Protein AF-0000000079483099 (afdb_homodimer)

Radius of gyration: 28.05 Å; Cα contacts (8 Å, |Δi|>4): 1081; chains: 2; bounding box: 70×87×85 Å

Nearest PDB structures (foldseek):
  4btm-assembly2_B  TM=9.727E-01  e=3.651E-39  Homo sapiens
  7q8y-assembly2_B  TM=9.747E-01  e=4.097E-39  Homo sapiens
  6u0k-assembly2_A  TM=9.704E-01  e=3.254E-39  Homo sapiens
  6u0k-assembly1_B  TM=9.720E-01  e=4.602E-38  Homo sapiens
  4btk-assembly1_A  TM=9.720E-01  e=2.308E-37  Homo sapiens

InterPro domains:
  IPR000719 Protein kinase domain [PF00069] (21-281)
  IPR000719 Protein kinase domain [PS50011] (20-351)
  IPR000719 Protein kinase domain [SM00220] (20-290)
  IPR011009 Protein kinase-like domain superfamily [SSF56112] (17-297)
  IPR017441 Protein kinase, ATP binding site [PS00107] (26-49)
  IPR047916 Tau-tubulin kinase homolog Asator-like, catalytic domain [cd14017] (19-274)
  IPR050235 Casein kinase 1/Serine/threonine-protein kinase-like [PTHR11909] (14-319)

Organism: Varroa destructor (NCBI:txid109461)

Sequence (702 aa):
MENSEASDLLREGECLKTRWTVIRKIGGGGFGQIFEAWDKDKRQRVAIKVERRQAPKPVLRMEVTLLKRLQGCPHACTFLGCGRTENINYIVMQIQGPNLSELRRAQGDQKFSASTALRLVYEALQCIEAVHSEGFLHRDVKPSNFAIGCTKETSRKVYILDFGLARQYLDGDDHLRP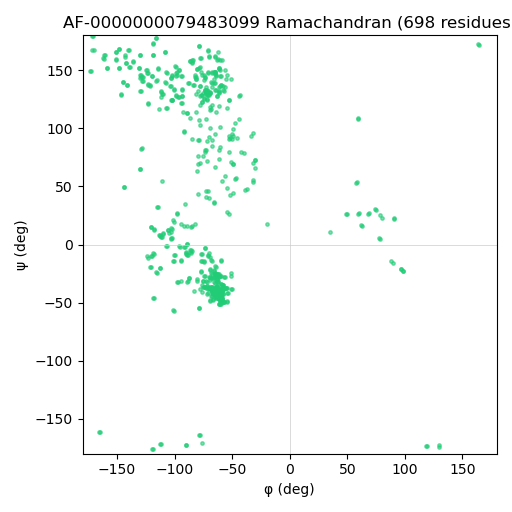ERSFVGFRGTTRYASLNAHRGKELGRHDDLVSLFYMTVEFLTGKLPWRKVKEKDRVAQMKKQFIPSRLLQDDYAELEKIFYYLNGLRYHQKPDYDFVRRMLCRCIVNKGVHFEDSFDWEDSTSKGISCSSEGRGESVRKIRGSKHKNRFDANAPYIGLHHEGDEISSEEWAPVMENSEASDLLREGECLKTRWTVIRKIGGGGFGQIFEAWDKDKRQRVAIKVERRQAPKPVLRMEVTLLKRLQGCPHACTFLGCGRTENINYIVMQIQGPNLSELRRAQGDQKFSASTALRLVYEALQCIEAVHSEGFLHRDVKPSNFAIGCTKETSRKVYILDFGLARQYLDGDDHLRPERSFVGFRGTTRYASLNAHRGKELGRHDDLVSLFYMTVEFLTGKLPWRKVKEKDRVAQMKKQFIPSRLLQDDYAELEKIFYYLNGLRYHQKPDYDFVRRMLCRCIVNKGVHFEDSFDWEDSTSKGISCSSEGRGESVRKIRGSKHKNRFDANAPYIGLHHEGDEISSEEWAPV

Structure (mmCIF, N/CA/C/O backbone):
data_AF-0000000079483099-model_v1
#
loop_
_entity.id
_entity.type
_entity.pdbx_description
1 polymer 'Protein kinase domain-containing protein'
#
loop_
_atom_site.group_PDB
_atom_site.id
_atom_site.type_symbol
_atom_site.label_atom_id
_atom_site.label_alt_id
_atom_site.label_comp_id
_atom_site.label_asym_id
_atom_site.label_entity_id
_atom_site.label_seq_id
_atom_site.pdbx_PDB_ins_code
_atom_site.Cartn_x
_atom_site.Cartn_y
_atom_site.Cartn_z
_atom_site.occupancy
_atom_site.B_iso_or_equiv
_atom_site.auth_seq_id
_atom_site.auth_comp_id
_atom_site.auth_asym_id
_atom_site.auth_atom_id
_atom_site.pdbx_PDB_model_num
ATOM 1 N N . MET A 1 1 ? -1.723 -46.531 -15.531 1 25.69 1 MET A N 1
ATOM 2 C CA . MET A 1 1 ? -1.026 -45.312 -15.953 1 25.69 1 MET A CA 1
ATOM 3 C C . MET A 1 1 ? 0.039 -44.906 -14.938 1 25.69 1 MET A C 1
ATOM 5 O O . MET A 1 1 ? -0.26 -44.719 -13.758 1 25.69 1 MET A O 1
ATOM 9 N N . GLU A 1 2 ? 1.221 -45.438 -14.984 1 29.67 2 GLU A N 1
ATOM 10 C CA . GLU A 1 2 ? 2.314 -45.438 -14.016 1 29.67 2 GLU A CA 1
ATOM 11 C C . GLU A 1 2 ? 2.602 -44 -13.516 1 29.67 2 GLU A C 1
ATOM 13 O O . GLU A 1 2 ? 2.674 -43.062 -14.312 1 29.67 2 GLU A O 1
ATOM 18 N N . ASN A 1 3 ? 2.004 -43.594 -12.398 1 34.06 3 ASN A N 1
ATOM 19 C CA . ASN A 1 3 ? 2.305 -42.375 -11.672 1 34.06 3 ASN A CA 1
ATOM 20 C C . ASN A 1 3 ? 3.779 -42 -11.797 1 34.06 3 ASN A C 1
ATOM 22 O O . ASN A 1 3 ? 4.641 -42.625 -11.18 1 34.06 3 ASN A O 1
ATOM 26 N N . SER A 1 4 ? 4.344 -41.875 -13 1 37.47 4 SER A N 1
ATOM 27 C CA . SER A 1 4 ? 5.73 -41.469 -13.203 1 37.47 4 SER A CA 1
ATOM 28 C C . SER A 1 4 ? 6.199 -40.531 -12.078 1 37.47 4 SER A C 1
ATOM 30 O O . SER A 1 4 ? 5.672 -39.438 -11.922 1 37.47 4 SER A O 1
ATOM 32 N N . GLU A 1 5 ? 6.414 -40.938 -10.969 1 42.72 5 GLU A N 1
ATOM 33 C CA . GLU A 1 5 ? 7.004 -40.312 -9.781 1 42.72 5 GLU A CA 1
ATOM 34 C C . GLU A 1 5 ? 8.055 -39.281 -10.164 1 42.72 5 GLU A C 1
ATOM 36 O O . GLU A 1 5 ? 9.117 -39.625 -10.688 1 42.72 5 GLU A O 1
ATOM 41 N N . ALA A 1 6 ? 7.73 -38.125 -10.742 1 53.66 6 ALA A N 1
ATOM 42 C CA . ALA A 1 6 ? 8.672 -37.094 -11.141 1 53.66 6 ALA A CA 1
ATOM 43 C C . ALA A 1 6 ? 9.867 -37.031 -10.188 1 53.66 6 ALA A C 1
ATOM 45 O O . ALA A 1 6 ? 9.695 -36.844 -8.984 1 53.66 6 ALA A O 1
ATOM 46 N N . SER A 1 7 ? 10.922 -37.688 -10.461 1 75.31 7 SER A N 1
ATOM 47 C CA . SER A 1 7 ? 12.18 -37.688 -9.727 1 75.31 7 SER A CA 1
ATOM 48 C C . SER A 1 7 ? 12.594 -36.281 -9.312 1 75.31 7 SER A C 1
ATOM 50 O O . SER A 1 7 ? 12.367 -35.312 -10.055 1 75.31 7 SER A O 1
ATOM 52 N N . ASP A 1 8 ? 12.898 -36.156 -8 1 85.25 8 ASP A N 1
ATOM 53 C CA . ASP A 1 8 ? 13.391 -34.875 -7.484 1 85.25 8 ASP A CA 1
ATOM 54 C C . ASP A 1 8 ? 14.594 -34.375 -8.289 1 85.25 8 ASP A C 1
ATOM 56 O O . ASP A 1 8 ? 15.523 -35.156 -8.539 1 85.25 8 ASP A O 1
ATOM 60 N N . LEU A 1 9 ? 14.484 -33.219 -8.789 1 90.25 9 LEU A N 1
ATOM 61 C CA . LEU A 1 9 ? 15.516 -32.625 -9.641 1 90.25 9 LEU A CA 1
ATOM 62 C C . LEU A 1 9 ? 16.766 -32.312 -8.828 1 90.25 9 LEU A C 1
ATOM 64 O O . LEU A 1 9 ? 17.844 -32.125 -9.391 1 90.25 9 LEU A O 1
ATOM 68 N N . LEU A 1 10 ? 16.547 -32.188 -7.48 1 92.25 10 LEU A N 1
ATOM 69 C CA . LEU A 1 10 ? 17.656 -31.969 -6.555 1 92.25 10 LEU A CA 1
ATOM 70 C C . LEU A 1 10 ? 17.578 -32.938 -5.383 1 92.25 10 LEU A C 1
ATOM 72 O O . LEU A 1 10 ? 16.484 -33.344 -4.984 1 92.25 10 LEU A O 1
ATOM 76 N N . ARG A 1 11 ? 18.766 -33.219 -4.844 1 91.81 11 ARG A N 1
ATOM 77 C CA . ARG A 1 11 ? 18.828 -34.125 -3.689 1 91.81 11 ARG A CA 1
ATOM 78 C C . ARG A 1 11 ? 19.156 -33.344 -2.418 1 91.81 11 ARG A C 1
ATOM 80 O O . ARG A 1 11 ? 19.906 -32.375 -2.457 1 91.81 11 ARG A O 1
ATOM 87 N N . GLU A 1 12 ? 18.594 -33.875 -1.325 1 94.19 12 GLU A N 1
ATOM 88 C CA . GLU A 1 12 ? 18.969 -33.281 -0.03 1 94.19 12 GLU A CA 1
ATOM 89 C C . GLU A 1 12 ? 20.484 -33.344 0.181 1 94.19 12 GLU A C 1
ATOM 91 O O . GLU A 1 12 ? 21.125 -34.344 -0.118 1 94.19 12 GLU A O 1
ATOM 96 N N . GLY A 1 13 ? 21.047 -32.219 0.671 1 94 13 GLY A N 1
ATOM 97 C CA . GLY A 1 13 ? 22.469 -32.156 0.899 1 94 13 GLY A CA 1
ATOM 98 C C . GLY A 1 13 ? 23.25 -31.672 -0.311 1 94 13 GLY A C 1
ATOM 99 O O . GLY A 1 13 ? 24.422 -31.297 -0.198 1 94 13 GLY A O 1
ATOM 100 N N . GLU A 1 14 ? 22.594 -31.703 -1.473 1 93.75 14 GLU A N 1
ATOM 101 C CA . GLU A 1 14 ? 23.25 -31.234 -2.693 1 93.75 14 GLU A CA 1
ATOM 102 C C . GLU A 1 14 ? 23.531 -29.734 -2.611 1 93.75 14 GLU A C 1
ATOM 104 O O . GLU A 1 14 ? 22.719 -28.953 -2.115 1 93.75 14 GLU A O 1
ATOM 109 N N . CYS A 1 15 ? 24.75 -29.359 -3.107 1 94.06 15 CYS A N 1
ATOM 110 C CA . CYS A 1 15 ? 25.156 -27.969 -3.043 1 94.06 15 CYS A CA 1
ATOM 111 C C . CYS A 1 15 ? 25.188 -27.344 -4.434 1 94.06 15 CYS A C 1
ATOM 113 O O . CYS A 1 15 ? 25.734 -27.922 -5.367 1 94.06 15 CYS A O 1
ATOM 115 N N . LEU A 1 16 ? 24.562 -26.219 -4.559 1 93.62 16 LEU A N 1
ATOM 116 C CA . LEU A 1 16 ? 24.625 -25.422 -5.785 1 93.62 16 LEU A CA 1
ATOM 117 C C . LEU A 1 16 ? 25.641 -24.297 -5.66 1 93.62 16 LEU A C 1
ATOM 119 O O . LEU A 1 16 ? 25.594 -23.516 -4.703 1 93.62 16 LEU A O 1
ATOM 123 N N . LYS A 1 17 ? 26.578 -24.109 -6.547 1 91.12 17 LYS A N 1
ATOM 124 C CA . LYS A 1 17 ? 27.641 -23.109 -6.598 1 91.12 17 LYS A CA 1
ATOM 125 C C . LYS A 1 17 ? 28.391 -23.031 -5.273 1 91.12 17 LYS A C 1
ATOM 127 O O . LYS A 1 17 ? 28.766 -21.953 -4.832 1 91.12 17 LYS A O 1
ATOM 132 N N . THR A 1 18 ? 28.422 -24.094 -4.496 1 87.81 18 THR A N 1
ATOM 133 C CA . THR A 1 18 ? 29.109 -24.188 -3.211 1 87.81 18 THR A CA 1
ATOM 134 C C . THR A 1 18 ? 28.516 -23.203 -2.207 1 87.81 18 THR A C 1
ATOM 136 O O . THR A 1 18 ? 29.172 -22.828 -1.239 1 87.81 18 THR A O 1
ATOM 139 N N . ARG A 1 19 ? 27.422 -22.734 -2.494 1 94.56 19 ARG A N 1
ATOM 140 C CA . ARG A 1 19 ? 26.828 -21.719 -1.638 1 94.56 19 ARG A CA 1
ATOM 141 C C . ARG A 1 19 ? 25.516 -22.188 -1.049 1 94.56 19 ARG A C 1
ATOM 143 O O . ARG A 1 19 ? 25.281 -22.078 0.157 1 94.56 19 ARG A O 1
ATOM 150 N N . TRP A 1 20 ? 24.672 -22.766 -1.862 1 97.06 20 TRP A N 1
ATOM 151 C CA . TRP A 1 20 ? 23.328 -23.125 -1.407 1 97.06 20 TRP A CA 1
ATOM 152 C C . TRP A 1 20 ? 23.188 -24.625 -1.218 1 97.06 20 TRP A C 1
ATOM 154 O O . TRP A 1 20 ? 23.25 -25.391 -2.186 1 97.06 20 TRP A O 1
ATOM 164 N N . THR A 1 21 ? 22.938 -25.062 -0.026 1 97.38 21 THR A N 1
ATOM 165 C CA . THR A 1 21 ? 22.781 -26.484 0.292 1 97.38 21 THR A CA 1
ATOM 166 C C . THR A 1 21 ? 21.297 -26.844 0.452 1 97.38 21 THR A C 1
ATOM 168 O O . THR A 1 21 ? 20.609 -26.297 1.314 1 97.38 21 THR A O 1
ATOM 171 N N . VAL A 1 22 ? 20.891 -27.781 -0.286 1 97.25 22 VAL A N 1
ATOM 172 C CA . VAL A 1 22 ? 19.484 -28.172 -0.307 1 97.25 22 VAL A CA 1
ATOM 173 C C . VAL A 1 22 ? 19.141 -28.891 0.994 1 97.25 22 VAL A C 1
ATOM 175 O O . VAL A 1 22 ? 19.844 -29.797 1.425 1 97.25 22 VAL A O 1
ATOM 178 N N . ILE A 1 23 ? 18.031 -28.484 1.582 1 96.81 23 ILE A N 1
ATOM 179 C CA . ILE A 1 23 ? 17.578 -29.094 2.82 1 96.81 23 ILE A CA 1
ATOM 180 C C . ILE A 1 23 ? 16.453 -30.094 2.514 1 96.81 23 ILE A C 1
ATOM 182 O O . ILE A 1 23 ? 16.547 -31.266 2.855 1 96.81 23 ILE A O 1
ATOM 186 N N . ARG A 1 24 ? 15.367 -29.594 1.843 1 95.94 24 ARG A N 1
ATOM 187 C CA . ARG A 1 24 ? 14.227 -30.438 1.527 1 95.94 24 ARG A CA 1
ATOM 188 C C . ARG A 1 24 ? 13.375 -29.828 0.427 1 95.94 24 ARG A C 1
ATOM 190 O O . ARG A 1 24 ? 13.445 -28.625 0.175 1 95.94 24 ARG A O 1
ATOM 197 N N . LYS A 1 25 ? 12.617 -30.719 -0.155 1 94.12 25 LYS A N 1
ATOM 198 C CA . LYS A 1 25 ? 11.609 -30.25 -1.105 1 94.12 25 LYS A CA 1
ATOM 199 C C . LYS A 1 25 ? 10.391 -29.688 -0.382 1 94.12 25 LYS A C 1
ATOM 201 O O . LYS A 1 25 ? 9.898 -30.281 0.576 1 94.12 25 LYS A O 1
ATOM 206 N N . ILE A 1 26 ? 9.852 -28.5 -0.857 1 92.25 26 ILE A N 1
ATOM 207 C CA . ILE A 1 26 ? 8.727 -27.906 -0.149 1 92.25 26 ILE A CA 1
ATOM 208 C C . ILE A 1 26 ? 7.555 -27.719 -1.11 1 92.25 26 ILE A C 1
ATOM 210 O O . ILE A 1 26 ? 6.461 -27.328 -0.696 1 92.25 26 ILE A O 1
ATOM 214 N N . GLY A 1 27 ? 7.789 -27.875 -2.371 1 86.5 27 GLY A N 1
ATOM 215 C CA . GLY A 1 27 ? 6.695 -27.734 -3.318 1 86.5 27 GLY A CA 1
ATOM 216 C C . GLY A 1 27 ? 7.066 -28.172 -4.727 1 86.5 27 GLY A C 1
ATOM 217 O O . GLY A 1 27 ? 8.227 -28.484 -4.996 1 86.5 27 GLY A O 1
ATOM 218 N N . GLY A 1 28 ? 5.898 -28.297 -5.562 1 82.5 28 GLY A N 1
ATOM 219 C CA . GLY A 1 28 ? 6.113 -28.641 -6.957 1 82.5 28 GLY A CA 1
ATOM 220 C C . GLY A 1 28 ? 4.848 -28.594 -7.793 1 82.5 28 GLY A C 1
ATOM 221 O O . GLY A 1 28 ? 3.742 -28.578 -7.25 1 82.5 28 GLY A O 1
ATOM 222 N N . GLY A 1 29 ? 5.008 -28.281 -9.047 1 73.56 29 GLY A N 1
ATOM 223 C CA . GLY A 1 29 ? 3.902 -28.281 -9.992 1 73.56 29 GLY A CA 1
ATOM 224 C C . GLY A 1 29 ? 4.352 -28.234 -11.438 1 73.56 29 GLY A C 1
ATOM 225 O O . GLY A 1 29 ? 5.461 -28.656 -11.766 1 73.56 29 GLY A O 1
ATOM 226 N N . GLY A 1 30 ? 3.451 -27.859 -12.297 1 71.25 30 GLY A N 1
ATOM 227 C CA . GLY A 1 30 ? 3.664 -27.812 -13.734 1 71.25 30 GLY A CA 1
ATOM 228 C C . GLY A 1 30 ? 4.797 -26.891 -14.141 1 71.25 30 GLY A C 1
ATOM 229 O O . GLY A 1 30 ? 5.34 -27.016 -15.242 1 71.25 30 GLY A O 1
ATOM 230 N N . PHE A 1 31 ? 5.211 -26.094 -13.219 1 75.56 31 PHE A N 1
ATOM 231 C CA . PHE A 1 31 ? 6.211 -25.094 -13.602 1 75.56 31 PHE A CA 1
ATOM 232 C C . PHE A 1 31 ? 7.539 -25.375 -12.906 1 75.56 31 PHE A C 1
ATOM 234 O O . PHE A 1 31 ? 8.422 -24.516 -12.891 1 75.56 31 PHE A O 1
ATOM 241 N N . GLY A 1 32 ? 7.641 -26.5 -12.242 1 85.56 32 GLY A N 1
ATOM 242 C CA . GLY A 1 32 ? 8.898 -26.859 -11.617 1 85.56 32 GLY A CA 1
ATOM 243 C C . GLY A 1 32 ? 8.742 -27.266 -10.164 1 85.56 32 GLY A C 1
ATOM 244 O O . GLY A 1 32 ? 7.641 -27.594 -9.719 1 85.56 32 GLY A O 1
ATOM 245 N N . GLN A 1 33 ? 9.977 -27.438 -9.586 1 93.06 33 GLN A N 1
ATOM 246 C CA . GLN A 1 33 ? 10.008 -27.859 -8.195 1 93.06 33 GLN A CA 1
ATOM 247 C C . GLN A 1 33 ? 10.617 -26.766 -7.309 1 93.06 33 GLN A C 1
ATOM 249 O O . GLN A 1 33 ? 11.438 -25.969 -7.77 1 93.06 33 GLN A O 1
ATOM 254 N N . ILE A 1 34 ? 10.188 -26.75 -6.047 1 95.31 34 ILE A N 1
ATOM 255 C CA . ILE A 1 34 ? 10.688 -25.766 -5.102 1 95.31 34 ILE A CA 1
ATOM 256 C C . ILE A 1 34 ? 11.344 -26.469 -3.914 1 95.31 34 ILE A C 1
ATOM 258 O O . ILE A 1 34 ? 10.773 -27.406 -3.352 1 95.31 34 ILE A O 1
ATOM 262 N N . PHE A 1 35 ? 12.492 -25.938 -3.488 1 96.56 35 PHE A N 1
ATOM 263 C CA . PHE A 1 35 ? 13.25 -26.531 -2.391 1 96.56 35 PHE A CA 1
ATOM 264 C C . PHE A 1 35 ? 13.609 -25.469 -1.358 1 96.56 35 PHE A C 1
ATOM 266 O O . PHE A 1 35 ? 13.828 -24.297 -1.706 1 96.56 35 PHE A O 1
ATOM 273 N N . GLU A 1 36 ? 13.625 -25.875 -0.145 1 97.38 36 GLU A N 1
ATOM 274 C CA . GLU A 1 36 ? 14.273 -25.094 0.911 1 97.38 36 GLU A CA 1
ATOM 275 C C . GLU A 1 36 ? 15.773 -25.375 0.955 1 97.38 36 GLU A C 1
ATOM 277 O O . GLU A 1 36 ? 16.203 -26.531 0.832 1 97.38 36 GLU A O 1
ATOM 282 N N . ALA A 1 37 ? 16.562 -24.328 1.115 1 97.94 37 ALA A N 1
ATOM 283 C CA . ALA A 1 37 ? 18.016 -24.469 1.146 1 97.94 37 ALA A CA 1
ATOM 284 C C . ALA A 1 37 ? 18.656 -23.516 2.152 1 97.94 37 ALA A C 1
ATOM 286 O O . ALA A 1 37 ? 18.016 -22.562 2.604 1 97.94 37 ALA A O 1
ATOM 287 N N . TRP A 1 38 ? 19.859 -23.844 2.492 1 97.5 38 TRP A N 1
ATOM 288 C CA . TRP A 1 38 ? 20.656 -23 3.383 1 97.5 38 TRP A CA 1
ATOM 289 C C . TRP A 1 38 ? 21.672 -22.188 2.598 1 97.5 38 TRP A C 1
ATOM 291 O O . TRP A 1 38 ? 22.469 -22.75 1.838 1 97.5 38 TRP A O 1
ATOM 301 N N . ASP A 1 39 ? 21.609 -20.859 2.785 1 96.94 39 ASP A N 1
ATOM 302 C CA . ASP A 1 39 ? 22.609 -19.953 2.188 1 96.94 39 ASP A CA 1
ATOM 303 C C . ASP A 1 39 ? 23.797 -19.766 3.117 1 96.94 39 ASP A C 1
ATOM 305 O O . ASP A 1 39 ? 23.703 -19.062 4.133 1 96.94 39 ASP A O 1
ATOM 309 N N . LYS A 1 40 ? 24.875 -20.219 2.748 1 95.12 40 LYS A N 1
ATOM 310 C CA . LYS A 1 40 ? 26.062 -20.188 3.596 1 95.12 40 LYS A CA 1
ATOM 311 C C . LYS A 1 40 ? 26.609 -18.781 3.734 1 95.12 40 LYS A C 1
ATOM 313 O O . LYS A 1 40 ? 27.141 -18.406 4.785 1 95.12 40 LYS A O 1
ATOM 318 N N . ASP A 1 41 ? 26.516 -18.047 2.713 1 93.31 41 ASP A N 1
ATOM 319 C CA . ASP A 1 41 ? 27.062 -16.688 2.709 1 93.31 41 ASP A CA 1
ATOM 320 C C . ASP A 1 41 ? 26.234 -15.758 3.588 1 93.31 41 ASP A C 1
ATOM 322 O O . ASP A 1 41 ? 26.781 -14.984 4.379 1 93.31 41 ASP A O 1
ATOM 326 N N . LYS A 1 42 ? 24.953 -15.883 3.51 1 91 42 LYS A N 1
ATOM 327 C CA . LYS A 1 42 ? 24.078 -14.961 4.227 1 91 42 LYS A CA 1
ATOM 328 C C . LYS A 1 42 ? 23.562 -15.586 5.516 1 91 42 LYS A C 1
ATOM 330 O O . LYS A 1 42 ? 22.875 -14.93 6.305 1 91 42 LYS A O 1
ATOM 335 N N . ARG A 1 43 ? 23.781 -16.828 5.719 1 93.5 43 ARG A N 1
ATOM 336 C CA . ARG A 1 43 ? 23.422 -17.562 6.926 1 93.5 43 ARG A CA 1
ATOM 337 C C . ARG A 1 43 ? 21.922 -17.469 7.184 1 93.5 43 ARG A C 1
ATOM 339 O O . ARG A 1 43 ? 21.5 -17.109 8.281 1 93.5 43 ARG A O 1
ATOM 346 N N . GLN A 1 44 ? 21.234 -17.828 6.176 1 94.06 44 GLN A N 1
ATOM 347 C CA . GLN A 1 44 ? 19.766 -17.828 6.27 1 94.06 44 GLN A CA 1
ATOM 348 C C . GLN A 1 44 ? 19.156 -18.891 5.355 1 94.06 44 GLN A C 1
ATOM 350 O O . GLN A 1 44 ? 19.828 -19.375 4.441 1 94.06 44 GLN A O 1
ATOM 355 N N . ARG A 1 45 ? 17.906 -19.25 5.672 1 95.81 45 ARG A N 1
ATOM 356 C CA . ARG A 1 45 ? 17.156 -20.141 4.801 1 95.81 45 ARG A CA 1
ATOM 357 C C . ARG A 1 45 ? 16.656 -19.406 3.566 1 95.81 45 ARG A C 1
ATOM 359 O O . ARG A 1 45 ? 16.281 -18.234 3.646 1 95.81 45 ARG A O 1
ATOM 366 N N . VAL A 1 46 ? 16.625 -20.156 2.428 1 97.69 46 VAL A N 1
ATOM 367 C CA . VAL A 1 46 ? 16.172 -19.578 1.169 1 97.69 46 VAL A CA 1
ATOM 368 C C . VAL A 1 46 ? 15.32 -20.578 0.401 1 97.69 46 VAL A C 1
ATOM 370 O O . VAL A 1 46 ? 15.25 -21.75 0.773 1 97.69 46 VAL A O 1
ATOM 373 N N . ALA A 1 47 ? 14.625 -20.125 -0.638 1 97.31 47 ALA A N 1
ATOM 374 C CA . ALA A 1 47 ? 13.859 -20.984 -1.549 1 97.31 47 ALA A CA 1
ATOM 375 C C . ALA A 1 47 ? 14.547 -21.078 -2.906 1 97.31 47 ALA A C 1
ATOM 377 O O . ALA A 1 47 ? 15.055 -20.094 -3.434 1 97.31 47 ALA A O 1
ATOM 378 N N . ILE A 1 48 ? 14.523 -22.344 -3.463 1 97 48 ILE A N 1
ATOM 379 C CA . ILE A 1 48 ? 15.078 -22.578 -4.793 1 97 48 ILE A CA 1
ATOM 380 C C . ILE A 1 48 ? 14 -23.188 -5.695 1 97 48 ILE A C 1
ATOM 382 O O . ILE A 1 48 ? 13.453 -24.25 -5.387 1 97 48 ILE A O 1
ATOM 386 N N . LYS A 1 49 ? 13.727 -22.516 -6.77 1 95.75 49 LYS A N 1
ATOM 387 C CA . LYS A 1 49 ? 12.859 -23.078 -7.809 1 95.75 49 LYS A CA 1
ATOM 388 C C . LYS A 1 49 ? 13.68 -23.625 -8.969 1 95.75 49 LYS A C 1
ATOM 390 O O . LYS A 1 49 ? 14.602 -22.969 -9.461 1 95.75 49 LYS A O 1
ATOM 395 N N . VAL A 1 50 ? 13.297 -24.875 -9.383 1 95.25 50 VAL A N 1
ATOM 396 C CA . VAL A 1 50 ? 14.109 -25.547 -10.391 1 95.25 50 VAL A CA 1
ATOM 397 C C . VAL A 1 50 ? 13.219 -26.047 -11.523 1 95.25 50 VAL A C 1
ATOM 399 O O . VAL A 1 50 ? 12.07 -26.438 -11.289 1 95.25 50 VAL A O 1
ATOM 402 N N . GLU A 1 51 ? 13.766 -25.969 -12.727 1 93.19 51 GLU A N 1
ATOM 403 C CA . GLU A 1 51 ? 13.156 -26.609 -13.891 1 93.19 51 GLU A CA 1
ATOM 404 C C . GLU A 1 51 ? 14.203 -27.328 -14.734 1 93.19 51 GLU A C 1
ATOM 406 O O . GLU A 1 51 ? 15.398 -27.031 -14.633 1 93.19 51 GLU A O 1
ATOM 411 N N . ARG A 1 52 ? 13.766 -28.266 -15.492 1 90.5 52 ARG A N 1
ATOM 412 C CA . ARG A 1 52 ? 14.688 -28.969 -16.375 1 90.5 52 ARG A CA 1
ATOM 413 C C . ARG A 1 52 ? 15.18 -28.047 -17.484 1 90.5 52 ARG A C 1
ATOM 415 O O . ARG A 1 52 ? 14.414 -27.25 -18.031 1 90.5 52 ARG A O 1
ATOM 422 N N . ARG A 1 53 ? 16.422 -28.172 -17.781 1 87.31 53 ARG A N 1
ATOM 423 C CA . ARG A 1 53 ? 17.031 -27.344 -18.812 1 87.31 53 ARG A CA 1
ATOM 424 C C . ARG A 1 53 ? 16.328 -27.531 -20.156 1 87.31 53 ARG A C 1
ATOM 426 O O . ARG A 1 53 ? 16.125 -26.578 -20.891 1 87.31 53 ARG A O 1
ATOM 433 N N . GLN A 1 54 ? 15.938 -28.75 -20.469 1 83.5 54 GLN A N 1
ATOM 434 C CA . GLN A 1 54 ? 15.305 -29.047 -21.75 1 83.5 54 GLN A CA 1
ATOM 435 C C . GLN A 1 54 ? 13.781 -29.078 -21.609 1 83.5 54 GLN A C 1
ATOM 437 O O . GLN A 1 54 ? 13.102 -29.766 -22.375 1 83.5 54 GLN A O 1
ATOM 442 N N . ALA A 1 55 ? 13.367 -28.375 -20.688 1 82.19 55 ALA A N 1
ATOM 443 C CA . ALA A 1 55 ? 11.914 -28.312 -20.562 1 82.19 55 ALA A CA 1
ATOM 444 C C . ALA A 1 55 ? 11.273 -27.719 -21.812 1 82.19 55 ALA A C 1
ATOM 446 O O . ALA A 1 55 ? 11.797 -26.781 -22.406 1 82.19 55 ALA A O 1
ATOM 447 N N . PRO A 1 56 ? 10.211 -28.297 -22.312 1 79.31 56 PRO A N 1
ATOM 448 C CA . PRO A 1 56 ? 9.555 -27.828 -23.531 1 79.31 56 PRO A CA 1
ATOM 449 C C . PRO A 1 56 ? 9.102 -26.359 -23.438 1 79.31 56 PRO A C 1
ATOM 451 O O . PRO A 1 56 ? 9.156 -25.625 -24.422 1 79.31 56 PRO A O 1
ATOM 454 N N . LYS A 1 57 ? 8.688 -25.969 -22.266 1 81.56 57 LYS A N 1
ATOM 455 C CA . LYS A 1 57 ? 8.234 -24.594 -22.047 1 81.56 57 LYS A CA 1
ATOM 456 C C . LYS A 1 57 ? 8.938 -23.969 -20.859 1 81.56 57 LYS A C 1
ATOM 458 O O . LYS A 1 57 ? 8.367 -23.891 -19.766 1 81.56 57 LYS A O 1
ATOM 463 N N . PRO A 1 58 ? 10.117 -23.469 -21.141 1 85.06 58 PRO A N 1
ATOM 464 C CA . PRO A 1 58 ? 10.852 -22.859 -20.031 1 85.06 58 PRO A CA 1
ATOM 465 C C . PRO A 1 58 ? 10.211 -21.562 -19.547 1 85.06 58 PRO A C 1
ATOM 467 O O . PRO A 1 58 ? 9.812 -20.719 -20.359 1 85.06 58 PRO A O 1
ATOM 470 N N . VAL A 1 59 ? 10.016 -21.469 -18.234 1 89.56 59 VAL A N 1
ATOM 471 C CA . VAL A 1 59 ? 9.336 -20.281 -17.719 1 89.56 59 VAL A CA 1
ATOM 472 C C . VAL A 1 59 ? 10.25 -19.531 -16.75 1 89.56 59 VAL A C 1
ATOM 474 O O . VAL A 1 59 ? 10 -18.375 -16.438 1 89.56 59 VAL A O 1
ATOM 477 N N . LEU A 1 60 ? 11.359 -20.016 -16.328 1 92.44 60 LEU A N 1
ATOM 478 C CA . LEU A 1 60 ? 12.148 -19.469 -15.234 1 92.44 60 LEU A CA 1
ATOM 479 C C . LEU A 1 60 ? 12.836 -18.172 -15.664 1 92.44 60 LEU A C 1
ATOM 481 O O . LEU A 1 60 ? 13.039 -17.266 -14.844 1 92.44 60 LEU A O 1
ATOM 485 N N . ARG A 1 61 ? 13.172 -18.078 -16.938 1 90.19 61 ARG A N 1
ATOM 486 C CA . ARG A 1 61 ? 13.812 -16.859 -17.422 1 90.19 61 ARG A CA 1
ATOM 487 C C . ARG A 1 61 ? 12.906 -15.641 -17.203 1 90.19 61 ARG A C 1
ATOM 489 O O . ARG A 1 61 ? 13.359 -14.602 -16.734 1 90.19 61 ARG A O 1
ATOM 496 N N . MET A 1 62 ? 11.672 -15.828 -17.547 1 90.12 62 MET A N 1
ATOM 497 C CA . MET A 1 62 ? 10.703 -14.75 -17.344 1 90.12 62 MET A CA 1
ATOM 498 C C . MET A 1 62 ? 10.508 -14.461 -15.859 1 90.12 62 MET A C 1
ATOM 500 O O . MET A 1 62 ? 10.375 -13.297 -15.461 1 90.12 62 MET A O 1
ATOM 504 N N . GLU A 1 63 ? 10.484 -15.414 -15.086 1 93.88 63 GLU A N 1
ATOM 505 C CA . GLU A 1 63 ? 10.344 -15.25 -13.641 1 93.88 63 GLU A CA 1
ATOM 506 C C . GLU A 1 63 ? 11.492 -14.43 -13.062 1 93.88 63 GLU A C 1
ATOM 508 O O . GLU A 1 63 ? 11.273 -13.555 -12.227 1 93.88 63 GLU A O 1
ATOM 513 N N . VAL A 1 64 ? 12.672 -14.711 -13.539 1 94.88 64 VAL A N 1
ATOM 514 C CA . VAL A 1 64 ? 13.844 -13.961 -13.086 1 94.88 64 VAL A CA 1
ATOM 515 C C . VAL A 1 64 ? 13.711 -12.5 -13.492 1 94.88 64 VAL A C 1
ATOM 517 O O . VAL A 1 64 ? 13.938 -11.602 -12.68 1 94.88 64 VAL A O 1
ATOM 520 N N . THR A 1 65 ? 13.297 -12.281 -14.695 1 94.81 65 THR A N 1
ATOM 521 C CA . THR A 1 65 ? 13.148 -10.93 -15.211 1 94.81 65 THR A CA 1
ATOM 522 C C . THR A 1 65 ? 12.164 -10.133 -14.367 1 94.81 65 THR A C 1
ATOM 524 O O . THR A 1 65 ? 12.461 -9.023 -13.922 1 94.81 65 THR A O 1
ATOM 527 N N . LEU A 1 66 ? 11.062 -10.672 -14.125 1 95.69 66 LEU A N 1
ATOM 528 C CA . LEU A 1 66 ? 10.023 -9.984 -13.383 1 95.69 66 LEU A CA 1
ATOM 529 C C . LEU A 1 66 ? 10.438 -9.789 -11.922 1 95.69 66 LEU A C 1
ATOM 531 O O . LEU A 1 66 ? 10.242 -8.711 -11.352 1 95.69 66 LEU A O 1
ATOM 535 N N . LEU A 1 67 ? 10.977 -10.797 -11.32 1 96.5 67 LEU A N 1
ATOM 536 C CA . LEU A 1 67 ? 11.398 -10.688 -9.93 1 96.5 67 LEU A CA 1
ATOM 537 C C . LEU A 1 67 ? 12.461 -9.602 -9.766 1 96.5 67 LEU A C 1
ATOM 539 O O . LEU A 1 67 ? 12.438 -8.852 -8.789 1 96.5 67 LEU A O 1
ATOM 543 N N . LYS A 1 68 ? 13.328 -9.5 -10.68 1 95.19 68 LYS A N 1
ATOM 544 C CA . LYS A 1 68 ? 14.352 -8.453 -10.633 1 95.19 68 LYS A CA 1
ATOM 545 C C . LYS A 1 68 ? 13.719 -7.066 -10.742 1 95.19 68 LYS A C 1
ATOM 547 O O . LYS A 1 68 ? 14.117 -6.141 -10.031 1 95.19 68 LYS A O 1
ATOM 552 N N . ARG A 1 69 ? 12.742 -7.027 -11.562 1 94 69 ARG A N 1
ATOM 553 C CA . ARG A 1 69 ? 12.07 -5.746 -11.75 1 94 69 ARG A CA 1
ATOM 554 C C . ARG A 1 69 ? 11.312 -5.336 -10.492 1 94 69 ARG A C 1
ATOM 556 O O . ARG A 1 69 ? 11.133 -4.145 -10.227 1 94 69 ARG A O 1
ATOM 563 N N . LEU A 1 70 ? 10.93 -6.242 -9.68 1 96.19 70 LEU A N 1
ATOM 564 C CA . LEU A 1 70 ? 10.109 -5.988 -8.5 1 96.19 70 LEU A CA 1
ATOM 565 C C . LEU A 1 70 ? 10.984 -5.742 -7.277 1 96.19 70 LEU A C 1
ATOM 567 O O . LEU A 1 70 ? 10.469 -5.492 -6.184 1 96.19 70 LEU A O 1
ATOM 571 N N . GLN A 1 71 ? 12.258 -5.824 -7.441 1 94.5 71 GLN A N 1
ATOM 572 C CA . GLN A 1 71 ? 13.117 -5.621 -6.281 1 94.5 71 GLN A CA 1
ATOM 573 C C . GLN A 1 71 ? 12.906 -4.23 -5.684 1 94.5 71 GLN A C 1
ATOM 575 O O . GLN A 1 71 ? 12.781 -3.248 -6.414 1 94.5 71 GLN A O 1
ATOM 580 N N . GLY A 1 72 ? 12.852 -4.215 -4.332 1 91.38 72 GLY A N 1
ATOM 581 C CA . GLY A 1 72 ? 12.547 -2.984 -3.621 1 91.38 72 GLY A CA 1
ATOM 582 C C . GLY A 1 72 ? 11.086 -2.859 -3.238 1 91.38 72 GLY A C 1
ATOM 583 O O . GLY A 1 72 ? 10.734 -2.062 -2.365 1 91.38 72 GLY A O 1
ATOM 584 N N . CYS A 1 73 ? 10.266 -3.584 -3.918 1 93.06 73 CYS A N 1
ATOM 585 C CA . CYS A 1 73 ? 8.852 -3.658 -3.562 1 93.06 73 CYS A CA 1
ATOM 586 C C . CYS A 1 73 ? 8.648 -4.492 -2.305 1 93.06 73 CYS A C 1
ATOM 588 O O . CYS A 1 73 ? 9.148 -5.613 -2.211 1 93.06 73 CYS A O 1
ATOM 590 N N . PRO A 1 74 ? 7.875 -3.98 -1.384 1 92.75 74 PRO A N 1
ATOM 591 C CA . PRO A 1 74 ? 7.699 -4.719 -0.13 1 92.75 74 PRO A CA 1
ATOM 592 C C . PRO A 1 74 ? 6.809 -5.945 -0.287 1 92.75 74 PRO A C 1
ATOM 594 O O . PRO A 1 74 ? 6.645 -6.723 0.66 1 92.75 74 PRO A O 1
ATOM 597 N N . HIS A 1 75 ? 6.27 -6.184 -1.447 1 94.44 75 HIS A N 1
ATOM 598 C CA . HIS A 1 75 ? 5.336 -7.277 -1.686 1 94.44 75 HIS A CA 1
ATOM 599 C C . HIS A 1 75 ? 5.969 -8.367 -2.549 1 94.44 75 HIS A C 1
ATOM 601 O O . HIS A 1 75 ? 5.285 -9.297 -2.982 1 94.44 75 HIS A O 1
ATOM 607 N N . ALA A 1 76 ? 7.297 -8.25 -2.783 1 95.69 76 ALA A N 1
ATOM 608 C CA . ALA A 1 76 ? 8.016 -9.227 -3.602 1 95.69 76 ALA A CA 1
ATOM 609 C C . ALA A 1 76 ? 9.172 -9.844 -2.826 1 95.69 76 ALA A C 1
ATOM 611 O O . ALA A 1 76 ? 9.82 -9.172 -2.023 1 95.69 76 ALA A O 1
ATOM 612 N N . CYS A 1 77 ? 9.422 -11.094 -3.141 1 95.44 77 CYS A N 1
ATOM 613 C CA . CYS A 1 77 ? 10.57 -11.766 -2.547 1 95.44 77 CYS A CA 1
ATOM 614 C C . CYS A 1 77 ? 11.875 -11.125 -3.002 1 95.44 77 CYS A C 1
ATOM 616 O O . CYS A 1 77 ? 11.992 -10.711 -4.156 1 95.44 77 CYS A O 1
ATOM 618 N N . THR A 1 78 ? 12.828 -11.172 -2.146 1 94.44 78 THR A N 1
ATOM 619 C CA . THR A 1 78 ? 14.164 -10.711 -2.529 1 94.44 78 THR A CA 1
ATOM 620 C C . THR A 1 78 ? 14.828 -11.703 -3.475 1 94.44 78 THR A C 1
ATOM 622 O O . THR A 1 78 ? 14.82 -12.914 -3.219 1 94.44 78 THR A O 1
ATOM 625 N N . PHE A 1 79 ? 15.352 -11.203 -4.578 1 95.94 79 PHE A N 1
ATOM 626 C CA . PHE A 1 79 ? 16.156 -12.008 -5.496 1 95.94 79 PHE A CA 1
ATOM 627 C C . PHE A 1 79 ? 17.562 -12.234 -4.945 1 95.94 79 PHE A C 1
ATOM 629 O O . PHE A 1 79 ? 18.266 -11.273 -4.629 1 95.94 79 PHE A O 1
ATOM 636 N N . LEU A 1 80 ? 18 -13.484 -4.902 1 95.81 80 LEU A N 1
ATOM 637 C CA . LEU A 1 80 ? 19.297 -13.773 -4.289 1 95.81 80 LEU A CA 1
ATOM 638 C C . LEU A 1 80 ? 20.281 -14.32 -5.32 1 95.81 80 LEU A C 1
ATOM 640 O O . LEU A 1 80 ? 21.484 -14.242 -5.133 1 95.81 80 LEU A O 1
ATOM 644 N N . GLY A 1 81 ? 19.719 -14.914 -6.387 1 95.56 81 GLY A N 1
ATOM 645 C CA . GLY A 1 81 ? 20.578 -15.422 -7.441 1 95.56 81 GLY A CA 1
ATOM 646 C C . GLY A 1 81 ? 19.875 -16.375 -8.375 1 95.56 81 GLY A C 1
ATOM 647 O O . GLY A 1 81 ? 18.688 -16.672 -8.195 1 95.56 81 GLY A O 1
ATOM 648 N N . CYS A 1 82 ? 20.578 -16.766 -9.5 1 95.75 82 CYS A N 1
ATOM 649 C CA . CYS A 1 82 ? 20.094 -17.781 -10.438 1 95.75 82 CYS A CA 1
ATOM 650 C C . CYS A 1 82 ? 21.266 -18.5 -11.109 1 95.75 82 CYS A C 1
ATOM 652 O O . CYS A 1 82 ? 22.422 -18.094 -10.961 1 95.75 82 CYS A O 1
ATOM 654 N N . GLY A 1 83 ? 20.938 -19.594 -11.719 1 94.19 83 GLY A N 1
ATOM 655 C CA . GLY A 1 83 ? 21.984 -20.344 -12.391 1 94.19 83 GLY A CA 1
ATOM 656 C C . GLY A 1 83 ? 21.469 -21.469 -13.25 1 94.19 83 GLY A C 1
ATOM 657 O O . GLY A 1 83 ? 20.25 -21.625 -13.422 1 94.19 83 GLY A O 1
ATOM 658 N N . ARG A 1 84 ? 22.469 -22.125 -13.859 1 93.06 84 ARG A N 1
ATOM 659 C CA . ARG A 1 84 ? 22.188 -23.281 -14.719 1 93.06 84 ARG A CA 1
ATOM 660 C C . ARG A 1 84 ? 23.25 -24.359 -14.539 1 93.06 84 ARG A C 1
ATOM 662 O O . ARG A 1 84 ? 24.438 -24.078 -14.375 1 93.06 84 ARG A O 1
ATOM 669 N N . THR A 1 85 ? 22.812 -25.578 -14.461 1 90.81 85 THR A N 1
ATOM 670 C CA . THR A 1 85 ? 23.688 -26.75 -14.547 1 90.81 85 THR A CA 1
ATOM 671 C C . THR A 1 85 ? 23.422 -27.516 -15.836 1 90.81 85 THR A C 1
ATOM 673 O O . THR A 1 85 ? 22.734 -27.031 -16.734 1 90.81 85 THR A O 1
ATOM 676 N N . GLU A 1 86 ? 24.016 -28.703 -15.969 1 90.56 86 GLU A N 1
ATOM 677 C CA . GLU A 1 86 ? 23.812 -29.531 -17.156 1 90.56 86 GLU A CA 1
ATOM 678 C C . GLU A 1 86 ? 22.359 -29.953 -17.297 1 90.56 86 GLU A C 1
ATOM 680 O O . GLU A 1 86 ? 21.844 -30.078 -18.422 1 90.56 86 GLU A O 1
ATOM 685 N N . ASN A 1 87 ? 21.719 -29.984 -16.203 1 90.88 87 ASN A N 1
ATOM 686 C CA . ASN A 1 87 ? 20.406 -30.625 -16.266 1 90.88 87 ASN A CA 1
ATOM 687 C C . ASN A 1 87 ? 19.297 -29.672 -15.852 1 90.88 87 ASN A C 1
ATOM 689 O O . ASN A 1 87 ? 18.125 -29.906 -16.141 1 90.88 87 ASN A O 1
ATOM 693 N N . ILE A 1 88 ? 19.719 -28.578 -15.109 1 93.44 88 ILE A N 1
ATOM 694 C CA . ILE A 1 88 ? 18.625 -27.812 -14.531 1 93.44 88 ILE A CA 1
ATOM 695 C C . ILE A 1 88 ? 18.938 -26.312 -14.656 1 93.44 88 ILE A C 1
ATOM 697 O O . ILE A 1 88 ? 20.094 -25.922 -14.773 1 93.44 88 ILE A O 1
ATOM 701 N N . ASN A 1 89 ? 17.859 -25.516 -14.711 1 94.75 89 ASN A N 1
ATOM 702 C CA . ASN A 1 89 ? 17.859 -24.094 -14.406 1 94.75 89 ASN A CA 1
ATOM 703 C C . ASN A 1 89 ? 17.281 -23.812 -13.023 1 94.75 89 ASN A C 1
ATOM 705 O O . ASN A 1 89 ? 16.375 -24.516 -12.562 1 94.75 89 ASN A O 1
ATOM 709 N N . TYR A 1 90 ? 17.828 -22.766 -12.328 1 96.12 90 TYR A N 1
ATOM 710 C CA . TYR A 1 90 ? 17.281 -22.5 -11.008 1 96.12 90 TYR A CA 1
ATOM 711 C C . TYR A 1 90 ? 17.344 -21.031 -10.664 1 96.12 90 TYR A C 1
ATOM 713 O O . TYR A 1 90 ? 18.172 -20.281 -11.203 1 96.12 90 TYR A O 1
ATOM 721 N N . ILE A 1 91 ? 16.422 -20.609 -9.836 1 96.69 91 ILE A N 1
ATOM 722 C CA . ILE A 1 91 ? 16.391 -19.281 -9.227 1 96.69 91 ILE A CA 1
ATOM 723 C C . ILE A 1 91 ? 16.359 -19.422 -7.703 1 96.69 91 ILE A C 1
ATOM 725 O O . ILE A 1 91 ? 15.719 -20.312 -7.16 1 96.69 91 ILE A O 1
ATOM 729 N N . VAL A 1 92 ? 17.156 -18.562 -7.008 1 97.31 92 VAL A N 1
ATOM 730 C CA . VAL A 1 92 ? 17.219 -18.531 -5.551 1 97.31 92 VAL A CA 1
ATOM 731 C C . VAL A 1 92 ? 16.609 -17.234 -5.035 1 97.31 92 VAL A C 1
ATOM 733 O O . VAL A 1 92 ? 16.938 -16.141 -5.512 1 97.31 92 VAL A O 1
ATOM 736 N N . MET A 1 93 ? 15.695 -17.328 -4.016 1 97.12 93 MET A N 1
ATOM 737 C CA . MET A 1 93 ? 14.992 -16.141 -3.52 1 97.12 93 MET A CA 1
ATOM 738 C C . MET A 1 93 ? 14.68 -16.281 -2.033 1 97.12 93 MET A C 1
ATOM 740 O O . MET A 1 93 ? 14.82 -17.359 -1.463 1 97.12 93 MET A O 1
ATOM 744 N N . GLN A 1 94 ? 14.273 -15.195 -1.46 1 95.56 94 GLN A N 1
ATOM 745 C CA . GLN A 1 94 ? 13.836 -15.156 -0.068 1 95.56 94 GLN A CA 1
ATOM 746 C C . GLN A 1 94 ? 12.688 -16.141 0.175 1 95.56 94 GLN A C 1
ATOM 748 O O . GLN A 1 94 ? 11.758 -16.219 -0.627 1 95.56 94 GLN A O 1
ATOM 753 N N . ILE A 1 95 ? 12.844 -16.906 1.246 1 95.81 95 ILE A N 1
ATOM 754 C CA . ILE A 1 95 ? 11.789 -17.844 1.611 1 95.81 95 ILE A CA 1
ATOM 755 C C . ILE A 1 95 ? 10.688 -17.109 2.369 1 95.81 95 ILE A C 1
ATOM 757 O O . ILE A 1 95 ? 10.961 -16.172 3.131 1 95.81 95 ILE A O 1
ATOM 761 N N . GLN A 1 96 ? 9.445 -17.516 2.154 1 95.62 96 GLN A N 1
ATOM 762 C CA . GLN A 1 96 ? 8.312 -16.922 2.85 1 95.62 96 GLN A CA 1
ATOM 763 C C . GLN A 1 96 ? 7.605 -17.938 3.742 1 95.62 96 GLN A C 1
ATOM 765 O O . GLN A 1 96 ? 8.055 -19.078 3.852 1 95.62 96 GLN A O 1
ATOM 770 N N . GLY A 1 97 ? 6.555 -17.391 4.465 1 96 97 GLY A N 1
ATOM 771 C CA . GLY A 1 97 ? 5.758 -18.266 5.316 1 96 97 GLY A CA 1
ATOM 772 C C . GLY A 1 97 ? 4.734 -19.078 4.547 1 96 97 GLY A C 1
ATOM 773 O O . GLY A 1 97 ? 4.895 -19.312 3.346 1 96 97 GLY A O 1
ATOM 774 N N . PRO A 1 98 ? 3.754 -19.641 5.27 1 96.56 98 PRO A N 1
ATOM 775 C CA . PRO A 1 98 ? 2.719 -20.422 4.59 1 96.56 98 PRO A CA 1
ATOM 776 C C . PRO A 1 98 ? 1.938 -19.609 3.566 1 96.56 98 PRO A C 1
ATOM 778 O O . PRO A 1 98 ? 1.729 -18.406 3.76 1 96.56 98 PRO A O 1
ATOM 781 N N . ASN A 1 99 ? 1.573 -20.281 2.508 1 97 99 ASN A N 1
ATOM 782 C CA . ASN A 1 99 ? 0.741 -19.578 1.536 1 97 99 ASN A CA 1
ATOM 783 C C . ASN A 1 99 ? -0.716 -19.516 1.988 1 97 99 ASN A C 1
ATOM 785 O O . ASN A 1 99 ? -1.099 -20.172 2.959 1 97 99 ASN A O 1
ATOM 789 N N . LEU A 1 100 ? -1.549 -18.734 1.282 1 98.38 100 LEU A N 1
ATOM 790 C CA . LEU A 1 100 ? -2.895 -18.422 1.754 1 98.38 100 LEU A CA 1
ATOM 791 C C . LEU A 1 100 ? -3.816 -19.625 1.6 1 98.38 100 LEU A C 1
ATOM 793 O O . LEU A 1 100 ? -4.809 -19.75 2.322 1 98.38 100 LEU A O 1
ATOM 797 N N . SER A 1 101 ? -3.533 -20.531 0.635 1 97.31 101 SER A N 1
ATOM 798 C CA . SER A 1 101 ? -4.305 -21.766 0.521 1 97.31 101 SER A CA 1
ATOM 799 C C . SER A 1 101 ? -4.113 -22.641 1.746 1 97.31 101 SER A C 1
ATOM 801 O O . SER A 1 101 ? -5.086 -23.172 2.297 1 97.31 101 SER A O 1
ATOM 803 N N . GLU A 1 102 ? -2.9 -22.797 2.168 1 96.62 102 GLU A N 1
ATOM 804 C CA . GLU A 1 102 ? -2.58 -23.594 3.352 1 96.62 102 GLU A CA 1
ATOM 805 C C . GLU A 1 102 ? -3.232 -23.016 4.602 1 96.62 102 GLU A C 1
ATOM 807 O O . GLU A 1 102 ? -3.803 -23.75 5.41 1 96.62 102 GLU A O 1
ATOM 812 N N . LEU A 1 103 ? -3.139 -21.75 4.746 1 97.62 103 LEU A N 1
ATOM 813 C CA . LEU A 1 103 ? -3.711 -21.078 5.91 1 97.62 103 LEU A CA 1
ATOM 814 C C . LEU A 1 103 ? -5.227 -21.25 5.941 1 97.62 103 LEU A C 1
ATOM 816 O O . LEU A 1 103 ? -5.809 -21.469 7.004 1 97.62 103 LEU A O 1
ATOM 820 N N . ARG A 1 104 ? -5.863 -21.109 4.82 1 97.69 104 ARG A N 1
ATOM 821 C CA . ARG A 1 104 ? -7.312 -21.281 4.738 1 97.69 104 ARG A CA 1
ATOM 822 C C . ARG A 1 104 ? -7.719 -22.703 5.105 1 97.69 104 ARG A C 1
ATOM 824 O O . ARG A 1 104 ? -8.656 -22.906 5.879 1 97.69 104 ARG A O 1
ATOM 831 N N . ARG A 1 105 ? -7.039 -23.688 4.594 1 95.88 105 ARG A N 1
ATOM 832 C CA . ARG A 1 105 ? -7.352 -25.094 4.824 1 95.88 105 ARG A CA 1
ATOM 833 C C . ARG A 1 105 ? -7.176 -25.469 6.293 1 95.88 105 ARG A C 1
ATOM 835 O O . ARG A 1 105 ? -7.824 -26.391 6.789 1 95.88 105 ARG A O 1
ATOM 842 N N . ALA A 1 106 ? -6.336 -24.75 6.93 1 95.88 106 ALA A N 1
ATOM 843 C CA . ALA A 1 106 ? -6.059 -25.016 8.344 1 95.88 106 ALA A CA 1
ATOM 844 C C . ALA A 1 106 ? -7.184 -24.5 9.227 1 95.88 106 ALA A C 1
ATOM 846 O O . ALA A 1 106 ? -7.262 -24.859 10.406 1 95.88 106 ALA A O 1
ATOM 847 N N . GLN A 1 107 ? -7.992 -23.703 8.656 1 95.19 107 GLN A N 1
ATOM 848 C CA . GLN A 1 107 ? -9.133 -23.219 9.422 1 95.19 107 GLN A CA 1
ATOM 849 C C . GLN A 1 107 ? -10.234 -24.281 9.492 1 95.19 107 GLN A C 1
ATOM 851 O O . GLN A 1 107 ? -10.375 -25.094 8.586 1 95.19 107 GLN A O 1
ATOM 856 N N . GLY A 1 108 ? -11.07 -24.312 10.516 1 89.38 108 GLY A N 1
ATOM 857 C CA . GLY A 1 108 ? -12.102 -25.312 10.727 1 89.38 108 GLY A CA 1
ATOM 858 C C . GLY A 1 108 ? -13.047 -25.469 9.547 1 89.38 108 GLY A C 1
ATOM 859 O O . GLY A 1 108 ? -13.297 -26.578 9.078 1 89.38 108 GLY A O 1
ATOM 860 N N . ASP A 1 109 ? -13.602 -24.484 8.984 1 91.94 109 ASP A N 1
ATOM 861 C CA . ASP A 1 109 ? -14.57 -24.531 7.891 1 91.94 109 ASP A CA 1
ATOM 862 C C . ASP A 1 109 ? -13.914 -24.156 6.562 1 91.94 109 ASP A C 1
ATOM 864 O O . ASP A 1 109 ? -14.602 -23.875 5.582 1 91.94 109 ASP A O 1
ATOM 868 N N . GLN A 1 110 ? -12.594 -24.078 6.566 1 95.06 110 GLN A N 1
ATOM 869 C CA . GLN A 1 110 ? -11.781 -23.75 5.391 1 95.06 110 GLN A CA 1
ATOM 870 C C . GLN A 1 110 ? -12.148 -22.375 4.832 1 95.06 110 GLN A C 1
ATOM 872 O O . GLN A 1 110 ? -12.188 -22.188 3.613 1 95.06 110 GLN A O 1
ATOM 877 N N . LYS A 1 111 ? -12.602 -21.641 5.68 1 96.19 111 LYS A N 1
ATOM 878 C CA . LYS A 1 111 ? -12.844 -20.25 5.301 1 96.19 111 LYS A CA 1
ATOM 879 C C . LYS A 1 111 ? -12.234 -19.281 6.32 1 96.19 111 LYS A C 1
ATOM 881 O O . LYS A 1 111 ? -11.859 -19.688 7.418 1 96.19 111 LYS A O 1
ATOM 886 N N . PHE A 1 112 ? -12.086 -18.047 5.926 1 97.69 112 PHE A N 1
ATOM 887 C CA . PHE A 1 112 ? -11.625 -16.984 6.824 1 97.69 112 PHE A CA 1
ATOM 888 C C . PHE A 1 112 ? -12.797 -16.172 7.352 1 97.69 112 PHE A C 1
ATOM 890 O O . PHE A 1 112 ? -13.852 -16.125 6.723 1 97.69 112 PHE A O 1
ATOM 897 N N . SER A 1 113 ? -12.562 -15.602 8.562 1 96.81 113 SER A N 1
ATOM 898 C CA . SER A 1 113 ? -13.461 -14.531 8.984 1 96.81 113 SER A CA 1
ATOM 899 C C . SER A 1 113 ? -13.445 -13.375 8 1 96.81 113 SER A C 1
ATOM 901 O O . SER A 1 113 ? -12.5 -13.219 7.23 1 96.81 113 SER A O 1
ATOM 903 N N . ALA A 1 114 ? -14.523 -12.57 8.031 1 96.31 114 ALA A N 1
ATOM 904 C CA . ALA A 1 114 ? -14.57 -11.383 7.191 1 96.31 114 ALA A CA 1
ATOM 905 C C . ALA A 1 114 ? -13.367 -10.477 7.453 1 96.31 114 ALA A C 1
ATOM 907 O O . ALA A 1 114 ? -12.797 -9.906 6.52 1 96.31 114 ALA A O 1
ATOM 908 N N . SER A 1 115 ? -12.961 -10.391 8.672 1 96.69 115 SER A N 1
ATOM 909 C CA . SER A 1 115 ? -11.82 -9.547 9.047 1 96.69 115 SER A CA 1
ATOM 910 C C . SER A 1 115 ? -10.547 -10.008 8.359 1 96.69 115 SER A C 1
ATOM 912 O O . SER A 1 115 ? -9.883 -9.219 7.672 1 96.69 115 SER A O 1
ATOM 914 N N . THR A 1 116 ? -10.273 -11.25 8.469 1 97.69 116 THR A N 1
ATOM 915 C CA . THR A 1 116 ? -9.062 -11.812 7.871 1 97.69 116 THR A CA 1
ATOM 916 C C . THR A 1 116 ? -9.133 -11.75 6.348 1 97.69 116 THR A C 1
ATOM 918 O O . THR A 1 116 ? -8.203 -11.266 5.699 1 97.69 116 THR A O 1
ATOM 921 N N . ALA A 1 117 ? -10.203 -12.141 5.785 1 98.12 117 ALA A N 1
ATOM 922 C CA . ALA A 1 117 ? -10.352 -12.227 4.336 1 98.12 117 ALA A CA 1
ATOM 923 C C . ALA A 1 117 ? -10.156 -10.867 3.682 1 98.12 117 ALA A C 1
ATOM 925 O O . ALA A 1 117 ? -9.375 -10.727 2.738 1 98.12 117 ALA A O 1
ATOM 926 N N . LEU A 1 118 ? -10.812 -9.883 4.199 1 97.75 118 LEU A N 1
ATOM 927 C CA . LEU A 1 118 ? -10.812 -8.562 3.57 1 97.75 118 LEU A CA 1
ATOM 928 C C . LEU A 1 118 ? -9.445 -7.906 3.688 1 97.75 118 LEU A C 1
ATOM 930 O O . LEU A 1 118 ? -8.984 -7.25 2.75 1 97.75 118 LEU A O 1
ATOM 934 N N . ARG A 1 119 ? -8.781 -8.086 4.742 1 97.19 119 ARG A N 1
ATOM 935 C CA . ARG A 1 119 ? -7.453 -7.504 4.914 1 97.19 119 ARG A CA 1
ATOM 936 C C . ARG A 1 119 ? -6.434 -8.203 4.023 1 97.19 119 ARG A C 1
ATOM 938 O O . ARG A 1 119 ? -5.551 -7.555 3.457 1 97.19 119 ARG A O 1
ATOM 945 N N . LEU A 1 120 ? -6.551 -9.492 3.879 1 98.31 120 LEU A N 1
ATOM 946 C CA . LEU A 1 120 ? -5.68 -10.227 2.975 1 98.31 120 LEU A CA 1
ATOM 947 C C . LEU A 1 120 ? -5.891 -9.781 1.53 1 98.31 120 LEU A C 1
ATOM 949 O O . LEU A 1 120 ? -4.926 -9.617 0.779 1 98.31 120 LEU A O 1
ATOM 953 N N . VAL A 1 121 ? -7.086 -9.602 1.173 1 98.5 121 VAL A N 1
ATOM 954 C CA . VAL A 1 121 ? -7.418 -9.219 -0.197 1 98.5 121 VAL A CA 1
ATOM 955 C C . VAL A 1 121 ? -6.926 -7.801 -0.475 1 98.5 121 VAL A C 1
ATOM 957 O O . VAL A 1 121 ? -6.461 -7.504 -1.579 1 98.5 121 VAL A O 1
ATOM 960 N N . TYR A 1 122 ? -7.027 -6.992 0.5 1 97.44 122 TYR A N 1
ATOM 961 C CA . TYR A 1 122 ? -6.473 -5.648 0.372 1 97.44 122 TYR A CA 1
ATOM 962 C C . TYR A 1 122 ? -4.984 -5.699 0.049 1 97.44 122 TYR A C 1
ATOM 964 O O . TYR A 1 122 ? -4.52 -5.031 -0.875 1 97.44 122 TYR A O 1
ATOM 972 N N . GLU A 1 123 ? -4.238 -6.453 0.765 1 97.38 123 GLU A N 1
ATOM 973 C CA . GLU A 1 123 ? -2.805 -6.609 0.537 1 97.38 123 GLU A CA 1
ATOM 974 C C . GLU A 1 123 ? -2.527 -7.25 -0.821 1 97.38 123 GLU A C 1
ATOM 976 O O . GLU A 1 123 ? -1.609 -6.836 -1.532 1 97.38 123 GLU A O 1
ATOM 981 N N . ALA A 1 124 ? -3.287 -8.18 -1.167 1 98.62 124 ALA A N 1
ATOM 982 C CA . ALA A 1 124 ? -3.113 -8.859 -2.447 1 98.62 124 ALA A CA 1
ATOM 983 C C . ALA A 1 124 ? -3.326 -7.891 -3.613 1 98.62 124 ALA A C 1
ATOM 985 O O . ALA A 1 124 ? -2.672 -8.008 -4.652 1 98.62 124 ALA A O 1
ATOM 986 N N . LEU A 1 125 ? -4.246 -6.996 -3.428 1 98.38 125 LEU A N 1
ATOM 987 C CA . LEU A 1 125 ? -4.457 -5.977 -4.449 1 98.38 125 LEU A CA 1
ATOM 988 C C . LEU A 1 125 ? -3.186 -5.164 -4.68 1 98.38 125 LEU A C 1
ATOM 990 O O . LEU A 1 125 ? -2.828 -4.871 -5.82 1 98.38 125 LEU A O 1
ATOM 994 N N . GLN A 1 126 ? -2.504 -4.855 -3.658 1 96.56 126 GLN A N 1
ATOM 995 C CA . GLN A 1 126 ? -1.252 -4.113 -3.771 1 96.56 126 GLN A CA 1
ATOM 996 C C . GLN A 1 126 ? -0.195 -4.93 -4.512 1 96.56 126 GLN A C 1
ATOM 998 O O . GLN A 1 126 ? 0.562 -4.383 -5.32 1 96.56 126 GLN A O 1
ATOM 1003 N N . CYS A 1 127 ? -0.192 -6.129 -4.266 1 98.19 127 CYS A N 1
ATOM 1004 C CA . CYS A 1 127 ? 0.718 -7.035 -4.957 1 98.19 127 CYS A CA 1
ATOM 1005 C C . CYS A 1 127 ? 0.474 -7.012 -6.461 1 98.19 127 CYS A C 1
ATOM 1007 O O . CYS A 1 127 ? 1.408 -6.82 -7.242 1 98.19 127 CYS A O 1
ATOM 1009 N N . ILE A 1 128 ? -0.73 -7.18 -6.809 1 98.62 128 ILE A N 1
ATOM 1010 C CA . ILE A 1 128 ? -1.108 -7.273 -8.211 1 98.62 128 ILE A CA 1
ATOM 1011 C C . ILE A 1 128 ? -0.838 -5.941 -8.906 1 98.62 128 ILE A C 1
ATOM 1013 O O . ILE A 1 128 ? -0.321 -5.91 -10.031 1 98.62 128 ILE A O 1
ATOM 1017 N N . GLU A 1 129 ? -1.188 -4.91 -8.211 1 97.75 129 GLU A N 1
ATOM 1018 C CA . GLU A 1 129 ? -0.945 -3.58 -8.766 1 97.75 129 GLU A CA 1
ATOM 1019 C C . GLU A 1 129 ? 0.541 -3.357 -9.031 1 97.75 129 GLU A C 1
ATOM 1021 O O . GLU A 1 129 ? 0.913 -2.762 -10.047 1 97.75 129 GLU A O 1
ATOM 1026 N N . ALA A 1 130 ? 1.374 -3.797 -8.188 1 96.94 130 ALA A N 1
ATOM 1027 C CA . ALA A 1 130 ? 2.816 -3.67 -8.375 1 96.94 130 ALA A CA 1
ATOM 1028 C C . ALA A 1 130 ? 3.273 -4.406 -9.625 1 96.94 130 ALA A C 1
ATOM 1030 O O . ALA A 1 130 ? 4.074 -3.885 -10.406 1 96.94 130 ALA A O 1
ATOM 1031 N N . VAL A 1 131 ? 2.807 -5.562 -9.836 1 97.88 131 VAL A N 1
ATOM 1032 C CA . VAL A 1 131 ? 3.139 -6.352 -11.023 1 97.88 131 VAL A CA 1
ATOM 1033 C C . VAL A 1 131 ? 2.689 -5.613 -12.281 1 97.88 131 VAL A C 1
ATOM 1035 O O . VAL A 1 131 ? 3.451 -5.488 -13.242 1 97.88 131 VAL A O 1
ATOM 1038 N N . HIS A 1 132 ? 1.479 -5.098 -12.25 1 97.88 132 HIS A N 1
ATOM 1039 C CA . HIS A 1 132 ? 0.93 -4.379 -13.391 1 97.88 132 HIS A CA 1
ATOM 1040 C C . HIS A 1 132 ? 1.74 -3.121 -13.688 1 97.88 132 HIS A C 1
ATOM 1042 O O . HIS A 1 132 ? 1.942 -2.77 -14.852 1 97.88 132 HIS A O 1
ATOM 1048 N N . SER A 1 133 ? 2.178 -2.514 -12.664 1 95.19 133 SER A N 1
ATOM 1049 C CA . SER A 1 133 ? 2.928 -1.271 -12.812 1 95.19 133 SER A CA 1
ATOM 1050 C C . SER A 1 133 ? 4.258 -1.512 -13.516 1 95.19 133 SER A C 1
ATOM 1052 O O . SER A 1 133 ? 4.824 -0.596 -14.117 1 95.19 133 SER A O 1
ATOM 1054 N N . GLU A 1 134 ? 4.727 -2.693 -13.469 1 94.94 134 GLU A N 1
ATOM 1055 C CA . GLU A 1 134 ? 5.973 -3.051 -14.141 1 94.94 134 GLU A CA 1
ATOM 1056 C C . GLU A 1 134 ? 5.719 -3.498 -15.578 1 94.94 134 GLU A C 1
ATOM 1058 O O . GLU A 1 134 ? 6.637 -3.938 -16.266 1 94.94 134 GLU A O 1
ATOM 1063 N N . GLY A 1 135 ? 4.469 -3.484 -15.984 1 95.88 135 GLY A N 1
ATOM 1064 C CA . GLY A 1 135 ? 4.121 -3.797 -17.359 1 95.88 135 GLY A CA 1
ATOM 1065 C C . GLY A 1 135 ? 3.846 -5.273 -17.594 1 95.88 135 GLY A C 1
ATOM 1066 O O . GLY A 1 135 ? 3.969 -5.766 -18.719 1 95.88 135 GLY A O 1
ATOM 1067 N N . PHE A 1 136 ? 3.498 -5.996 -16.5 1 97.19 136 PHE A N 1
ATOM 1068 C CA . PHE A 1 136 ? 3.258 -7.43 -16.609 1 97.19 136 PHE A CA 1
ATOM 1069 C C . PHE A 1 136 ? 1.872 -7.789 -16.094 1 97.19 136 PHE A C 1
ATOM 1071 O O . PHE A 1 136 ? 1.344 -7.117 -15.203 1 97.19 136 PHE A O 1
ATOM 1078 N N . LEU A 1 137 ? 1.345 -8.859 -16.688 1 98.06 137 LEU A N 1
ATOM 1079 C CA . LEU A 1 137 ? 0.217 -9.578 -16.109 1 98.06 137 LEU A CA 1
ATOM 1080 C C . LEU A 1 137 ? 0.694 -10.82 -15.359 1 98.06 137 LEU A C 1
ATOM 1082 O O . LEU A 1 137 ? 1.611 -11.508 -15.812 1 98.06 137 LEU A O 1
ATOM 1086 N N . HIS A 1 138 ? 0.02 -11.125 -14.289 1 98.12 138 HIS A N 1
ATOM 1087 C CA . HIS A 1 138 ? 0.365 -12.336 -13.562 1 98.12 138 HIS A CA 1
ATOM 1088 C C . HIS A 1 138 ? -0.217 -13.57 -14.242 1 98.12 138 HIS A C 1
ATOM 1090 O O . HIS A 1 138 ? 0.507 -14.531 -14.523 1 98.12 138 HIS A O 1
ATOM 1096 N N . ARG A 1 139 ? -1.568 -13.609 -14.492 1 97.94 139 ARG A N 1
ATOM 1097 C CA . ARG A 1 139 ? -2.361 -14.547 -15.273 1 97.94 139 ARG A CA 1
ATOM 1098 C C . ARG A 1 139 ? -2.605 -15.836 -14.492 1 97.94 139 ARG A C 1
ATOM 1100 O O . ARG A 1 139 ? -3.17 -16.797 -15.031 1 97.94 139 ARG A O 1
ATOM 1107 N N . ASP A 1 140 ? -2.191 -15.922 -13.25 1 97.25 140 ASP A N 1
ATOM 1108 C CA . ASP A 1 140 ? -2.49 -17.078 -12.406 1 97.25 140 ASP A CA 1
ATOM 1109 C C . ASP A 1 140 ? -2.734 -16.641 -10.961 1 97.25 140 ASP A C 1
ATOM 1111 O O . ASP A 1 140 ? -2.154 -17.219 -10.031 1 97.25 140 ASP A O 1
ATOM 1115 N N . VAL A 1 141 ? -3.533 -15.703 -10.734 1 98.56 141 VAL A N 1
ATOM 1116 C CA . VAL A 1 141 ? -3.928 -15.227 -9.414 1 98.56 141 VAL A CA 1
ATOM 1117 C C . VAL A 1 141 ? -4.785 -16.281 -8.719 1 98.56 141 VAL A C 1
ATOM 1119 O O . VAL A 1 141 ? -5.863 -16.625 -9.203 1 98.56 141 VAL A O 1
ATOM 1122 N N . LYS A 1 142 ? -4.262 -16.812 -7.602 1 98.25 142 LYS A N 1
ATOM 1123 C CA . LYS A 1 142 ? -4.902 -17.828 -6.766 1 98.25 142 LYS A CA 1
ATOM 1124 C C . LYS A 1 142 ? -4.289 -17.859 -5.371 1 98.25 142 LYS A C 1
ATOM 1126 O O . LYS A 1 142 ? -3.186 -17.344 -5.16 1 98.25 142 LYS A O 1
ATOM 1131 N N . PRO A 1 143 ? -4.945 -18.453 -4.391 1 98.25 143 PRO A N 1
ATOM 1132 C CA . PRO A 1 143 ? -4.496 -18.406 -2.996 1 98.25 143 PRO A CA 1
ATOM 1133 C C . PRO A 1 143 ? -3.09 -18.969 -2.811 1 98.25 143 PRO A C 1
ATOM 1135 O O . PRO A 1 143 ? -2.303 -18.438 -2.023 1 98.25 143 PRO A O 1
ATOM 1138 N N . SER A 1 144 ? -2.699 -19.969 -3.551 1 96.88 144 SER A N 1
ATOM 1139 C CA . SER A 1 144 ? -1.418 -20.641 -3.342 1 96.88 144 SER A CA 1
ATOM 1140 C C . SER A 1 144 ? -0.266 -19.812 -3.898 1 96.88 144 SER A C 1
ATOM 1142 O O . SER A 1 144 ? 0.902 -20.109 -3.645 1 96.88 144 SER A O 1
ATOM 1144 N N . ASN A 1 145 ? -0.573 -18.75 -4.602 1 97.06 145 ASN A N 1
ATOM 1145 C CA . ASN A 1 145 ? 0.47 -17.891 -5.168 1 97.06 145 ASN A CA 1
ATOM 1146 C C . ASN A 1 145 ? 0.659 -16.625 -4.352 1 97.06 145 ASN A C 1
ATOM 1148 O O . ASN A 1 145 ? 1.248 -15.648 -4.836 1 97.06 145 ASN A O 1
ATOM 1152 N N . PHE A 1 146 ? 0.115 -16.594 -3.18 1 98.44 146 PHE A N 1
ATOM 1153 C CA . PHE A 1 146 ? 0.352 -15.57 -2.172 1 98.44 146 PHE A CA 1
ATOM 1154 C C . PHE A 1 146 ? 0.746 -16.203 -0.841 1 98.44 146 PHE A C 1
ATOM 1156 O O . PHE A 1 146 ? 0.215 -17.25 -0.462 1 98.44 146 PHE A O 1
ATOM 1163 N N . ALA A 1 147 ? 1.648 -15.492 -0.151 1 98.06 147 ALA A N 1
ATOM 1164 C CA . ALA A 1 147 ? 2.098 -16.016 1.138 1 98.06 147 ALA A CA 1
ATOM 1165 C C . ALA A 1 147 ? 2.301 -14.883 2.145 1 98.06 147 ALA A C 1
ATOM 1167 O O . ALA A 1 147 ? 2.518 -13.727 1.76 1 98.06 147 ALA A O 1
ATOM 1168 N N . ILE A 1 148 ? 2.217 -15.273 3.434 1 97.31 148 ILE A N 1
ATOM 1169 C CA . ILE A 1 148 ? 2.584 -14.32 4.477 1 97.31 148 ILE A CA 1
ATOM 1170 C C . ILE A 1 148 ? 4.094 -14.359 4.703 1 97.31 148 ILE A C 1
ATOM 1172 O O . ILE A 1 148 ? 4.742 -15.375 4.43 1 97.31 148 ILE A O 1
ATOM 1176 N N . GLY A 1 149 ? 4.602 -13.266 5.246 1 95.06 149 GLY A N 1
ATOM 1177 C CA . GLY A 1 149 ? 6.02 -13.227 5.57 1 95.06 149 GLY A CA 1
ATOM 1178 C C . GLY A 1 149 ? 6.41 -14.211 6.656 1 95.06 149 GLY A C 1
ATOM 1179 O O . GLY A 1 149 ? 5.559 -14.68 7.414 1 95.06 149 GLY A O 1
ATOM 1180 N N . CYS A 1 150 ? 7.703 -14.477 6.734 1 93 150 CYS A N 1
ATOM 1181 C CA . CYS A 1 150 ? 8.133 -15.555 7.617 1 93 150 CYS A CA 1
ATOM 1182 C C . CYS A 1 150 ? 8.812 -15 8.859 1 93 150 CYS A C 1
ATOM 1184 O O . CYS A 1 150 ? 9.211 -15.766 9.75 1 93 150 CYS A O 1
ATOM 1186 N N . THR A 1 151 ? 8.938 -13.727 8.953 1 89.75 151 THR A N 1
ATOM 1187 C CA . THR A 1 151 ? 9.531 -13.117 10.141 1 89.75 151 THR A CA 1
ATOM 1188 C C . THR A 1 151 ? 8.477 -12.406 10.969 1 89.75 151 THR A C 1
ATOM 1190 O O . THR A 1 151 ? 7.359 -12.172 10.5 1 89.75 151 THR A O 1
ATOM 1193 N N . LYS A 1 152 ? 8.812 -12.07 12.172 1 86.81 152 LYS A N 1
ATOM 1194 C CA . LYS A 1 152 ? 7.898 -11.336 13.039 1 86.81 152 LYS A CA 1
ATOM 1195 C C . LYS A 1 152 ? 7.516 -9.992 12.43 1 86.81 152 LYS A C 1
ATOM 1197 O O . LYS A 1 152 ? 6.359 -9.57 12.508 1 86.81 152 LYS A O 1
ATOM 1202 N N . GLU A 1 153 ? 8.445 -9.414 11.727 1 86.38 153 GLU A N 1
ATOM 1203 C CA . GLU A 1 153 ? 8.266 -8.086 11.148 1 86.38 153 GLU A CA 1
ATOM 1204 C C . GLU A 1 153 ? 7.391 -8.133 9.898 1 86.38 153 GLU A C 1
ATOM 1206 O O . GLU A 1 153 ? 6.766 -7.137 9.531 1 86.38 153 GLU A O 1
ATOM 1211 N N . THR A 1 154 ? 7.367 -9.273 9.328 1 91.62 154 THR A N 1
ATOM 1212 C CA . THR A 1 154 ? 6.656 -9.359 8.062 1 91.62 154 THR A CA 1
ATOM 1213 C C . THR A 1 154 ? 5.477 -10.32 8.156 1 91.62 154 THR A C 1
ATOM 1215 O O . THR A 1 154 ? 4.863 -10.672 7.148 1 91.62 154 THR A O 1
ATOM 1218 N N . SER A 1 155 ? 5.098 -10.727 9.328 1 91.69 155 SER A N 1
ATOM 1219 C CA . SER A 1 155 ? 4.117 -11.781 9.547 1 91.69 155 SER A CA 1
ATOM 1220 C C . SER A 1 155 ? 2.717 -11.328 9.141 1 91.69 155 SER A C 1
ATOM 1222 O O . SER A 1 155 ? 1.806 -12.148 9.016 1 91.69 155 SER A O 1
ATOM 1224 N N . ARG A 1 156 ? 2.535 -10.039 8.867 1 91.38 156 ARG A N 1
ATOM 1225 C CA . ARG A 1 156 ? 1.225 -9.539 8.469 1 91.38 156 ARG A CA 1
ATOM 1226 C C . ARG A 1 156 ? 1.283 -8.898 7.086 1 91.38 156 ARG A C 1
ATOM 1228 O O . ARG A 1 156 ? 0.397 -8.125 6.715 1 91.38 156 ARG A O 1
ATOM 1235 N N . LYS A 1 157 ? 2.363 -9.203 6.43 1 93.5 157 LYS A N 1
ATOM 1236 C CA . LYS A 1 157 ? 2.541 -8.758 5.051 1 93.5 157 LYS A CA 1
ATOM 1237 C C . LYS A 1 157 ? 2.293 -9.898 4.066 1 93.5 157 LYS A C 1
ATOM 1239 O O . LYS A 1 157 ? 2.678 -11.039 4.324 1 93.5 157 LYS A O 1
ATOM 1244 N N . VAL A 1 158 ? 1.695 -9.555 2.92 1 97.62 158 VAL A N 1
ATOM 1245 C CA . VAL A 1 158 ? 1.433 -10.547 1.884 1 97.62 158 VAL A CA 1
ATOM 1246 C C . VAL A 1 158 ? 2.451 -10.398 0.755 1 97.62 158 VAL A C 1
ATOM 1248 O O . VAL A 1 158 ? 2.766 -9.281 0.337 1 97.62 158 VAL A O 1
ATOM 1251 N N . TYR A 1 159 ? 2.951 -11.492 0.285 1 97.88 159 TYR A N 1
ATOM 1252 C CA . TYR A 1 159 ? 3.896 -11.57 -0.823 1 97.88 159 TYR A CA 1
ATOM 1253 C C . TYR A 1 159 ? 3.289 -12.312 -2.008 1 97.88 159 TYR A C 1
ATOM 1255 O O . TYR A 1 159 ? 2.578 -13.305 -1.83 1 97.88 159 TYR A O 1
ATOM 1263 N N . ILE A 1 160 ? 3.568 -11.844 -3.164 1 98 160 ILE A N 1
ATOM 1264 C CA . ILE A 1 160 ? 3.143 -12.523 -4.383 1 98 160 ILE A CA 1
ATOM 1265 C C . ILE A 1 160 ? 4.25 -13.453 -4.867 1 98 160 ILE A C 1
ATOM 1267 O O . ILE A 1 160 ? 5.426 -13.086 -4.867 1 98 160 ILE A O 1
ATOM 1271 N N . LEU A 1 161 ? 3.797 -14.719 -5.211 1 94 161 LEU A N 1
ATOM 1272 C CA . LEU A 1 161 ? 4.73 -15.781 -5.57 1 94 161 LEU A CA 1
ATOM 1273 C C . LEU A 1 161 ? 4.492 -16.25 -7 1 94 161 LEU A C 1
ATOM 1275 O O . LEU A 1 161 ? 3.426 -16.016 -7.57 1 94 161 LEU A O 1
ATOM 1279 N N . ASP A 1 162 ? 5.406 -16.938 -7.605 1 92.19 162 ASP A N 1
ATOM 1280 C CA . ASP A 1 162 ? 5.309 -17.75 -8.812 1 92.19 162 ASP A CA 1
ATOM 1281 C C . ASP A 1 162 ? 4.852 -16.906 -10.008 1 92.19 162 ASP A C 1
ATOM 1283 O O . ASP A 1 162 ? 3.662 -16.609 -10.141 1 92.19 162 ASP A O 1
ATOM 1287 N N . PHE A 1 163 ? 5.676 -16.656 -10.898 1 95.44 163 PHE A N 1
ATOM 1288 C CA . PHE A 1 163 ? 5.391 -15.859 -12.086 1 95.44 163 PHE A CA 1
ATOM 1289 C C . PHE A 1 163 ? 5.496 -16.719 -13.344 1 95.44 163 PHE A C 1
ATOM 1291 O O . PHE A 1 163 ? 5.875 -16.219 -14.406 1 95.44 163 PHE A O 1
ATOM 1298 N N . GLY A 1 164 ? 5.18 -17.953 -13.266 1 92.56 164 GLY A N 1
ATOM 1299 C CA . GLY A 1 164 ? 5.348 -18.922 -14.344 1 92.56 164 GLY A CA 1
ATOM 1300 C C . GLY A 1 164 ? 4.484 -18.609 -15.555 1 92.56 164 GLY A C 1
ATOM 1301 O O . GLY A 1 164 ? 4.852 -18.938 -16.688 1 92.56 164 GLY A O 1
ATOM 1302 N N . LEU A 1 165 ? 3.4 -17.953 -15.414 1 94.75 165 LEU A N 1
ATOM 1303 C CA . LEU A 1 165 ? 2.49 -17.672 -16.516 1 94.75 165 LEU A CA 1
ATOM 1304 C C . LEU A 1 165 ? 2.473 -16.172 -16.844 1 94.75 165 LEU A C 1
ATOM 1306 O O . LEU A 1 165 ? 1.659 -15.719 -17.641 1 94.75 165 LEU A O 1
ATOM 1310 N N . ALA A 1 166 ? 3.355 -15.414 -16.188 1 96.5 166 ALA A N 1
ATOM 1311 C CA . ALA A 1 166 ? 3.369 -13.969 -16.375 1 96.5 166 ALA A CA 1
ATOM 1312 C C . ALA A 1 166 ? 3.674 -13.609 -17.828 1 96.5 166 ALA A C 1
ATOM 1314 O O . ALA A 1 166 ? 4.379 -14.344 -18.516 1 96.5 166 ALA A O 1
ATOM 1315 N N . ARG A 1 167 ? 3.172 -12.484 -18.219 1 95.56 167 ARG A N 1
ATOM 1316 C CA . ARG A 1 167 ? 3.373 -12 -19.578 1 95.56 167 ARG A CA 1
ATOM 1317 C C . ARG A 1 167 ? 3.506 -10.477 -19.609 1 95.56 167 ARG A C 1
ATOM 1319 O O . ARG A 1 167 ? 2.746 -9.773 -18.938 1 95.56 167 ARG A O 1
ATOM 1326 N N . GLN A 1 168 ? 4.41 -10.047 -20.422 1 95.5 168 GLN A N 1
ATOM 1327 C CA . GLN A 1 168 ? 4.543 -8.609 -20.641 1 95.5 168 GLN A CA 1
ATOM 1328 C C . GLN A 1 168 ? 3.439 -8.086 -21.562 1 95.5 168 GLN A C 1
ATOM 1330 O O . GLN A 1 168 ? 3.273 -8.57 -22.672 1 95.5 168 GLN A O 1
ATOM 1335 N N . TYR A 1 169 ? 2.672 -7.105 -21.078 1 96.31 169 TYR A N 1
ATOM 1336 C CA . TYR A 1 169 ? 1.601 -6.574 -21.906 1 96.31 169 TYR A CA 1
ATOM 1337 C C . TYR A 1 169 ? 2.012 -5.254 -22.547 1 96.31 169 TYR A C 1
ATOM 1339 O O . TYR A 1 169 ? 1.344 -4.762 -23.469 1 96.31 169 TYR A O 1
ATOM 1347 N N . LEU A 1 170 ? 3.119 -4.676 -22.016 1 93.88 170 LEU A N 1
ATOM 1348 C CA . LEU A 1 170 ? 3.725 -3.514 -22.656 1 93.88 170 LEU A CA 1
ATOM 1349 C C . LEU A 1 170 ? 4.91 -3.926 -23.531 1 93.88 170 LEU A C 1
ATOM 1351 O O . LEU A 1 170 ? 5.637 -4.863 -23.188 1 93.88 170 LEU A O 1
ATOM 1355 N N . ASP A 1 171 ? 5.148 -3.191 -24.625 1 90.44 171 ASP A N 1
ATOM 1356 C CA . ASP A 1 171 ? 6.309 -3.484 -25.453 1 90.44 171 ASP A CA 1
ATOM 1357 C C . ASP A 1 171 ? 7.535 -2.699 -25 1 90.44 171 ASP A C 1
ATOM 1359 O O . ASP A 1 171 ? 7.516 -2.092 -23.922 1 90.44 171 ASP A O 1
ATOM 1363 N N . GLY A 1 172 ? 8.633 -2.746 -25.766 1 84.25 172 GLY A N 1
ATOM 1364 C CA . GLY A 1 172 ? 9.898 -2.135 -25.391 1 84.25 172 GLY A CA 1
ATOM 1365 C C . GLY A 1 172 ? 9.82 -0.623 -25.281 1 84.25 172 GLY A C 1
ATOM 1366 O O . GLY A 1 172 ? 10.641 -0.002 -24.594 1 84.25 172 GLY A O 1
ATOM 1367 N N . ASP A 1 173 ? 8.781 -0.053 -25.906 1 85.31 173 ASP A N 1
ATOM 1368 C CA . ASP A 1 173 ? 8.602 1.396 -25.875 1 85.31 173 ASP A CA 1
ATOM 1369 C C . ASP A 1 173 ? 7.469 1.793 -24.938 1 85.31 173 ASP A C 1
ATOM 1371 O O . ASP A 1 173 ? 6.918 2.891 -25.047 1 85.31 173 ASP A O 1
ATOM 1375 N N . ASP A 1 174 ? 7.051 0.789 -24.141 1 85.5 174 ASP A N 1
ATOM 1376 C CA . ASP A 1 174 ? 6.027 0.985 -23.125 1 85.5 174 ASP A CA 1
ATOM 1377 C C . ASP A 1 174 ? 4.664 1.253 -23.75 1 85.5 174 ASP A C 1
ATOM 1379 O O . ASP A 1 174 ? 3.852 1.996 -23.203 1 85.5 174 ASP A O 1
ATOM 1383 N N . HIS A 1 175 ? 4.523 0.748 -24.922 1 90.25 175 HIS A N 1
ATOM 1384 C CA . HIS A 1 175 ? 3.205 0.78 -25.547 1 90.25 175 HIS A CA 1
ATOM 1385 C C . HIS A 1 175 ? 2.461 -0.535 -25.328 1 90.25 175 HIS A C 1
ATOM 1387 O O . HIS A 1 175 ? 3.078 -1.602 -25.281 1 90.25 175 HIS A O 1
ATOM 1393 N N . LEU A 1 176 ? 1.178 -0.37 -25.297 1 94.06 176 LEU A N 1
ATOM 1394 C CA . LEU A 1 176 ? 0.336 -1.552 -25.141 1 94.06 176 LEU A CA 1
ATOM 1395 C C . LEU A 1 176 ? 0.471 -2.469 -26.359 1 94.06 176 LEU A C 1
ATOM 1397 O O . LEU A 1 176 ? 0.366 -2.014 -27.5 1 94.06 176 LEU A O 1
ATOM 1401 N N . ARG A 1 177 ? 0.651 -3.758 -26.094 1 94.44 177 ARG A N 1
ATOM 1402 C CA . ARG A 1 177 ? 0.696 -4.738 -27.172 1 94.44 177 ARG A CA 1
ATOM 1403 C C . ARG A 1 177 ? -0.683 -4.93 -27.797 1 94.44 177 ARG A C 1
ATOM 1405 O O . ARG A 1 177 ? -1.697 -4.895 -27.094 1 94.44 177 ARG A O 1
ATOM 1412 N N . PRO A 1 178 ? -0.691 -5.23 -29.094 1 93.19 178 PRO A N 1
ATOM 1413 C CA . PRO A 1 178 ? -1.987 -5.457 -29.734 1 93.19 178 PRO A CA 1
ATOM 1414 C C . PRO A 1 178 ? -2.682 -6.723 -29.234 1 93.19 178 PRO A C 1
ATOM 1416 O O . PRO A 1 178 ? -2.018 -7.715 -28.922 1 93.19 178 PRO A O 1
ATOM 1419 N N . GLU A 1 179 ? -3.965 -6.617 -29.25 1 92.62 179 GLU A N 1
ATOM 1420 C CA . GLU A 1 179 ? -4.785 -7.754 -28.828 1 92.62 179 GLU A CA 1
ATOM 1421 C C . GLU A 1 179 ? -4.723 -8.883 -29.859 1 92.62 179 GLU A C 1
ATOM 1423 O O . GLU A 1 179 ? -4.949 -8.656 -31.047 1 92.62 179 GLU A O 1
ATOM 1428 N N . ARG A 1 180 ? -4.434 -10.102 -29.438 1 89.69 180 ARG A N 1
ATOM 1429 C CA . ARG A 1 180 ? -4.492 -11.266 -30.312 1 89.69 180 ARG A CA 1
ATOM 1430 C C . ARG A 1 180 ? -5.926 -11.766 -30.453 1 89.69 180 ARG A C 1
ATOM 1432 O O . ARG A 1 180 ? -6.707 -11.719 -29.5 1 89.69 180 ARG A O 1
ATOM 1439 N N . SER A 1 181 ? -6.203 -12.328 -31.516 1 88.06 181 SER A N 1
ATOM 1440 C CA . SER A 1 181 ? -7.562 -12.758 -31.828 1 88.06 181 SER A CA 1
ATOM 1441 C C . SER A 1 181 ? -7.949 -14.008 -31.047 1 88.06 181 SER A C 1
ATOM 1443 O O . SER A 1 181 ? -9.109 -14.172 -30.656 1 88.06 181 SER A O 1
ATOM 1445 N N . PHE A 1 182 ? -7.016 -14.898 -30.844 1 89.81 182 PHE A N 1
ATOM 1446 C CA . PHE A 1 182 ? -7.273 -16.109 -30.078 1 89.81 182 PHE A CA 1
ATOM 1447 C C . PHE A 1 182 ? -6.031 -16.531 -29.297 1 89.81 182 PHE A C 1
ATOM 1449 O O . PHE A 1 182 ? -4.926 -16.531 -29.844 1 89.81 182 PHE A O 1
ATOM 1456 N N . VAL A 1 183 ? -6.281 -16.75 -28.016 1 91.81 183 VAL A N 1
ATOM 1457 C CA . VAL A 1 183 ? -5.203 -17.203 -27.141 1 91.81 183 VAL A CA 1
ATOM 1458 C C . VAL A 1 183 ? -5.641 -18.453 -26.375 1 91.81 183 VAL A C 1
ATOM 1460 O O . VAL A 1 183 ? -6.805 -18.578 -25.984 1 91.81 183 VAL A O 1
ATOM 1463 N N . GLY A 1 184 ? -4.789 -19.406 -26.188 1 93 184 GLY A N 1
ATOM 1464 C CA . GLY A 1 184 ? -5.086 -20.578 -25.391 1 93 184 GLY A CA 1
ATOM 1465 C C . GLY A 1 184 ? -5.363 -20.266 -23.938 1 93 184 GLY A C 1
ATOM 1466 O O . GLY A 1 184 ? -4.934 -19.219 -23.438 1 93 184 GLY A O 1
ATOM 1467 N N . PHE A 1 185 ? -6.043 -21.203 -23.297 1 93.94 185 PHE A N 1
ATOM 1468 C CA . PHE A 1 185 ? -6.395 -21.016 -21.906 1 93.94 185 PHE A CA 1
ATOM 1469 C C . PHE A 1 185 ? -5.141 -20.891 -21.047 1 93.94 185 PHE A C 1
ATOM 1471 O O . PHE A 1 185 ? -4.211 -21.688 -21.172 1 93.94 185 PHE A O 1
ATOM 1478 N N . ARG A 1 186 ? -5.074 -19.891 -20.172 1 92.38 186 ARG A N 1
ATOM 1479 C CA . ARG A 1 186 ? -4.012 -19.656 -19.203 1 92.38 186 ARG A CA 1
ATOM 1480 C C . ARG A 1 186 ? -4.582 -19.422 -17.812 1 92.38 186 ARG A C 1
ATOM 1482 O O . ARG A 1 186 ? -5.562 -18.688 -17.656 1 92.38 186 ARG A O 1
ATOM 1489 N N . GLY A 1 187 ? -3.988 -20.141 -16.859 1 94 187 GLY A N 1
ATOM 1490 C CA . GLY A 1 187 ? -4.406 -19.938 -15.477 1 94 187 GLY A CA 1
ATOM 1491 C C . GLY A 1 187 ? -4.984 -21.172 -14.828 1 94 187 GLY A C 1
ATOM 1492 O O . GLY A 1 187 ? -4.863 -22.281 -15.367 1 94 187 GLY A O 1
ATOM 1493 N N . THR A 1 188 ? -5.484 -20.984 -13.648 1 95.44 188 THR A N 1
ATOM 1494 C CA . THR A 1 188 ? -6.215 -22.031 -12.93 1 95.44 188 THR A CA 1
ATOM 1495 C C . THR A 1 188 ? -7.715 -21.906 -13.164 1 95.44 188 THR A C 1
ATOM 1497 O O . THR A 1 188 ? -8.32 -20.891 -12.805 1 95.44 188 THR A O 1
ATOM 1500 N N . THR A 1 189 ? -8.289 -22.969 -13.688 1 96.94 189 THR A N 1
ATOM 1501 C CA . THR A 1 189 ? -9.68 -22.984 -14.133 1 96.94 189 THR A CA 1
ATOM 1502 C C . THR A 1 189 ? -10.602 -22.438 -13.055 1 96.94 189 THR A C 1
ATOM 1504 O O . THR A 1 189 ? -11.516 -21.656 -13.344 1 96.94 189 THR A O 1
ATOM 1507 N N . ARG A 1 190 ? -10.359 -22.719 -11.844 1 96.75 190 ARG A N 1
ATOM 1508 C CA . ARG A 1 190 ? -11.211 -22.375 -10.711 1 96.75 190 ARG A CA 1
ATOM 1509 C C . ARG A 1 190 ? -11.305 -20.859 -10.547 1 96.75 190 ARG A C 1
ATOM 1511 O O . ARG A 1 190 ? -12.367 -20.344 -10.18 1 96.75 190 ARG A O 1
ATOM 1518 N N . TYR A 1 191 ? -10.297 -20.125 -10.898 1 98 191 TYR A N 1
ATOM 1519 C CA . TYR A 1 191 ? -10.258 -18.703 -10.586 1 98 191 TYR A CA 1
ATOM 1520 C C . TYR A 1 191 ? -10.195 -17.859 -11.852 1 98 191 TYR A C 1
ATOM 1522 O O . TYR A 1 191 ? -10.32 -16.625 -11.797 1 98 191 TYR A O 1
ATOM 1530 N N . ALA A 1 192 ? -10.031 -18.484 -12.969 1 97.88 192 ALA A N 1
ATOM 1531 C CA . ALA A 1 192 ? -9.82 -17.766 -14.227 1 97.88 192 ALA A CA 1
ATOM 1532 C C . ALA A 1 192 ? -11.055 -16.953 -14.609 1 97.88 192 ALA A C 1
ATOM 1534 O O . ALA A 1 192 ? -12.188 -17.359 -14.344 1 97.88 192 ALA A O 1
ATOM 1535 N N . SER A 1 193 ? -10.812 -15.82 -15.281 1 97.62 193 SER A N 1
ATOM 1536 C CA . SER A 1 193 ? -11.906 -14.992 -15.789 1 97.62 193 SER A CA 1
ATOM 1537 C C . SER A 1 193 ? -12.609 -15.672 -16.969 1 97.62 193 SER A C 1
ATOM 1539 O O . SER A 1 193 ? -12.07 -16.609 -17.547 1 97.62 193 SER A O 1
ATOM 1541 N N . LEU A 1 194 ? -13.773 -15.156 -17.344 1 96.81 194 LEU A N 1
ATOM 1542 C CA . LEU A 1 194 ? -14.492 -15.688 -18.484 1 96.81 194 LEU A CA 1
ATOM 1543 C C . LEU A 1 194 ? -13.711 -15.445 -19.781 1 96.81 194 LEU A C 1
ATOM 1545 O O . LEU A 1 194 ? -13.758 -16.266 -20.703 1 96.81 194 LEU A O 1
ATOM 1549 N N . ASN A 1 195 ? -12.969 -14.336 -19.844 1 96.88 195 ASN A N 1
ATOM 1550 C CA . ASN A 1 195 ? -12.125 -14.07 -21.016 1 96.88 195 ASN A CA 1
ATOM 1551 C C . ASN A 1 195 ? -11.117 -15.188 -21.234 1 96.88 195 ASN A C 1
ATOM 1553 O O . ASN A 1 195 ? -10.867 -15.578 -22.375 1 96.88 195 ASN A O 1
ATOM 1557 N N . ALA A 1 196 ? -10.57 -15.711 -20.188 1 97.25 196 ALA A N 1
ATOM 1558 C CA . ALA A 1 196 ? -9.641 -16.828 -20.297 1 97.25 196 ALA A CA 1
ATOM 1559 C C . ALA A 1 196 ? -10.328 -18.062 -20.891 1 97.25 196 ALA A C 1
ATOM 1561 O O . ALA A 1 196 ? -9.773 -18.719 -21.766 1 97.25 196 ALA A O 1
ATOM 1562 N N . HIS A 1 197 ? -11.492 -18.312 -20.469 1 96.75 197 HIS A N 1
ATOM 1563 C CA . HIS A 1 197 ? -12.258 -19.469 -20.953 1 96.75 197 HIS A CA 1
ATOM 1564 C C . HIS A 1 197 ? -12.625 -19.297 -22.422 1 96.75 197 HIS A C 1
ATOM 1566 O O . HIS A 1 197 ? -12.695 -20.281 -23.156 1 96.75 197 HIS A O 1
ATOM 1572 N N . ARG A 1 198 ? -12.773 -18.125 -22.859 1 95 198 ARG A N 1
ATOM 1573 C CA . ARG A 1 198 ? -13.227 -17.828 -24.203 1 95 198 ARG A CA 1
ATOM 1574 C C . ARG A 1 198 ? -12.047 -17.703 -25.172 1 95 198 ARG A C 1
ATOM 1576 O O . ARG A 1 198 ? -12.227 -17.422 -26.359 1 95 198 ARG A O 1
ATOM 1583 N N . GLY A 1 199 ? -10.906 -17.719 -24.625 1 95.56 199 GLY A N 1
ATOM 1584 C CA . GLY A 1 199 ? -9.727 -17.625 -25.469 1 95.56 199 GLY A CA 1
ATOM 1585 C C . GLY A 1 199 ? -9.414 -16.203 -25.891 1 95.56 199 GLY A C 1
ATOM 1586 O O . GLY A 1 199 ? -8.82 -15.977 -26.953 1 95.56 199 GLY A O 1
ATOM 1587 N N . LYS A 1 200 ? -9.852 -15.273 -25.188 1 95.44 200 LYS A N 1
ATOM 1588 C CA . LYS A 1 200 ? -9.555 -13.875 -25.469 1 95.44 200 LYS A CA 1
ATOM 1589 C C . LYS A 1 200 ? -8.211 -13.461 -24.875 1 95.44 200 LYS A C 1
ATOM 1591 O O . LYS A 1 200 ? -7.719 -14.109 -23.938 1 95.44 200 LYS A O 1
ATOM 1596 N N . GLU A 1 201 ? -7.699 -12.383 -25.469 1 96.5 201 GLU A N 1
ATOM 1597 C CA . GLU A 1 201 ? -6.5 -11.797 -24.875 1 96.5 201 GLU A CA 1
ATOM 1598 C C . GLU A 1 201 ? -6.781 -11.281 -23.469 1 96.5 201 GLU A C 1
ATOM 1600 O O . GLU A 1 201 ? -7.75 -10.555 -23.25 1 96.5 201 GLU A O 1
ATOM 1605 N N . LEU A 1 202 ? -5.957 -11.719 -22.531 1 97.62 202 LEU A N 1
ATOM 1606 C CA . LEU A 1 202 ? -6.16 -11.312 -21.156 1 97.62 202 LEU A CA 1
ATOM 1607 C C . LEU A 1 202 ? -5.578 -9.93 -20.906 1 97.62 202 LEU A C 1
ATOM 1609 O O . LEU A 1 202 ? -4.512 -9.594 -21.422 1 97.62 202 LEU A O 1
ATOM 1613 N N . GLY A 1 203 ? -6.27 -9.133 -20.094 1 97.88 203 GLY A N 1
ATOM 1614 C CA . GLY A 1 203 ? -5.805 -7.832 -19.656 1 97.88 203 GLY A CA 1
ATOM 1615 C C . GLY A 1 203 ? -5.645 -7.734 -18.141 1 97.88 203 GLY A C 1
ATOM 1616 O O . GLY A 1 203 ? -5.805 -8.727 -17.438 1 97.88 203 GLY A O 1
ATOM 1617 N N . ARG A 1 204 ? -5.297 -6.555 -17.672 1 98.44 204 ARG A N 1
ATOM 1618 C CA . ARG A 1 204 ? -5.086 -6.309 -16.25 1 98.44 204 ARG A CA 1
ATOM 1619 C C . ARG A 1 204 ? -6.336 -6.641 -15.445 1 98.44 204 ARG A C 1
ATOM 1621 O O . ARG A 1 204 ? -6.246 -7.207 -14.352 1 98.44 204 ARG A O 1
ATOM 1628 N N . HIS A 1 205 ? -7.5 -6.312 -16.031 1 98.69 205 HIS A N 1
ATOM 1629 C CA . HIS A 1 205 ? -8.758 -6.543 -15.328 1 98.69 205 HIS A CA 1
ATOM 1630 C C . HIS A 1 205 ? -9 -8.031 -15.102 1 98.69 205 HIS A C 1
ATOM 1632 O O . HIS A 1 205 ? -9.68 -8.414 -14.148 1 98.69 205 HIS A O 1
ATOM 1638 N N . ASP A 1 206 ? -8.461 -8.906 -15.867 1 98.69 206 ASP A N 1
ATOM 1639 C CA . ASP A 1 206 ? -8.664 -10.344 -15.719 1 98.69 206 ASP A CA 1
ATOM 1640 C C . ASP A 1 206 ? -7.98 -10.867 -14.461 1 98.69 206 ASP A C 1
ATOM 1642 O O . ASP A 1 206 ? -8.5 -11.758 -13.789 1 98.69 206 ASP A O 1
ATOM 1646 N N . ASP A 1 207 ? -6.793 -10.328 -14.133 1 98.88 207 ASP A N 1
ATOM 1647 C CA . ASP A 1 207 ? -6.152 -10.656 -12.859 1 98.88 207 ASP A CA 1
ATOM 1648 C C . ASP A 1 207 ? -7.039 -10.258 -11.68 1 98.88 207 ASP A C 1
ATOM 1650 O O . ASP A 1 207 ? -7.145 -11 -10.703 1 98.88 207 ASP A O 1
ATOM 1654 N N . LEU A 1 208 ? -7.664 -9.172 -11.812 1 98.88 208 LEU A N 1
ATOM 1655 C CA . LEU A 1 208 ? -8.484 -8.648 -10.727 1 98.88 208 LEU A CA 1
ATOM 1656 C C . LEU A 1 208 ? -9.789 -9.43 -10.609 1 98.88 208 LEU A C 1
ATOM 1658 O O . LEU A 1 208 ? -10.32 -9.594 -9.508 1 98.88 208 LEU A O 1
ATOM 1662 N N . VAL A 1 209 ? -10.297 -9.93 -11.688 1 98.62 209 VAL A N 1
ATOM 1663 C CA . VAL A 1 209 ? -11.453 -10.82 -11.641 1 98.62 209 VAL A CA 1
ATOM 1664 C C . VAL A 1 209 ? -11.094 -12.102 -10.891 1 98.62 209 VAL A C 1
ATOM 1666 O O . VAL A 1 209 ? -11.875 -12.602 -10.086 1 98.62 209 VAL A O 1
ATOM 1669 N N . SER A 1 210 ? -9.922 -12.641 -11.172 1 98.75 210 SER A N 1
ATOM 1670 C CA . SER A 1 210 ? -9.453 -13.797 -10.414 1 98.75 210 SER A CA 1
ATOM 1671 C C . SER A 1 210 ? -9.359 -13.484 -8.922 1 98.75 210 SER A C 1
ATOM 1673 O O . SER A 1 210 ? -9.68 -14.336 -8.086 1 98.75 210 SER A O 1
ATOM 1675 N N . LEU A 1 211 ? -8.93 -12.289 -8.617 1 98.81 211 LEU A N 1
ATOM 1676 C CA . LEU A 1 211 ? -8.891 -11.852 -7.223 1 98.81 211 LEU A CA 1
ATOM 1677 C C . LEU A 1 211 ? -10.281 -11.891 -6.605 1 98.81 211 LEU A C 1
ATOM 1679 O O . LEU A 1 211 ? -10.445 -12.273 -5.441 1 98.81 211 LEU A O 1
ATOM 1683 N N . PHE A 1 212 ? -11.289 -11.531 -7.34 1 98.62 212 PHE A N 1
ATOM 1684 C CA . PHE A 1 212 ? -12.664 -11.578 -6.867 1 98.62 212 PHE A CA 1
ATOM 1685 C C . PHE A 1 212 ? -13.062 -13.008 -6.512 1 98.62 212 PHE A C 1
ATOM 1687 O O . PHE A 1 212 ? -13.617 -13.258 -5.434 1 98.62 212 PHE A O 1
ATOM 1694 N N . TYR A 1 213 ? -12.773 -13.914 -7.355 1 98.38 213 TYR A N 1
ATOM 1695 C CA . TYR A 1 213 ? -13.133 -15.297 -7.078 1 98.38 213 TYR A CA 1
ATOM 1696 C C . TYR A 1 213 ? -12.375 -15.828 -5.867 1 98.38 213 TYR A C 1
ATOM 1698 O O . TYR A 1 213 ? -12.922 -16.594 -5.066 1 98.38 213 TYR A O 1
ATOM 1706 N N . MET A 1 214 ? -11.141 -15.438 -5.715 1 98.38 214 MET A N 1
ATOM 1707 C CA . MET A 1 214 ? -10.375 -15.758 -4.516 1 98.38 214 MET A CA 1
ATOM 1708 C C . MET A 1 214 ? -11.07 -15.227 -3.268 1 98.38 214 MET A C 1
ATOM 1710 O O . MET A 1 214 ? -11.156 -15.914 -2.252 1 98.38 214 MET A O 1
ATOM 1714 N N . THR A 1 215 ? -11.57 -14.023 -3.365 1 98.19 215 THR A N 1
ATOM 1715 C CA . THR A 1 215 ? -12.273 -13.383 -2.258 1 98.19 215 THR A CA 1
ATOM 1716 C C . THR A 1 215 ? -13.516 -14.18 -1.872 1 98.19 215 THR A C 1
ATOM 1718 O O . THR A 1 215 ? -13.758 -14.422 -0.689 1 98.19 215 THR A O 1
ATOM 1721 N N . VAL A 1 216 ? -14.258 -14.609 -2.832 1 97.75 216 VAL A N 1
ATOM 1722 C CA . VAL A 1 216 ? -15.461 -15.406 -2.598 1 97.75 216 VAL A CA 1
ATOM 1723 C C . VAL A 1 216 ? -15.102 -16.688 -1.866 1 97.75 216 VAL A C 1
ATOM 1725 O O . VAL A 1 216 ? -15.742 -17.062 -0.881 1 97.75 216 VAL A O 1
ATOM 1728 N N . GLU A 1 217 ? -14.102 -17.297 -2.299 1 97.69 217 GLU A N 1
ATOM 1729 C CA . GLU A 1 217 ? -13.695 -18.547 -1.666 1 97.69 217 GLU A CA 1
ATOM 1730 C C . GLU A 1 217 ? -13.234 -18.312 -0.228 1 97.69 217 GLU A C 1
ATOM 1732 O O . GLU A 1 217 ? -13.523 -19.125 0.659 1 97.69 217 GLU A O 1
ATOM 1737 N N . PHE A 1 218 ? -12.508 -17.25 0.025 1 98.19 218 PHE A N 1
ATOM 1738 C CA . PHE A 1 218 ? -12.07 -16.922 1.377 1 98.19 218 PHE A CA 1
ATOM 1739 C C . PHE A 1 218 ? -13.266 -16.75 2.305 1 98.19 218 PHE A C 1
ATOM 1741 O O . PHE A 1 218 ? -13.234 -17.188 3.459 1 98.19 218 PHE A O 1
ATOM 1748 N N . LEU A 1 219 ? -14.312 -16.156 1.798 1 96.94 219 LEU A N 1
ATOM 1749 C CA . LEU A 1 219 ? -15.438 -15.75 2.631 1 96.94 219 LEU A CA 1
ATOM 1750 C C . LEU A 1 219 ? -16.438 -16.891 2.779 1 96.94 219 LEU A C 1
ATOM 1752 O O . LEU A 1 219 ? -17.109 -17 3.811 1 96.94 219 LEU A O 1
ATOM 1756 N N . THR A 1 220 ? -16.531 -17.781 1.774 1 95.56 220 THR A N 1
ATOM 1757 C CA . THR A 1 220 ? -17.609 -18.766 1.773 1 95.56 220 THR A CA 1
ATOM 1758 C C . THR A 1 220 ? -17.047 -20.172 1.977 1 95.56 220 THR A C 1
ATOM 1760 O O . THR A 1 220 ? -17.797 -21.109 2.271 1 95.56 220 THR A O 1
ATOM 1763 N N . GLY A 1 221 ? -15.758 -20.328 1.695 1 94.81 221 GLY A N 1
ATOM 1764 C CA . GLY A 1 221 ? -15.125 -21.625 1.888 1 94.81 221 GLY A CA 1
ATOM 1765 C C . GLY A 1 221 ? -15.016 -22.438 0.608 1 94.81 221 GLY A C 1
ATOM 1766 O O . GLY A 1 221 ? -14.195 -23.359 0.514 1 94.81 221 GLY A O 1
ATOM 1767 N N . LYS A 1 222 ? -15.898 -22.078 -0.306 1 93.75 222 LYS A N 1
ATOM 1768 C CA . LYS A 1 222 ? -15.875 -22.828 -1.557 1 93.75 222 LYS A CA 1
ATOM 1769 C C . LYS A 1 222 ? -16.531 -22.047 -2.688 1 93.75 222 LYS A C 1
ATOM 1771 O O . LYS A 1 222 ? -17.422 -21.234 -2.449 1 93.75 222 LYS A O 1
ATOM 1776 N N . LEU A 1 223 ? -16.047 -22.359 -3.904 1 96.44 223 LEU A N 1
ATOM 1777 C CA . LEU A 1 223 ? -16.734 -21.922 -5.117 1 96.44 223 LEU A CA 1
ATOM 1778 C C . LEU A 1 223 ? -17.672 -23.016 -5.617 1 96.44 223 LEU A C 1
ATOM 1780 O O . LEU A 1 223 ? -17.375 -24.203 -5.512 1 96.44 223 LEU A O 1
ATOM 1784 N N . PRO A 1 224 ? -18.797 -22.625 -6.176 1 95.81 224 PRO A N 1
ATOM 1785 C CA . PRO A 1 224 ? -19.781 -23.625 -6.602 1 95.81 224 PRO A CA 1
ATOM 1786 C C . PRO A 1 224 ? -19.219 -24.641 -7.586 1 95.81 224 PRO A C 1
ATOM 1788 O O . PRO A 1 224 ? -19.688 -25.781 -7.648 1 95.81 224 PRO A O 1
ATOM 1791 N N . TRP A 1 225 ? -18.25 -24.281 -8.352 1 97 225 TRP A N 1
ATOM 1792 C CA . TRP A 1 225 ? -17.719 -25.141 -9.391 1 97 225 TRP A CA 1
ATOM 1793 C C . TRP A 1 225 ? -16.422 -25.812 -8.945 1 97 225 TRP A C 1
ATOM 1795 O O . TRP A 1 225 ? -15.641 -26.297 -9.766 1 97 225 TRP A O 1
ATOM 1805 N N . ARG A 1 226 ? -16.125 -25.891 -7.66 1 93.88 226 ARG A N 1
ATOM 1806 C CA . ARG A 1 226 ? -14.867 -26.406 -7.129 1 93.88 226 ARG A CA 1
ATOM 1807 C C . ARG A 1 226 ? -14.641 -27.844 -7.551 1 93.88 226 ARG A C 1
ATOM 1809 O O . ARG A 1 226 ? -13.5 -28.266 -7.758 1 93.88 226 ARG A O 1
ATOM 1816 N N . LYS A 1 227 ? -15.672 -28.641 -7.816 1 93.62 227 LYS A N 1
ATOM 1817 C CA . LYS A 1 227 ? -15.547 -30.062 -8.117 1 93.62 227 LYS A CA 1
ATOM 1818 C C . LYS A 1 227 ? -15.703 -30.328 -9.609 1 93.62 227 LYS A C 1
ATOM 1820 O O . LYS A 1 227 ? -15.727 -31.484 -10.047 1 93.62 227 LYS A O 1
ATOM 1825 N N . VAL A 1 228 ? -15.812 -29.297 -10.328 1 94.69 228 VAL A N 1
ATOM 1826 C CA . VAL A 1 228 ? -16 -29.438 -11.766 1 94.69 228 VAL A CA 1
ATOM 1827 C C . VAL A 1 228 ? -14.648 -29.312 -12.477 1 94.69 228 VAL A C 1
ATOM 1829 O O . VAL A 1 228 ? -13.961 -28.297 -12.336 1 94.69 228 VAL A O 1
ATOM 1832 N N . LYS A 1 229 ? -14.312 -30.266 -13.281 1 89.94 229 LYS A N 1
ATOM 1833 C CA . LYS A 1 229 ? -13.008 -30.312 -13.922 1 89.94 229 LYS A CA 1
ATOM 1834 C C . LYS A 1 229 ? -13.07 -29.75 -15.344 1 89.94 229 LYS A C 1
ATOM 1836 O O . LYS A 1 229 ? -12.094 -29.172 -15.828 1 89.94 229 LYS A O 1
ATOM 1841 N N . GLU A 1 230 ? -14.148 -29.906 -15.992 1 93.75 230 GLU A N 1
ATOM 1842 C CA . GLU A 1 230 ? -14.297 -29.469 -17.375 1 93.75 230 GLU A CA 1
ATOM 1843 C C . GLU A 1 230 ? -14.367 -27.953 -17.469 1 93.75 230 GLU A C 1
ATOM 1845 O O . GLU A 1 230 ? -15.281 -27.328 -16.938 1 93.75 230 GLU A O 1
ATOM 1850 N N . LYS A 1 231 ? -13.477 -27.391 -18.281 1 95.38 231 LYS A N 1
ATOM 1851 C CA . LYS A 1 231 ? -13.352 -25.953 -18.406 1 95.38 231 LYS A CA 1
ATOM 1852 C C . LYS A 1 231 ? -14.633 -25.328 -18.969 1 95.38 231 LYS A C 1
ATOM 1854 O O . LYS A 1 231 ? -15.07 -24.281 -18.5 1 95.38 231 LYS A O 1
ATOM 1859 N N . ASP A 1 232 ? -15.188 -26.016 -19.922 1 94.94 232 ASP A N 1
ATOM 1860 C CA . ASP A 1 232 ? -16.375 -25.484 -20.562 1 94.94 232 ASP A CA 1
ATOM 1861 C C . ASP A 1 232 ? -17.562 -25.438 -19.578 1 94.94 232 ASP A C 1
ATOM 1863 O O . ASP A 1 232 ? -18.344 -24.484 -19.594 1 94.94 232 ASP A O 1
ATOM 1867 N N . ARG A 1 233 ? -17.656 -26.422 -18.828 1 96.5 233 ARG A N 1
ATOM 1868 C CA . ARG A 1 233 ? -18.719 -26.469 -17.828 1 96.5 233 ARG A CA 1
ATOM 1869 C C . ARG A 1 233 ? -18.516 -25.391 -16.766 1 96.5 233 ARG A C 1
ATOM 1871 O O . ARG A 1 233 ? -19.469 -24.734 -16.344 1 96.5 233 ARG A O 1
ATOM 1878 N N . VAL A 1 234 ? -17.297 -25.172 -16.359 1 97.56 234 VAL A N 1
ATOM 1879 C CA . VAL A 1 234 ? -16.984 -24.125 -15.383 1 97.56 234 VAL A CA 1
ATOM 1880 C C . VAL A 1 234 ? -17.359 -22.766 -15.945 1 97.56 234 VAL A C 1
ATOM 1882 O O . VAL A 1 234 ? -17.953 -21.938 -15.25 1 97.56 234 VAL A O 1
ATOM 1885 N N . ALA A 1 235 ? -17.062 -22.578 -17.219 1 97 235 ALA A N 1
ATOM 1886 C CA . ALA A 1 235 ? -17.422 -21.328 -17.875 1 97 235 ALA A CA 1
ATOM 1887 C C . ALA A 1 235 ? -18.922 -21.094 -17.859 1 97 235 ALA A C 1
ATOM 1889 O O . ALA A 1 235 ? -19.391 -19.984 -17.578 1 97 235 ALA A O 1
ATOM 1890 N N . GLN A 1 236 ? -19.672 -22.109 -18.094 1 96.69 236 GLN A N 1
ATOM 1891 C CA . GLN A 1 236 ? -21.125 -22 -18.078 1 96.69 236 GLN A CA 1
ATOM 1892 C C . GLN A 1 236 ? -21.656 -21.672 -16.688 1 96.69 236 GLN A C 1
ATOM 1894 O O . GLN A 1 236 ? -22.562 -20.844 -16.547 1 96.69 236 GLN A O 1
ATOM 1899 N N . MET A 1 237 ? -21.094 -22.25 -15.758 1 96.31 237 MET A N 1
ATOM 1900 C CA . MET A 1 237 ? -21.516 -22 -14.383 1 96.31 237 MET A CA 1
ATOM 1901 C C . MET A 1 237 ? -21.172 -20.562 -13.969 1 96.31 237 MET A C 1
ATOM 1903 O O . MET A 1 237 ? -21.969 -19.906 -13.312 1 96.31 237 MET A O 1
ATOM 1907 N N . LYS A 1 238 ? -20.016 -20.078 -14.375 1 96.19 238 LYS A N 1
ATOM 1908 C CA . LYS A 1 238 ? -19.625 -18.719 -14.039 1 96.19 238 LYS A CA 1
ATOM 1909 C C . LYS A 1 238 ? -20.594 -17.703 -14.641 1 96.19 238 LYS A C 1
ATOM 1911 O O . LYS A 1 238 ? -20.828 -16.641 -14.047 1 96.19 238 LYS A O 1
ATOM 1916 N N . LYS A 1 239 ? -21.141 -18 -15.742 1 93.94 239 LYS A N 1
ATOM 1917 C CA . LYS A 1 239 ? -22.125 -17.125 -16.375 1 93.94 239 LYS A CA 1
ATOM 1918 C C . LYS A 1 239 ? -23.438 -17.094 -15.578 1 93.94 239 LYS A C 1
ATOM 1920 O O . LYS A 1 239 ? -24.125 -16.078 -15.547 1 93.94 239 LYS A O 1
ATOM 1925 N N . GLN A 1 240 ? -23.672 -18.172 -14.906 1 91.94 240 GLN A N 1
ATOM 1926 C CA . GLN A 1 240 ? -24.938 -18.328 -14.203 1 91.94 240 GLN A CA 1
ATOM 1927 C C . GLN A 1 240 ? -24.844 -17.766 -12.781 1 91.94 240 GLN A C 1
ATOM 1929 O O . GLN A 1 240 ? -25.828 -17.281 -12.234 1 91.94 240 GLN A O 1
ATOM 1934 N N . PHE A 1 241 ? -23.672 -17.875 -12.234 1 89.19 241 PHE A N 1
ATOM 1935 C CA . PHE A 1 241 ? -23.516 -17.469 -10.844 1 89.19 241 PHE A CA 1
ATOM 1936 C C . PHE A 1 241 ? -23.094 -16.016 -10.75 1 89.19 241 PHE A C 1
ATOM 1938 O O . PHE A 1 241 ? -21.906 -15.695 -10.758 1 89.19 241 PHE A O 1
ATOM 1945 N N . ILE A 1 242 ? -24.141 -15.227 -10.531 1 86.12 242 ILE A N 1
ATOM 1946 C CA . ILE A 1 242 ? -23.922 -13.797 -10.328 1 86.12 242 ILE A CA 1
ATOM 1947 C C . ILE A 1 242 ? -23.422 -13.547 -8.906 1 86.12 242 ILE A C 1
ATOM 1949 O O . ILE A 1 242 ? -23.578 -14.398 -8.023 1 86.12 242 ILE A O 1
ATOM 1953 N N . PRO A 1 243 ? -22.797 -12.383 -8.688 1 91.06 243 PRO A N 1
ATOM 1954 C CA . PRO A 1 243 ? -22.172 -12.117 -7.387 1 91.06 243 PRO A CA 1
ATOM 1955 C C . PRO A 1 243 ? -23.156 -12.281 -6.227 1 91.06 243 PRO A C 1
ATOM 1957 O O . PRO A 1 243 ? -22.797 -12.812 -5.176 1 91.06 243 PRO A O 1
ATOM 1960 N N . SER A 1 244 ? -24.359 -11.898 -6.406 1 89.25 244 SER A N 1
ATOM 1961 C CA . SER A 1 244 ? -25.328 -11.984 -5.32 1 89.25 244 SER A CA 1
ATOM 1962 C C . SER A 1 244 ? -25.594 -13.438 -4.93 1 89.25 244 SER A C 1
ATOM 1964 O O . SER A 1 244 ? -25.906 -13.727 -3.777 1 89.25 244 SER A O 1
ATOM 1966 N N . ARG A 1 245 ? -25.438 -14.32 -5.855 1 90.12 245 ARG A N 1
ATOM 1967 C CA . ARG A 1 245 ? -25.609 -15.75 -5.59 1 90.12 245 ARG A CA 1
ATOM 1968 C C . ARG A 1 245 ? -24.344 -16.328 -4.945 1 90.12 245 ARG A C 1
ATOM 1970 O O . ARG A 1 245 ? -24.438 -17.266 -4.156 1 90.12 245 ARG A O 1
ATOM 1977 N N . LEU A 1 246 ? -23.234 -15.758 -5.297 1 94.25 246 LEU A N 1
ATOM 1978 C CA . LEU A 1 246 ? -21.969 -16.234 -4.773 1 94.25 246 LEU A CA 1
ATOM 1979 C C . LEU A 1 246 ? -21.766 -15.781 -3.332 1 94.25 246 LEU A C 1
ATOM 1981 O O . LEU A 1 246 ? -21.219 -16.516 -2.512 1 94.25 246 LEU A O 1
ATOM 1985 N N . LEU A 1 247 ? -22.203 -14.477 -3.195 1 91.94 247 LEU A N 1
ATOM 1986 C CA . LEU A 1 247 ? -21.984 -13.844 -1.9 1 91.94 247 LEU A CA 1
ATOM 1987 C C . LEU A 1 247 ? -23.312 -13.602 -1.187 1 91.94 247 LEU A C 1
ATOM 1989 O O . LEU A 1 247 ? -24.344 -13.453 -1.833 1 91.94 247 LEU A O 1
ATOM 1993 N N . GLN A 1 248 ? -23.5 -14.023 0 1 76.06 248 GLN A N 1
ATOM 1994 C CA . GLN A 1 248 ? -24.734 -13.719 0.735 1 76.06 248 GLN A CA 1
ATOM 1995 C C . GLN A 1 248 ? -24.984 -12.219 0.77 1 76.06 248 GLN A C 1
ATOM 1997 O O . GLN A 1 248 ? -24.062 -11.422 0.58 1 76.06 248 GLN A O 1
ATOM 2002 N N . ASP A 1 249 ? -26.078 -11.531 0.216 1 68.25 249 ASP A N 1
ATOM 2003 C CA . ASP A 1 249 ? -26.562 -10.164 0.02 1 68.25 249 ASP A CA 1
ATOM 2004 C C . ASP A 1 249 ? -25.875 -9.195 0.98 1 68.25 249 ASP A C 1
ATOM 2006 O O . ASP A 1 249 ? -26.109 -7.988 0.932 1 68.25 249 ASP A O 1
ATOM 2010 N N . ASP A 1 250 ? -24.734 -9.555 1.586 1 85 250 ASP A N 1
ATOM 2011 C CA . ASP A 1 250 ? -24.156 -8.703 2.627 1 85 250 ASP A CA 1
ATOM 2012 C C . ASP A 1 250 ? -22.859 -8.055 2.15 1 85 250 ASP A C 1
ATOM 2014 O O . ASP A 1 250 ? -22.234 -7.301 2.898 1 85 250 ASP A O 1
ATOM 2018 N N . TYR A 1 251 ? -22.516 -8.234 0.872 1 94.44 251 TYR A N 1
ATOM 2019 C CA . TYR A 1 251 ? -21.266 -7.656 0.38 1 94.44 251 TYR A CA 1
ATOM 2020 C C . TYR A 1 251 ? -21.5 -6.863 -0.9 1 94.44 251 TYR A C 1
ATOM 2022 O O . TYR A 1 251 ? -20.906 -7.164 -1.939 1 94.44 251 TYR A O 1
ATOM 2030 N N . ALA A 1 252 ? -22.234 -5.805 -0.836 1 94.62 252 ALA A N 1
ATOM 2031 C CA . ALA A 1 252 ? -22.625 -5 -1.988 1 94.62 252 ALA A CA 1
ATOM 2032 C C . ALA A 1 252 ? -21.406 -4.383 -2.674 1 94.62 252 ALA A C 1
ATOM 2034 O O . ALA A 1 252 ? -21.391 -4.254 -3.9 1 94.62 252 ALA A O 1
ATOM 2035 N N . GLU A 1 253 ? -20.422 -3.961 -1.902 1 96.5 253 GLU A N 1
ATOM 2036 C CA . GLU A 1 253 ? -19.219 -3.352 -2.457 1 96.5 253 GLU A CA 1
ATOM 2037 C C . GLU A 1 253 ? -18.469 -4.332 -3.352 1 96.5 253 GLU A C 1
ATOM 2039 O O . GLU A 1 253 ? -17.953 -3.951 -4.406 1 96.5 253 GLU A O 1
ATOM 2044 N N . LEU A 1 254 ? -18.422 -5.57 -2.961 1 97.62 254 LEU A N 1
ATOM 2045 C CA . LEU A 1 254 ? -17.75 -6.594 -3.756 1 97.62 254 LEU A CA 1
ATOM 2046 C C . LEU A 1 254 ? -18.484 -6.848 -5.059 1 97.62 254 LEU A C 1
ATOM 2048 O O . LEU A 1 254 ? -17.875 -7.086 -6.098 1 97.62 254 LEU A O 1
ATOM 2052 N N . GLU A 1 255 ? -19.781 -6.781 -4.973 1 96.44 255 GLU A N 1
ATOM 2053 C CA . GLU A 1 255 ? -20.578 -6.918 -6.18 1 96.44 255 GLU A CA 1
ATOM 2054 C C . GLU A 1 255 ? -20.297 -5.785 -7.164 1 96.44 255 GLU A C 1
ATOM 2056 O O . GLU A 1 255 ? -20.156 -6.02 -8.367 1 96.44 255 GLU A O 1
ATOM 2061 N N . LYS A 1 256 ? -20.219 -4.59 -6.66 1 96.56 256 LYS A N 1
ATOM 2062 C CA . LYS A 1 256 ? -19.906 -3.432 -7.492 1 96.56 256 LYS A CA 1
ATOM 2063 C C . LYS A 1 256 ? -18.547 -3.588 -8.172 1 96.56 256 LYS A C 1
ATOM 2065 O O . LYS A 1 256 ? -18.391 -3.252 -9.344 1 96.56 256 LYS A O 1
ATOM 2070 N N . ILE A 1 257 ? -17.578 -4.078 -7.426 1 98.19 257 ILE A N 1
ATOM 2071 C CA . ILE A 1 257 ? -16.25 -4.328 -7.988 1 98.19 257 ILE A CA 1
ATOM 2072 C C . ILE A 1 257 ? -16.359 -5.305 -9.156 1 98.19 257 ILE A C 1
ATOM 2074 O O . ILE A 1 257 ? -15.812 -5.066 -10.227 1 98.19 257 ILE A O 1
ATOM 2078 N N . PHE A 1 258 ? -17.094 -6.379 -8.992 1 97.81 258 PHE A N 1
ATOM 2079 C CA . PHE A 1 258 ? -17.219 -7.418 -10 1 97.81 258 PHE A CA 1
ATOM 2080 C C . PHE A 1 258 ? -17.812 -6.855 -11.289 1 97.81 258 PHE A C 1
ATOM 2082 O O . PHE A 1 258 ? -17.266 -7.07 -12.375 1 97.81 258 PHE A O 1
ATOM 2089 N N . TYR A 1 259 ? -18.859 -6.129 -11.188 1 97.12 259 TYR A N 1
ATOM 2090 C CA . TYR A 1 259 ? -19.531 -5.598 -12.367 1 97.12 259 TYR A CA 1
ATOM 2091 C C . TYR A 1 259 ? -18.656 -4.555 -13.062 1 97.12 259 TYR A C 1
ATOM 2093 O O . TYR A 1 259 ? -18.609 -4.492 -14.297 1 97.12 259 TYR A O 1
ATOM 2101 N N . TYR A 1 260 ? -18 -3.754 -12.297 1 98.19 260 TYR A N 1
ATOM 2102 C CA . TYR A 1 260 ? -17.047 -2.787 -12.852 1 98.19 260 TYR A CA 1
ATOM 2103 C C . TYR A 1 260 ? -15.977 -3.486 -13.68 1 98.19 260 TYR A C 1
ATOM 2105 O O . TYR A 1 260 ? -15.742 -3.123 -14.836 1 98.19 260 TYR A O 1
ATOM 2113 N N . LEU A 1 261 ? -15.383 -4.496 -13.141 1 98.31 261 LEU A N 1
ATOM 2114 C CA . LEU A 1 261 ? -14.281 -5.199 -13.781 1 98.31 261 LEU A CA 1
ATOM 2115 C C . LEU A 1 261 ? -14.75 -5.918 -15.047 1 98.31 261 LEU A C 1
ATOM 2117 O O . LEU A 1 261 ? -14.039 -5.938 -16.047 1 98.31 261 LEU A O 1
ATOM 2121 N N . ASN A 1 262 ? -15.906 -6.523 -14.961 1 96.31 262 ASN A N 1
ATOM 2122 C CA . ASN A 1 262 ? -16.438 -7.273 -16.094 1 96.31 262 ASN A CA 1
ATOM 2123 C C . ASN A 1 262 ? -16.828 -6.352 -17.25 1 96.31 262 ASN A C 1
ATOM 2125 O O . ASN A 1 262 ? -17.047 -6.809 -18.359 1 96.31 262 ASN A O 1
ATOM 2129 N N . GLY A 1 263 ? -16.891 -5.09 -16.984 1 96.62 263 GLY A N 1
ATOM 2130 C CA . GLY A 1 263 ? -17.203 -4.117 -18.031 1 96.62 263 GLY A CA 1
ATOM 2131 C C . GLY A 1 263 ? -15.961 -3.607 -18.75 1 96.62 263 GLY A C 1
ATOM 2132 O O . GLY A 1 263 ? -16.062 -2.971 -19.797 1 96.62 263 GLY A O 1
ATOM 2133 N N . LEU A 1 264 ? -14.828 -3.936 -18.266 1 97.88 264 LEU A N 1
ATOM 2134 C CA . LEU A 1 264 ? -13.586 -3.436 -18.844 1 97.88 264 LEU A CA 1
ATOM 2135 C C . LEU A 1 264 ? -13.117 -4.32 -19.984 1 97.88 264 LEU A C 1
ATOM 2137 O O . LEU A 1 264 ? -13.5 -5.488 -20.078 1 97.88 264 LEU A O 1
ATOM 2141 N N . ARG A 1 265 ? -12.281 -3.688 -20.844 1 96 265 ARG A N 1
ATOM 2142 C CA . ARG A 1 265 ? -11.672 -4.375 -21.984 1 96 265 ARG A CA 1
ATOM 2143 C C . ARG A 1 265 ? -10.156 -4.375 -21.875 1 96 265 ARG A C 1
ATOM 2145 O O . ARG A 1 265 ? -9.586 -3.709 -21 1 96 265 ARG A O 1
ATOM 2152 N N . TYR A 1 266 ? -9.539 -5.09 -22.797 1 96.25 266 TYR A N 1
ATOM 2153 C CA . TYR A 1 266 ? -8.094 -5.324 -22.781 1 96.25 266 TYR A CA 1
ATOM 2154 C C . TYR A 1 266 ? -7.328 -4.008 -22.719 1 96.25 266 TYR A C 1
ATOM 2156 O O . TYR A 1 266 ? -6.398 -3.863 -21.938 1 96.25 266 TYR A O 1
ATOM 2164 N N . HIS A 1 267 ? -7.719 -3.018 -23.422 1 95.06 267 HIS A N 1
ATOM 2165 C CA . HIS A 1 267 ? -6.934 -1.802 -23.625 1 95.06 267 HIS A CA 1
ATOM 2166 C C . HIS A 1 267 ? -7.168 -0.808 -22.484 1 95.06 267 HIS A C 1
ATOM 2168 O O . HIS A 1 267 ? -6.465 0.197 -22.375 1 95.06 267 HIS A O 1
ATOM 2174 N N . GLN A 1 268 ? -8.102 -1.122 -21.641 1 96.44 268 GLN A N 1
ATOM 2175 C CA . GLN A 1 268 ? -8.461 -0.176 -20.578 1 96.44 268 GLN A CA 1
ATOM 2176 C C . GLN A 1 268 ? -7.699 -0.468 -19.297 1 96.44 268 GLN A C 1
ATOM 2178 O O . GLN A 1 268 ? -7.668 -1.609 -18.828 1 96.44 268 GLN A O 1
ATOM 2183 N N . LYS A 1 269 ? -7.051 0.576 -18.75 1 96 269 LYS A N 1
ATOM 2184 C CA . LYS A 1 269 ? -6.418 0.465 -17.438 1 96 269 LYS A CA 1
ATOM 2185 C C . LYS A 1 269 ? -7.457 0.476 -16.328 1 96 269 LYS A C 1
ATOM 2187 O O . LYS A 1 269 ? -8.266 1.401 -16.234 1 96 269 LYS A O 1
ATOM 2192 N N . PRO A 1 270 ? -7.441 -0.552 -15.438 1 97.69 270 PRO A N 1
ATOM 2193 C CA . PRO A 1 270 ? -8.383 -0.524 -14.32 1 97.69 270 PRO A CA 1
ATOM 2194 C C . PRO A 1 270 ? -8.133 0.646 -13.367 1 97.69 270 PRO A C 1
ATOM 2196 O O . PRO A 1 270 ? -6.984 1.048 -13.164 1 97.69 270 PRO A O 1
ATOM 2199 N N . ASP A 1 271 ? -9.25 1.162 -12.82 1 96.31 271 ASP A N 1
ATOM 2200 C CA . ASP A 1 271 ? -9.164 2.135 -11.734 1 96.31 271 ASP A CA 1
ATOM 2201 C C . ASP A 1 271 ? -8.891 1.444 -10.398 1 96.31 271 ASP A C 1
ATOM 2203 O O . ASP A 1 271 ? -9.828 1.153 -9.648 1 96.31 271 ASP A O 1
ATOM 2207 N N . TYR A 1 272 ? -7.609 1.304 -10.102 1 97.25 272 TYR A N 1
ATOM 2208 C CA . TYR A 1 272 ? -7.211 0.614 -8.875 1 97.25 272 TYR A CA 1
ATOM 2209 C C . TYR A 1 272 ? -7.703 1.359 -7.641 1 97.25 272 TYR A C 1
ATOM 2211 O O . TYR A 1 272 ? -8.039 0.741 -6.629 1 97.25 272 TYR A O 1
ATOM 2219 N N . ASP A 1 273 ? -7.816 2.637 -7.75 1 93.25 273 ASP A N 1
ATOM 2220 C CA . ASP A 1 273 ? -8.297 3.453 -6.641 1 93.25 273 ASP A CA 1
ATOM 2221 C C . ASP A 1 273 ? -9.766 3.158 -6.34 1 93.25 273 ASP A C 1
ATOM 2223 O O . ASP A 1 273 ? -10.164 3.109 -5.176 1 93.25 273 ASP A O 1
ATOM 2227 N N . PHE A 1 274 ? -10.508 3.02 -7.348 1 95.75 274 PHE A N 1
ATOM 2228 C CA . PHE A 1 274 ? -11.914 2.66 -7.168 1 95.75 274 PHE A CA 1
ATOM 2229 C C . PHE A 1 274 ? -12.039 1.33 -6.438 1 95.75 274 PHE A C 1
ATOM 2231 O O . PHE A 1 274 ? -12.797 1.218 -5.473 1 95.75 274 PHE A O 1
ATOM 2238 N N . VAL A 1 275 ? -11.281 0.363 -6.887 1 98.06 275 VAL A N 1
ATOM 2239 C CA . VAL A 1 275 ? -11.328 -0.962 -6.273 1 98.06 275 VAL A CA 1
ATOM 2240 C C . VAL A 1 275 ? -10.914 -0.872 -4.809 1 98.06 275 VAL A C 1
ATOM 2242 O O . VAL A 1 275 ? -11.578 -1.438 -3.934 1 98.06 275 VAL A O 1
ATOM 2245 N N . ARG A 1 276 ? -9.898 -0.173 -4.547 1 96.88 276 ARG A N 1
ATOM 2246 C CA . ARG A 1 276 ? -9.391 0.011 -3.189 1 96.88 276 ARG A CA 1
ATOM 2247 C C . ARG A 1 276 ? -10.43 0.69 -2.307 1 96.88 276 ARG A C 1
ATOM 2249 O O . ARG A 1 276 ? -10.648 0.278 -1.165 1 96.88 276 ARG A O 1
ATOM 2256 N N . ARG A 1 277 ? -11.086 1.707 -2.779 1 95.19 277 ARG A N 1
ATOM 2257 C CA . ARG A 1 277 ? -12.109 2.428 -2.031 1 95.19 277 ARG A CA 1
ATOM 2258 C C . ARG A 1 277 ? -13.281 1.512 -1.687 1 95.19 277 ARG A C 1
ATOM 2260 O O . ARG A 1 277 ? -13.797 1.553 -0.569 1 95.19 277 ARG A O 1
ATOM 2267 N N . MET A 1 278 ? -13.641 0.748 -2.646 1 96.81 278 MET A N 1
ATOM 2268 C CA . MET A 1 278 ? -14.742 -0.183 -2.41 1 96.81 278 MET A CA 1
ATOM 2269 C C . MET A 1 278 ? -14.367 -1.207 -1.344 1 96.81 278 MET A C 1
ATOM 2271 O O . MET A 1 278 ? -15.18 -1.546 -0.487 1 96.81 278 MET A O 1
ATOM 2275 N N . LEU A 1 279 ? -13.172 -1.674 -1.354 1 97.19 279 LEU A N 1
ATOM 2276 C CA . LEU A 1 279 ? -12.711 -2.617 -0.34 1 97.19 279 LEU A CA 1
ATOM 2277 C C . LEU A 1 279 ? -12.695 -1.965 1.039 1 97.19 279 LEU A C 1
ATOM 2279 O O . LEU A 1 279 ? -13.125 -2.574 2.023 1 97.19 279 LEU A O 1
ATOM 2283 N N . CYS A 1 280 ? -12.273 -0.809 1.084 1 95.25 280 CYS A N 1
ATOM 2284 C CA . CYS A 1 280 ? -12.242 -0.081 2.348 1 95.25 280 CYS A CA 1
ATOM 2285 C C . CYS A 1 280 ? -13.648 0.122 2.898 1 95.25 280 CYS A C 1
ATOM 2287 O O . CYS A 1 280 ? -13.875 -0.024 4.102 1 95.25 280 CYS A O 1
ATOM 2289 N N . ARG A 1 281 ? -14.555 0.451 2.057 1 95 281 ARG A N 1
ATOM 2290 C CA . ARG A 1 281 ? -15.938 0.605 2.482 1 95 281 ARG A CA 1
ATOM 2291 C C . ARG A 1 281 ? -16.484 -0.706 3.033 1 95 281 ARG A C 1
ATOM 2293 O O . ARG A 1 281 ? -17.219 -0.71 4.031 1 95 281 ARG A O 1
ATOM 2300 N N . CYS A 1 282 ? -16.156 -1.752 2.373 1 96.06 282 CYS A N 1
ATOM 2301 C CA . CYS A 1 282 ? -16.562 -3.066 2.855 1 96.06 282 CYS A CA 1
ATOM 2302 C C . CYS A 1 282 ? -15.992 -3.34 4.242 1 96.06 282 CYS A C 1
ATOM 2304 O O . CYS A 1 282 ? -16.703 -3.844 5.121 1 96.06 282 CYS A O 1
ATOM 2306 N N . ILE A 1 283 ? -14.805 -3.002 4.477 1 95.19 283 ILE A N 1
ATOM 2307 C CA . ILE A 1 283 ? -14.102 -3.184 5.746 1 95.19 283 ILE A CA 1
ATOM 2308 C C . ILE A 1 283 ? -14.828 -2.418 6.848 1 95.19 283 ILE A C 1
ATOM 2310 O O . ILE A 1 283 ? -15.094 -2.965 7.922 1 95.19 283 ILE A O 1
ATOM 2314 N N . VAL A 1 284 ? -15.25 -1.29 6.578 1 94.12 284 VAL A N 1
ATOM 2315 C CA . VAL A 1 284 ? -15.945 -0.446 7.543 1 94.12 284 VAL A CA 1
ATOM 2316 C C . VAL A 1 284 ? -17.312 -1.035 7.852 1 94.12 284 VAL A C 1
ATOM 2318 O O . VAL A 1 284 ? -17.703 -1.172 9.016 1 94.12 284 VAL A O 1
ATOM 2321 N N . ASN A 1 285 ? -17.984 -1.364 6.805 1 94.38 285 ASN A N 1
ATOM 2322 C CA . ASN A 1 285 ? -19.344 -1.868 6.945 1 94.38 285 ASN A CA 1
ATOM 2323 C C . ASN A 1 285 ? -19.375 -3.168 7.742 1 94.38 285 ASN A C 1
ATOM 2325 O O . ASN A 1 285 ? -20.344 -3.434 8.461 1 94.38 285 ASN A O 1
ATOM 2329 N N . LYS A 1 286 ? -18.281 -3.871 7.711 1 95.38 286 LYS A N 1
ATOM 2330 C CA . LYS A 1 286 ? -18.234 -5.148 8.422 1 95.38 286 LYS A CA 1
ATOM 2331 C C . LYS A 1 286 ? -17.625 -4.984 9.805 1 95.38 286 LYS A C 1
ATOM 2333 O O . LYS A 1 286 ? -17.422 -5.965 10.523 1 95.38 286 LYS A O 1
ATOM 2338 N N . GLY A 1 287 ? -17.188 -3.801 10.195 1 92.75 287 GLY A N 1
ATOM 2339 C CA . GLY A 1 287 ? -16.641 -3.529 11.508 1 92.75 287 GLY A CA 1
ATOM 2340 C C . GLY A 1 287 ? -15.227 -4.074 11.68 1 92.75 287 GLY A C 1
ATOM 2341 O O . GLY A 1 287 ? -14.844 -4.461 12.789 1 92.75 287 GLY A O 1
ATOM 2342 N N . VAL A 1 288 ? -14.477 -4.145 10.625 1 92.62 288 VAL A N 1
ATOM 2343 C CA . VAL A 1 288 ? -13.133 -4.711 10.625 1 92.62 288 VAL A CA 1
ATOM 2344 C C . VAL A 1 288 ? -12.117 -3.631 10.977 1 92.62 288 VAL A C 1
ATOM 2346 O O . VAL A 1 288 ? -12.211 -2.5 10.492 1 92.62 288 VAL A O 1
ATOM 2349 N N . HIS A 1 289 ? -11.094 -4.059 11.836 1 86.94 289 HIS A N 1
ATOM 2350 C CA . HIS A 1 289 ? -9.969 -3.191 12.172 1 86.94 289 HIS A CA 1
ATOM 2351 C C . HIS A 1 289 ? -8.641 -3.82 11.742 1 86.94 289 HIS A C 1
ATOM 2353 O O . HIS A 1 289 ? -8.453 -5.031 11.883 1 86.94 289 HIS A O 1
ATOM 2359 N N . PHE A 1 290 ? -7.754 -3.02 11.328 1 83.06 290 PHE A N 1
ATOM 2360 C CA . PHE A 1 290 ? -6.508 -3.539 10.781 1 83.06 290 PHE A CA 1
ATOM 2361 C C . PHE A 1 290 ? -5.605 -4.066 11.891 1 83.06 290 PHE A C 1
ATOM 2363 O O . PHE A 1 290 ? -4.664 -4.816 11.625 1 83.06 290 PHE A O 1
ATOM 2370 N N . GLU A 1 291 ? -5.918 -3.715 13.062 1 84.19 291 GLU A N 1
ATOM 2371 C CA . GLU A 1 291 ? -5.145 -4.215 14.203 1 84.19 291 GLU A CA 1
ATOM 2372 C C . GLU A 1 291 ? -5.66 -5.574 14.664 1 84.19 291 GLU A C 1
ATOM 2374 O O . GLU A 1 291 ? -5.059 -6.211 15.531 1 84.19 291 GLU A O 1
ATOM 2379 N N . ASP A 1 292 ? -6.727 -5.977 14.031 1 90.62 292 ASP A N 1
ATOM 2380 C CA . ASP A 1 292 ? -7.289 -7.27 14.414 1 90.62 292 ASP A CA 1
ATOM 2381 C C . ASP A 1 292 ? -6.289 -8.398 14.172 1 90.62 292 ASP A C 1
ATOM 2383 O O . ASP A 1 292 ? -5.43 -8.297 13.297 1 90.62 292 ASP A O 1
ATOM 2387 N N . SER A 1 293 ? -6.426 -9.422 14.992 1 93.56 293 SER A N 1
ATOM 2388 C CA . SER A 1 293 ? -5.629 -10.625 14.75 1 93.56 293 SER A CA 1
ATOM 2389 C C . SER A 1 293 ? -6.152 -11.398 13.547 1 93.56 293 SER A C 1
ATOM 2391 O O . SER A 1 293 ? -7.367 -11.5 13.352 1 93.56 293 SER A O 1
ATOM 2393 N N . PHE A 1 294 ? -5.195 -11.938 12.859 1 96.31 294 PHE A N 1
ATOM 2394 C CA . PHE A 1 294 ? -5.621 -12.914 11.867 1 96.31 294 PHE A CA 1
ATOM 2395 C C . PHE A 1 294 ? -6.137 -14.18 12.539 1 96.31 294 PHE A C 1
ATOM 2397 O O . PHE A 1 294 ? -5.809 -14.453 13.695 1 96.31 294 PHE A O 1
ATOM 2404 N N . ASP A 1 295 ? -6.859 -14.945 11.781 1 97 295 ASP A N 1
ATOM 2405 C CA . ASP A 1 295 ? -7.523 -16.125 12.32 1 97 295 ASP A CA 1
ATOM 2406 C C . ASP A 1 295 ? -6.508 -17.125 12.875 1 97 295 ASP A C 1
ATOM 2408 O O . ASP A 1 295 ? -6.801 -17.859 13.812 1 97 295 ASP A O 1
ATOM 2412 N N . TRP A 1 296 ? -5.289 -17.141 12.383 1 95.62 296 TRP A N 1
ATOM 2413 C CA . TRP A 1 296 ? -4.301 -18.141 12.789 1 95.62 296 TRP A CA 1
ATOM 2414 C C . TRP A 1 296 ? -3.428 -17.609 13.922 1 95.62 296 TRP A C 1
ATOM 2416 O O . TRP A 1 296 ? -2.631 -18.359 14.492 1 95.62 296 TRP A O 1
ATOM 2426 N N . GLU A 1 297 ? -3.445 -16.297 14.203 1 91 297 GLU A N 1
ATOM 2427 C CA . GLU A 1 297 ? -2.66 -15.719 15.289 1 91 297 GLU A CA 1
ATOM 2428 C C . GLU A 1 297 ? -3.266 -16.062 16.641 1 91 297 GLU A C 1
ATOM 2430 O O . GLU A 1 297 ? -2.562 -16.078 17.656 1 91 297 GLU A O 1
ATOM 2435 N N . ASP A 1 298 ? -4.508 -16.125 16.859 1 73.44 298 ASP A N 1
ATOM 2436 C CA . ASP A 1 298 ? -5.207 -16.422 18.109 1 73.44 298 ASP A CA 1
ATOM 2437 C C . ASP A 1 298 ? -5.008 -17.875 18.516 1 73.44 298 ASP A C 1
ATOM 2439 O O . ASP A 1 298 ? -4.996 -18.188 19.703 1 73.44 298 ASP A O 1
ATOM 2443 N N . SER A 1 299 ? -4.809 -18.781 17.625 1 58.28 299 SER A N 1
ATOM 2444 C CA . SER A 1 299 ? -4.664 -20.188 17.969 1 58.28 299 SER A CA 1
ATOM 2445 C C . SER A 1 299 ? -3.299 -20.469 18.578 1 58.28 299 SER A C 1
ATOM 2447 O O . SER A 1 299 ? -3.119 -21.484 19.266 1 58.28 299 SER A O 1
ATOM 2449 N N . THR A 1 300 ? -2.191 -19.875 18.188 1 47.12 300 THR A N 1
ATOM 2450 C CA . THR A 1 300 ? -0.864 -20.203 18.688 1 47.12 300 THR A CA 1
ATOM 2451 C C . THR A 1 300 ? -0.695 -19.75 20.125 1 47.12 300 THR A C 1
ATOM 2453 O O . THR A 1 300 ? 0.379 -19.906 20.703 1 47.12 300 THR A O 1
ATOM 2456 N N . SER A 1 301 ? -1.454 -19.031 20.812 1 39.53 301 SER A N 1
ATOM 2457 C CA . SER A 1 301 ? -1.248 -19.078 22.266 1 39.53 301 SER A CA 1
ATOM 2458 C C . SER A 1 301 ? -1.222 -20.516 22.766 1 39.53 301 SER A C 1
ATOM 2460 O O . SER A 1 301 ? -0.955 -20.766 23.938 1 39.53 301 SER A O 1
ATOM 2462 N N . LYS A 1 302 ? -1.801 -21.625 22.172 1 32.5 302 LYS A N 1
ATOM 2463 C CA . LYS A 1 302 ? -1.44 -23 22.469 1 32.5 302 LYS A CA 1
ATOM 2464 C C . LYS A 1 302 ? -0.158 -23.406 21.734 1 32.5 302 LYS A C 1
ATOM 2466 O O . LYS A 1 302 ? 0.106 -22.938 20.625 1 32.5 302 LYS A O 1
ATOM 2471 N N . GLY A 1 303 ? 0.993 -24.078 22.266 1 31.22 303 GLY A N 1
ATOM 2472 C CA . GLY A 1 303 ? 2.396 -24.406 22.078 1 31.22 303 GLY A CA 1
ATOM 2473 C C . GLY A 1 303 ? 2.693 -25.016 20.719 1 31.22 303 GLY A C 1
ATOM 2474 O O . GLY A 1 303 ? 2.406 -26.188 20.484 1 31.22 303 GLY A O 1
ATOM 2475 N N . ILE A 1 304 ? 2.324 -24.75 19.625 1 31.44 304 ILE A N 1
ATOM 2476 C CA . ILE A 1 304 ? 2.982 -25.5 18.562 1 31.44 304 ILE A CA 1
ATOM 2477 C C . ILE A 1 304 ? 4.496 -25.375 18.703 1 31.44 304 ILE A C 1
ATOM 2479 O O . ILE A 1 304 ? 5.039 -24.266 18.625 1 31.44 304 ILE A O 1
ATOM 2483 N N . SER A 1 305 ? 5.082 -26.297 19.438 1 26.73 305 SER A N 1
ATOM 2484 C CA . SER A 1 305 ? 6.488 -26.641 19.625 1 26.73 305 SER A CA 1
ATOM 2485 C C . SER A 1 305 ? 7.195 -26.797 18.281 1 26.73 305 SER A C 1
ATOM 2487 O O . SER A 1 305 ? 6.824 -27.656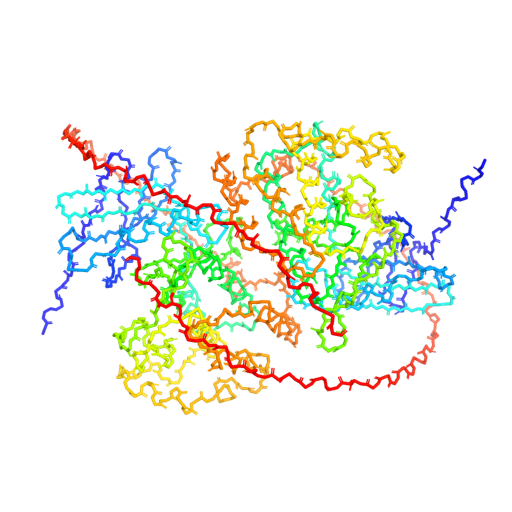 17.469 1 26.73 305 SER A O 1
ATOM 2489 N N . CYS A 1 306 ? 7.422 -25.844 17.531 1 27.98 306 CYS A N 1
ATOM 2490 C CA . CYS A 1 306 ? 8.414 -26.109 16.5 1 27.98 306 CYS A CA 1
ATOM 2491 C C . CYS A 1 306 ? 9.594 -26.891 17.047 1 27.98 306 CYS A C 1
ATOM 2493 O O . CYS A 1 306 ? 10.305 -26.406 17.938 1 27.98 306 CYS A O 1
ATOM 2495 N N . SER A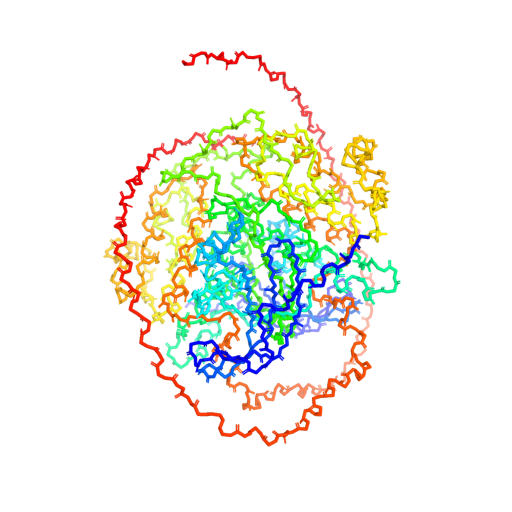 1 307 ? 9.438 -28.203 17.188 1 25.97 307 SER A N 1
ATOM 2496 C CA . SER A 1 307 ? 10.453 -29.203 17.531 1 25.97 307 SER A CA 1
ATOM 2497 C C . SER A 1 307 ? 11.719 -29.016 16.703 1 25.97 307 SER A C 1
ATOM 2499 O O . SER A 1 307 ? 11.75 -29.359 15.531 1 25.97 307 SER A O 1
ATOM 2501 N N . SER A 1 308 ? 12.305 -27.953 16.734 1 25.58 308 SER A N 1
ATOM 2502 C CA . SER A 1 308 ? 13.656 -27.828 16.188 1 25.58 308 SER A CA 1
ATOM 2503 C C . SER A 1 308 ? 14.594 -28.859 16.812 1 25.58 308 SER A C 1
ATOM 2505 O O . SER A 1 308 ? 15.797 -28.609 16.953 1 25.58 308 SER A O 1
ATOM 2507 N N . GLU A 1 309 ? 14.062 -30.016 17.25 1 25.67 309 GLU A N 1
ATOM 2508 C CA . GLU A 1 309 ? 15.125 -30.859 17.797 1 25.67 309 GLU A CA 1
ATOM 2509 C C . GLU A 1 309 ? 16.094 -31.297 16.703 1 25.67 309 GLU A C 1
ATOM 2511 O O . GLU A 1 309 ? 15.859 -32.281 16.016 1 25.67 309 GLU A O 1
ATOM 2516 N N . GLY A 1 310 ? 16.438 -30.516 15.695 1 21.05 310 GLY A N 1
ATOM 2517 C CA . GLY A 1 310 ? 17.406 -31.109 14.781 1 21.05 310 GLY A CA 1
ATOM 2518 C C . GLY A 1 310 ? 18.641 -31.625 15.484 1 21.05 310 GLY A C 1
ATOM 2519 O O . GLY A 1 310 ? 19.281 -30.891 16.25 1 21.05 310 GLY A O 1
ATOM 2520 N N . ARG A 1 311 ? 18.609 -32.906 15.828 1 22.81 311 ARG A N 1
ATOM 2521 C CA . ARG A 1 311 ? 19.812 -33.625 16.219 1 22.81 311 ARG A CA 1
ATOM 2522 C C . ARG A 1 311 ? 20.953 -33.375 15.25 1 22.81 311 ARG A C 1
ATOM 2524 O O . ARG A 1 311 ? 20.766 -33.406 14.031 1 22.81 311 ARG A O 1
ATOM 2531 N N . GLY A 1 312 ? 22.016 -32.531 15.57 1 22.03 312 GLY A N 1
ATOM 2532 C CA . GLY A 1 312 ? 23.328 -32.219 15.031 1 22.03 312 GLY A CA 1
ATOM 2533 C C . GLY A 1 312 ? 24.062 -33.406 14.453 1 22.03 312 GLY A C 1
ATOM 2534 O O . GLY A 1 312 ? 24.734 -34.156 15.172 1 22.03 312 GLY A O 1
ATOM 2535 N N . GLU A 1 313 ? 23.359 -34.219 13.586 1 21.33 313 GLU A N 1
ATOM 2536 C CA . GLU A 1 313 ? 24.203 -35.312 13.102 1 21.33 313 GLU A CA 1
ATOM 2537 C C . GLU A 1 313 ? 25.469 -34.812 12.43 1 21.33 313 GLU A C 1
ATOM 2539 O O . GLU A 1 313 ? 25.484 -33.656 11.953 1 21.33 313 GLU A O 1
ATOM 2544 N N . SER A 1 314 ? 26.578 -35.594 12.492 1 22.39 314 SER A N 1
ATOM 2545 C CA . SER A 1 314 ? 28.016 -35.531 12.203 1 22.39 314 SER A CA 1
ATOM 2546 C C . SER A 1 314 ? 28.266 -35.344 10.711 1 22.39 314 SER A C 1
ATOM 2548 O O . SER A 1 314 ? 27.922 -36.219 9.906 1 22.39 314 SER A O 1
ATOM 2550 N N . VAL A 1 315 ? 27.906 -34.219 10.102 1 21.2 315 VAL A N 1
ATOM 2551 C CA . VAL A 1 315 ? 28.172 -33.969 8.68 1 21.2 315 VAL A CA 1
ATOM 2552 C C . VAL A 1 315 ? 29.625 -34.281 8.375 1 21.2 315 VAL A C 1
ATOM 2554 O O . VAL A 1 315 ? 30.531 -33.656 8.953 1 21.2 315 VAL A O 1
ATOM 2557 N N . ARG A 1 316 ? 29.891 -35.438 7.836 1 20.11 316 ARG A N 1
ATOM 2558 C CA . ARG A 1 316 ? 31.172 -35.844 7.281 1 20.11 316 ARG A CA 1
ATOM 2559 C C . ARG A 1 316 ? 31.641 -34.875 6.215 1 20.11 316 ARG A C 1
ATOM 2561 O O . ARG A 1 316 ? 30.828 -34.25 5.539 1 20.11 316 ARG A O 1
ATOM 2568 N N . LYS A 1 317 ? 32.938 -34.562 6.113 1 22.11 317 LYS A N 1
ATOM 2569 C CA . LYS A 1 317 ? 33.906 -33.75 5.418 1 22.11 317 LYS A CA 1
ATOM 2570 C C . LYS A 1 317 ? 33.844 -33.969 3.91 1 22.11 317 LYS A C 1
ATOM 2572 O O . LYS A 1 317 ? 34.312 -34.969 3.408 1 22.11 317 LYS A O 1
ATOM 2577 N N . ILE A 1 318 ? 32.531 -33.688 3.205 1 18.58 318 ILE A N 1
ATOM 2578 C CA . ILE A 1 318 ? 32.625 -34.031 1.791 1 18.58 318 ILE A CA 1
ATOM 2579 C C . ILE A 1 318 ? 33.594 -33.062 1.092 1 18.58 318 ILE A C 1
ATOM 2581 O O . ILE A 1 318 ? 33.594 -31.875 1.368 1 18.58 318 ILE A O 1
ATOM 2585 N N . ARG A 1 319 ? 34.562 -33.562 0.19 1 20.39 319 ARG A N 1
ATOM 2586 C CA . ARG A 1 319 ? 35.688 -33.156 -0.633 1 20.39 319 ARG A CA 1
ATOM 2587 C C . ARG A 1 319 ? 35.25 -32.312 -1.815 1 20.39 319 ARG A C 1
ATOM 2589 O O . ARG A 1 319 ? 34.375 -32.75 -2.602 1 20.39 319 ARG A O 1
ATOM 2596 N N . GLY A 1 320 ? 35.219 -30.938 -1.747 1 19.78 320 GLY A N 1
ATOM 2597 C CA . GLY A 1 320 ? 34.844 -29.766 -2.539 1 19.78 320 GLY A CA 1
ATOM 2598 C C . GLY A 1 320 ? 35.5 -29.766 -3.916 1 19.78 320 GLY A C 1
ATOM 2599 O O . GLY A 1 320 ? 36.688 -29.609 -4.043 1 19.78 320 GLY A O 1
ATOM 2600 N N . SER A 1 321 ? 34.969 -30.547 -4.949 1 19.33 321 SER A N 1
ATOM 2601 C CA . SER A 1 321 ? 35.625 -30.484 -6.258 1 19.33 321 SER A CA 1
ATOM 2602 C C . SER A 1 321 ? 35.312 -29.172 -6.961 1 19.33 321 SER A C 1
ATOM 2604 O O . SER A 1 321 ? 34.188 -28.641 -6.848 1 19.33 321 SER A O 1
ATOM 2606 N N . LYS A 1 322 ? 36.219 -28.297 -7.594 1 19.78 322 LYS A N 1
ATOM 2607 C CA . LYS A 1 322 ? 36.562 -26.984 -8.125 1 19.78 322 LYS A CA 1
ATOM 2608 C C . LYS A 1 322 ? 35.938 -26.766 -9.508 1 19.78 322 LYS A C 1
ATOM 2610 O O . LYS A 1 322 ? 36.25 -25.781 -10.18 1 19.78 322 LYS A O 1
ATOM 2615 N N . HIS A 1 323 ? 34.656 -27.062 -9.938 1 17.88 323 HIS A N 1
ATOM 2616 C CA . HIS A 1 323 ? 34.562 -26.875 -11.375 1 17.88 323 HIS A CA 1
ATOM 2617 C C . HIS A 1 323 ? 34.344 -25.406 -11.734 1 17.88 323 HIS A C 1
ATOM 2619 O O . HIS A 1 323 ? 33.625 -24.688 -11.039 1 17.88 323 HIS A O 1
ATOM 2625 N N . LYS A 1 324 ? 35.125 -24.656 -12.703 1 20.08 324 LYS A N 1
ATOM 2626 C CA . LYS A 1 324 ? 35.406 -23.344 -13.273 1 20.08 324 LYS A CA 1
ATOM 2627 C C . LYS A 1 324 ? 34.344 -22.922 -14.258 1 20.08 324 LYS A C 1
ATOM 2629 O O . LYS A 1 324 ? 34.25 -23.453 -15.367 1 20.08 324 LYS A O 1
ATOM 2634 N N . ASN A 1 325 ? 32.938 -22.547 -13.875 1 16.97 325 ASN A N 1
ATOM 2635 C CA . ASN A 1 325 ? 31.922 -22.234 -14.875 1 16.97 325 ASN A CA 1
ATOM 2636 C C . ASN A 1 325 ? 32.156 -20.875 -15.523 1 16.97 325 ASN A C 1
ATOM 2638 O O . ASN A 1 325 ? 32.344 -19.875 -14.836 1 16.97 325 ASN A O 1
ATOM 2642 N N . ARG A 1 326 ? 32.594 -20.578 -16.828 1 18.78 326 ARG A N 1
ATOM 2643 C CA . ARG A 1 326 ? 33 -19.484 -17.719 1 18.78 326 ARG A CA 1
ATOM 2644 C C . ARG A 1 326 ? 31.781 -18.766 -18.297 1 18.78 326 ARG A C 1
ATOM 2646 O O . ARG A 1 326 ? 31.125 -19.266 -19.203 1 18.78 326 ARG A O 1
ATOM 2653 N N . PHE A 1 327 ? 30.797 -18.047 -17.547 1 17.61 327 PHE A N 1
ATOM 2654 C CA . PHE A 1 327 ? 29.609 -17.469 -18.188 1 17.61 327 PHE A CA 1
ATOM 2655 C C . PHE A 1 327 ? 29.953 -16.172 -18.891 1 17.61 327 PHE A C 1
ATOM 2657 O O . PHE A 1 327 ? 30.469 -15.227 -18.281 1 17.61 327 PHE A O 1
ATOM 2664 N N . ASP A 1 328 ? 30.047 -15.938 -20.266 1 18 328 ASP A N 1
ATOM 2665 C CA . ASP A 1 328 ? 30.453 -14.875 -21.172 1 18 328 ASP A CA 1
ATOM 2666 C C . ASP A 1 328 ? 29.266 -13.961 -21.5 1 18 328 ASP A C 1
ATOM 2668 O O . ASP A 1 328 ? 29.375 -13.078 -22.344 1 18 328 ASP A O 1
ATOM 2672 N N . ALA A 1 329 ? 28.031 -13.766 -20.938 1 17.55 329 ALA A N 1
ATOM 2673 C CA . ALA A 1 329 ? 26.906 -13.273 -21.734 1 17.55 329 ALA A CA 1
ATOM 2674 C C . ALA A 1 329 ? 26.969 -11.758 -21.891 1 17.55 32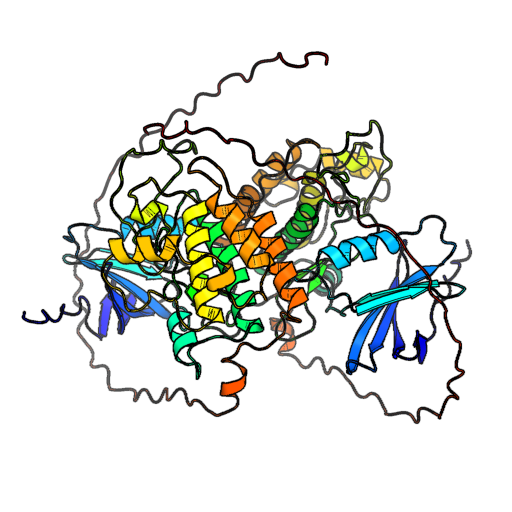9 ALA A C 1
ATOM 2676 O O . ALA A 1 329 ? 26.953 -11.031 -20.891 1 17.55 329 ALA A O 1
ATOM 2677 N N . ASN A 1 330 ? 27.172 -10.969 -23.047 1 17.84 330 ASN A N 1
ATOM 2678 C CA . ASN A 1 330 ? 27.469 -9.633 -23.562 1 17.84 330 ASN A CA 1
ATOM 2679 C C . ASN A 1 330 ? 26.188 -8.852 -23.844 1 17.84 330 ASN A C 1
ATOM 2681 O O . ASN A 1 330 ? 26.219 -7.84 -24.547 1 17.84 330 ASN A O 1
ATOM 2685 N N . ALA A 1 331 ? 24.844 -9.008 -23.469 1 18.48 331 ALA A N 1
ATOM 2686 C CA . ALA A 1 331 ? 23.844 -8.438 -24.375 1 18.48 331 ALA A CA 1
ATOM 2687 C C . ALA A 1 331 ? 23.672 -6.938 -24.125 1 18.48 331 ALA A C 1
ATOM 2689 O O . ALA A 1 331 ? 23.703 -6.484 -22.969 1 18.48 331 ALA A O 1
ATOM 2690 N N . PRO A 1 332 ? 23.375 -5.918 -25.172 1 17.69 332 PRO A N 1
ATOM 2691 C CA . PRO A 1 332 ? 23.484 -4.465 -25.344 1 17.69 332 PRO A CA 1
ATOM 2692 C C . PRO A 1 332 ? 22.203 -3.73 -24.953 1 17.69 332 PRO A C 1
ATOM 2694 O O . PRO A 1 332 ? 21.094 -4.25 -25.156 1 17.69 332 PRO A O 1
ATOM 2697 N N . TYR A 1 333 ? 22.078 -2.879 -23.906 1 16.89 333 TYR A N 1
ATOM 2698 C CA . TYR A 1 333 ? 21.031 -2.111 -23.234 1 16.89 333 TYR A CA 1
ATOM 2699 C C . TYR A 1 333 ? 20.531 -0.979 -24.125 1 16.89 333 TYR A C 1
ATOM 2701 O O . TYR A 1 333 ? 21.297 -0.106 -24.531 1 16.89 333 TYR A O 1
ATOM 2709 N N . ILE A 1 334 ? 19.328 -1.091 -24.859 1 17.66 334 ILE A N 1
ATOM 2710 C CA . ILE A 1 334 ? 18.719 -0.176 -25.812 1 17.66 334 ILE A CA 1
ATOM 2711 C C . ILE A 1 334 ? 18.031 0.967 -25.078 1 17.66 334 ILE A C 1
ATOM 2713 O O . ILE A 1 334 ? 17.297 0.736 -24.109 1 17.66 334 ILE A O 1
ATOM 2717 N N . GLY A 1 335 ? 18.297 2.297 -25.188 1 17.33 335 GLY A N 1
ATOM 2718 C CA . GLY A 1 335 ? 18.109 3.633 -24.641 1 17.33 335 GLY A CA 1
ATOM 2719 C C . GLY A 1 335 ? 16.781 4.246 -25.016 1 17.33 335 GLY A C 1
ATOM 2720 O O . GLY A 1 335 ? 16.547 4.602 -26.172 1 17.33 335 GLY A O 1
ATOM 2721 N N . LEU A 1 336 ? 15.555 3.752 -24.5 1 17.16 336 LEU A N 1
ATOM 2722 C CA . LEU A 1 336 ? 14.266 4.25 -24.969 1 17.16 336 LEU A CA 1
ATOM 2723 C C . LEU A 1 336 ? 14.031 5.684 -24.516 1 17.16 336 LEU A C 1
ATOM 2725 O O . LEU A 1 336 ? 14.391 6.043 -23.391 1 17.16 336 LEU A O 1
ATOM 2729 N N . HIS A 1 337 ? 13.609 6.738 -25.406 1 17.08 337 HIS A N 1
ATOM 2730 C CA . HIS A 1 337 ? 13.422 8.18 -25.516 1 17.08 337 HIS A CA 1
ATOM 2731 C C . HIS A 1 337 ? 12.062 8.602 -24.969 1 17.08 337 HIS A C 1
ATOM 2733 O O . HIS A 1 337 ? 11.031 8.062 -25.375 1 17.08 337 HIS A O 1
ATOM 2739 N N . HIS A 1 338 ? 11.805 8.969 -23.703 1 17.17 338 HIS A N 1
ATOM 2740 C CA . HIS A 1 338 ? 10.609 9.359 -22.969 1 17.17 338 HIS A CA 1
ATOM 2741 C C . HIS A 1 338 ? 10.133 10.75 -23.391 1 17.17 338 HIS A C 1
ATOM 2743 O O . HIS A 1 338 ? 10.836 11.742 -23.203 1 17.17 338 HIS A O 1
ATOM 2749 N N . GLU A 1 339 ? 9.266 10.93 -24.422 1 17.02 339 GLU A N 1
ATOM 2750 C CA . GLU A 1 339 ? 8.758 12.227 -24.859 1 17.02 339 GLU A CA 1
ATOM 2751 C C . GLU A 1 339 ? 7.699 12.758 -23.891 1 17.02 339 GLU A C 1
ATOM 2753 O O . GLU A 1 339 ? 6.934 11.984 -23.312 1 17.02 339 GLU A O 1
ATOM 2758 N N . GLY A 1 340 ? 7.688 14.055 -23.344 1 17.67 340 GLY A N 1
ATOM 2759 C CA . GLY A 1 340 ? 7.262 14.984 -22.312 1 17.67 340 GLY A CA 1
ATOM 2760 C C . GLY A 1 340 ? 5.883 15.57 -22.578 1 17.67 340 GLY A C 1
ATOM 2761 O O . GLY A 1 340 ? 5.418 16.422 -21.828 1 17.67 340 GLY A O 1
ATOM 2762 N N . ASP A 1 341 ? 4.895 15.148 -23.453 1 17.05 341 ASP A N 1
ATOM 2763 C CA . ASP A 1 341 ? 4.102 16.297 -23.891 1 17.05 341 ASP A CA 1
ATOM 2764 C C . ASP A 1 341 ? 3.139 16.734 -22.781 1 17.05 341 ASP A C 1
ATOM 2766 O O . ASP A 1 341 ? 2.857 15.977 -21.859 1 17.05 341 ASP A O 1
ATOM 2770 N N . GLU A 1 342 ? 2.145 17.703 -23.078 1 17.52 342 GLU A N 1
ATOM 2771 C CA . GLU A 1 342 ? 1.52 19 -22.844 1 17.52 342 GLU A CA 1
ATOM 2772 C C . GLU A 1 342 ? 0.132 18.844 -22.219 1 17.52 342 GLU A C 1
ATOM 2774 O O . GLU A 1 342 ? -0.833 19.453 -22.688 1 17.52 342 GLU A O 1
ATOM 2779 N N . ILE A 1 343 ? -0.073 18.125 -21.047 1 17.59 343 ILE A N 1
ATOM 2780 C CA . ILE A 1 343 ? -1.482 17.906 -20.75 1 17.59 343 ILE A CA 1
ATOM 2781 C C . ILE A 1 343 ? -2.129 19.219 -20.312 1 17.59 343 ILE A C 1
ATOM 2783 O O . ILE A 1 343 ? -1.551 19.969 -19.516 1 17.59 343 ILE A O 1
ATOM 2787 N N . SER A 1 344 ? -3.283 19.609 -20.938 1 17.58 344 SER A N 1
ATOM 2788 C CA . SER A 1 344 ? -4.152 20.766 -21.094 1 17.58 344 SER A CA 1
ATOM 2789 C C . SER A 1 344 ? -5.027 20.984 -19.859 1 17.58 344 SER A C 1
ATOM 2791 O O . SER A 1 344 ? -5.305 20.031 -19.125 1 17.58 344 SER A O 1
ATOM 2793 N N . SER A 1 345 ? -5.453 22.312 -19.438 1 18.89 345 SER A N 1
ATOM 2794 C CA . SER A 1 345 ? -5.816 23.266 -18.391 1 18.89 345 SER A CA 1
ATOM 2795 C C . SER A 1 345 ? -7.289 23.125 -18.016 1 18.89 345 SER A C 1
ATOM 2797 O O . SER A 1 345 ? -7.762 23.797 -17.094 1 18.89 345 SER A O 1
ATOM 2799 N N . GLU A 1 346 ? -8.266 22.375 -18.531 1 18.77 346 GLU A N 1
ATOM 2800 C CA . GLU A 1 346 ? -9.562 23.047 -18.656 1 18.77 346 GLU A CA 1
ATOM 2801 C C . GLU A 1 346 ? -10.406 22.859 -17.391 1 18.77 346 GLU A C 1
ATOM 2803 O O . GLU A 1 346 ? -11.492 23.422 -17.281 1 18.77 346 GLU A O 1
ATOM 2808 N N . GLU A 1 347 ? -10.164 22.078 -16.266 1 17.47 347 GLU A N 1
ATOM 2809 C CA . GLU A 1 347 ? -11.344 21.438 -15.703 1 17.47 347 GLU A CA 1
ATOM 2810 C C . GLU A 1 347 ? -11.953 22.281 -14.586 1 17.47 347 GLU A C 1
ATOM 2812 O O . GLU A 1 347 ? -12.812 21.797 -13.836 1 17.47 347 GLU A O 1
ATOM 2817 N N . TRP A 1 348 ? -11.789 23.547 -14.289 1 18.94 348 TRP A N 1
ATOM 2818 C CA . TRP A 1 348 ? -12.234 24.156 -13.031 1 18.94 348 TRP A CA 1
ATOM 2819 C C . TRP A 1 348 ? -13.75 24.297 -13.008 1 18.94 348 TRP A C 1
ATOM 2821 O O . TRP A 1 348 ? -14.289 25.328 -13.453 1 18.94 348 TRP A O 1
ATOM 2831 N N . ALA A 1 349 ? -14.648 23.422 -13.328 1 17.66 349 ALA A N 1
ATOM 2832 C CA . ALA A 1 349 ? -16.078 23.734 -13.461 1 17.66 349 ALA A CA 1
ATOM 2833 C C . ALA A 1 349 ? -16.703 24 -12.102 1 17.66 349 ALA A C 1
ATOM 2835 O O . ALA A 1 349 ? -16.359 23.328 -11.117 1 17.66 349 ALA A O 1
ATOM 2836 N N . PRO A 1 350 ? -17.406 25.016 -11.984 1 19.38 350 PRO A N 1
ATOM 2837 C CA . PRO A 1 350 ? -18.156 25.672 -10.914 1 19.38 350 PRO A CA 1
ATOM 2838 C C . PRO A 1 350 ? -19.266 24.797 -10.336 1 19.38 350 PRO A C 1
ATOM 2840 O O . PRO A 1 350 ? -19.984 24.125 -11.078 1 19.38 350 PRO A O 1
ATOM 2843 N N . VAL A 1 351 ? -19.047 23.812 -9.305 1 20.98 351 VAL A N 1
ATOM 2844 C CA . VAL A 1 351 ? -20.328 23.281 -8.859 1 20.98 351 VAL A CA 1
ATOM 2845 C C . VAL A 1 351 ? -21.125 24.391 -8.18 1 20.98 351 VAL A C 1
ATOM 2847 O O . VAL A 1 351 ? -20.578 25.219 -7.461 1 20.98 351 VAL A O 1
ATOM 2850 N N . MET B 1 1 ? 5.129 42.125 23.531 1 25.33 1 MET B N 1
ATOM 2851 C CA . MET B 1 1 ? 3.982 41.5 22.875 1 25.33 1 MET B CA 1
ATOM 2852 C C . MET B 1 1 ? 3.48 40.312 23.656 1 25.33 1 MET B C 1
ATOM 2854 O O . MET B 1 1 ? 4.254 39.406 23.969 1 25.33 1 MET B O 1
ATOM 2858 N N . GLU B 1 2 ? 2.598 40.438 24.594 1 30.16 2 GLU B N 1
ATOM 2859 C CA . GLU B 1 2 ? 2.166 39.5 25.641 1 30.16 2 GLU B CA 1
ATOM 2860 C C . GLU B 1 2 ? 1.838 38.156 25.047 1 30.16 2 GLU B C 1
ATOM 2862 O O . GLU B 1 2 ? 1.165 38.062 24.016 1 30.16 2 GLU B O 1
ATOM 2867 N N . ASN B 1 3 ? 2.787 37.188 25.031 1 34.06 3 ASN B N 1
ATOM 2868 C CA . ASN B 1 3 ? 2.598 35.781 24.703 1 34.06 3 ASN B CA 1
ATOM 2869 C C . ASN B 1 3 ? 1.208 35.312 25.109 1 34.06 3 ASN B C 1
ATOM 2871 O O . ASN B 1 3 ? 0.933 35.094 26.297 1 34.06 3 ASN B O 1
ATOM 2875 N N . SER B 1 4 ? 0.124 35.938 24.672 1 37.62 4 SER B N 1
ATOM 2876 C CA . SER B 1 4 ? -1.234 35.5 24.984 1 37.62 4 SER B CA 1
ATOM 2877 C C . SER B 1 4 ? -1.304 34 25.172 1 37.62 4 SER B C 1
ATOM 2879 O O . SER B 1 4 ? -1.029 33.25 24.234 1 37.62 4 SER B O 1
ATOM 2881 N N . GLU B 1 5 ? -0.867 33.406 26.125 1 42.78 5 GLU B N 1
ATOM 2882 C CA . GLU B 1 5 ? -0.957 32.031 26.609 1 42.78 5 GLU B CA 1
ATOM 2883 C C . GLU B 1 5 ? -2.277 31.406 26.188 1 42.78 5 GLU B C 1
ATOM 2885 O O . GLU B 1 5 ? -3.34 31.781 26.688 1 42.78 5 GLU B O 1
ATOM 2890 N N . ALA B 1 6 ? -2.57 31.172 24.953 1 53.75 6 ALA B N 1
ATOM 2891 C CA . ALA B 1 6 ? -3.812 30.562 24.484 1 53.75 6 ALA B CA 1
ATOM 2892 C C . ALA B 1 6 ? -4.355 29.562 25.5 1 53.75 6 ALA B C 1
ATOM 2894 O O . ALA B 1 6 ? -3.652 28.625 25.891 1 53.75 6 ALA B O 1
ATOM 2895 N N . SER B 1 7 ? -5.227 29.922 26.328 1 74.94 7 SER B N 1
ATOM 2896 C CA . SER B 1 7 ? -5.922 29.125 27.328 1 74.94 7 SER B CA 1
ATOM 2897 C C . SER B 1 7 ? -6.383 27.781 26.75 1 74.94 7 SER B C 1
ATOM 2899 O O . SER B 1 7 ? -6.773 27.719 25.578 1 74.94 7 SER B O 1
ATOM 2901 N N . ASP B 1 8 ? -6.012 26.688 27.469 1 85.19 8 ASP B N 1
ATOM 2902 C CA . ASP B 1 8 ? -6.465 25.359 27.062 1 85.19 8 ASP B CA 1
ATOM 2903 C C . ASP B 1 8 ? -7.98 25.328 26.906 1 85.19 8 ASP B C 1
ATOM 2905 O O . ASP B 1 8 ? -8.719 25.812 27.766 1 85.19 8 ASP B O 1
ATOM 2909 N N . LEU B 1 9 ? -8.398 24.938 25.781 1 90.19 9 LEU B N 1
ATOM 2910 C CA . LEU B 1 9 ? -9.82 24.906 25.438 1 90.19 9 LEU B CA 1
ATOM 2911 C C . LEU B 1 9 ? -10.547 23.828 26.234 1 90.19 9 LEU B C 1
ATOM 2913 O O . LEU B 1 9 ? -11.773 23.859 26.344 1 90.19 9 LEU B O 1
ATOM 2917 N N . LEU B 1 10 ? -9.742 22.844 26.734 1 92.12 10 LEU B N 1
ATOM 2918 C CA . LEU B 1 10 ? -10.266 21.797 27.609 1 92.12 10 LEU B CA 1
ATOM 2919 C C . LEU B 1 10 ? -9.398 21.641 28.844 1 92.12 10 LEU B C 1
ATOM 2921 O O . LEU B 1 10 ? -8.188 21.891 28.797 1 92.12 10 LEU B O 1
ATOM 2925 N N . ARG B 1 11 ? -10.078 21.188 29.906 1 91.5 11 ARG B N 1
ATOM 2926 C CA . ARG B 1 11 ? -9.359 20.953 31.156 1 91.5 11 ARG B CA 1
ATOM 2927 C C . ARG B 1 11 ? -9.188 19.469 31.422 1 91.5 11 ARG B C 1
ATOM 2929 O O . ARG B 1 11 ? -10.062 18.656 31.078 1 91.5 11 ARG B O 1
ATOM 2936 N N . GLU B 1 12 ? -8.07 19.172 32.062 1 94 12 GLU B N 1
ATOM 2937 C CA . GLU B 1 12 ? -7.871 17.797 32.5 1 94 12 GLU B CA 1
ATOM 2938 C C . GLU B 1 12 ? -9.023 17.328 33.406 1 94 12 GLU B C 1
ATOM 2940 O O . GLU B 1 12 ? -9.484 18.078 34.281 1 94 12 GLU B O 1
ATOM 2945 N N . GLY B 1 13 ? -9.516 16.109 33.156 1 93.75 13 GLY B N 1
ATOM 2946 C CA . GLY B 1 13 ? -10.625 15.57 33.906 1 93.75 13 GLY B CA 1
ATOM 2947 C C . GLY B 1 13 ? -11.984 15.922 33.344 1 93.75 13 GLY B C 1
ATOM 2948 O O . GLY B 1 13 ? -12.992 15.32 33.688 1 93.75 13 GLY B O 1
ATOM 2949 N N . GLU B 1 14 ? -12 16.906 32.438 1 93.56 14 GLU B N 1
ATOM 2950 C CA . GLU B 1 14 ? -13.25 17.297 31.797 1 93.56 14 GLU B CA 1
ATOM 2951 C C . GLU B 1 14 ? -13.797 16.172 30.938 1 93.56 14 GLU B C 1
ATOM 2953 O O . GLU B 1 14 ? -13.039 15.484 30.234 1 93.56 14 GLU B O 1
ATOM 2958 N N . CYS B 1 15 ? -15.148 15.992 31 1 93.88 15 CYS B N 1
ATOM 2959 C CA . CYS B 1 15 ? -15.773 14.914 30.25 1 93.88 15 CYS B CA 1
ATOM 2960 C C . CYS B 1 15 ? -16.625 15.469 29.109 1 93.88 15 CYS B C 1
ATOM 2962 O O . CYS B 1 15 ? -17.422 16.375 29.312 1 93.88 15 CYS B O 1
ATOM 2964 N N . LEU B 1 16 ? -16.406 14.945 27.953 1 93.38 16 LEU B N 1
ATOM 2965 C CA . LEU B 1 16 ? -17.25 15.266 26.797 1 93.38 16 LEU B CA 1
ATOM 2966 C C . LEU B 1 16 ? -18.297 14.188 26.562 1 93.38 16 LEU B C 1
ATOM 2968 O O . LEU B 1 16 ? -17.969 13 26.484 1 93.38 16 LEU B O 1
ATOM 2972 N N . LYS B 1 17 ? -19.562 14.492 26.438 1 90.88 17 LYS B N 1
ATOM 2973 C CA . LYS B 1 17 ? -20.703 13.609 26.234 1 90.88 17 LYS B CA 1
ATOM 2974 C C . LYS B 1 17 ? -20.703 12.461 27.219 1 90.88 17 LYS B C 1
ATOM 2976 O O . LYS B 1 17 ? -21.062 11.328 26.875 1 90.88 17 LYS B O 1
ATOM 2981 N N . THR B 1 18 ? -20.109 12.617 28.391 1 87.56 18 THR B N 1
ATOM 2982 C CA . THR B 1 18 ? -20.031 11.625 29.453 1 87.56 18 THR B CA 1
ATOM 2983 C C . THR B 1 18 ? -19.281 10.383 28.984 1 87.56 18 THR B C 1
ATOM 2985 O O . THR B 1 18 ? -19.453 9.297 29.531 1 87.56 18 THR B O 1
ATOM 2988 N N . ARG B 1 19 ? -18.609 10.523 27.969 1 94.31 19 ARG B N 1
ATOM 2989 C CA . ARG B 1 19 ? -17.922 9.359 27.391 1 94.31 19 ARG B CA 1
ATOM 2990 C C . ARG B 1 19 ? -16.406 9.562 27.375 1 94.31 19 ARG B C 1
ATOM 2992 O O . ARG B 1 19 ? -15.656 8.688 27.797 1 94.31 19 ARG B O 1
ATOM 2999 N N . TRP B 1 20 ? -15.969 10.719 26.953 1 96.94 20 TRP B N 1
ATOM 3000 C CA . TRP B 1 20 ? -14.539 10.93 26.781 1 96.94 20 TRP B CA 1
ATOM 3001 C C . TRP B 1 20 ? -13.984 11.844 27.859 1 96.94 20 TRP B C 1
ATOM 3003 O O . TRP B 1 20 ? -14.328 13.023 27.938 1 96.94 20 TRP B O 1
ATOM 3013 N N . THR B 1 21 ? -13.086 11.352 28.656 1 97.25 21 THR B N 1
ATOM 3014 C CA . THR B 1 21 ? -12.477 12.109 29.75 1 97.25 21 THR B CA 1
ATOM 3015 C C . THR B 1 21 ? -11.078 12.578 29.359 1 97.25 21 THR B C 1
ATOM 3017 O O . THR B 1 21 ? -10.195 11.766 29.078 1 97.25 21 THR B O 1
ATOM 3020 N N . VAL B 1 22 ? -10.875 13.82 29.438 1 97.12 22 VAL B N 1
ATOM 3021 C CA . VAL B 1 22 ? -9.617 14.422 29.016 1 97.12 22 VAL B CA 1
ATOM 3022 C C . VAL B 1 22 ? -8.516 14.062 30.016 1 97.12 22 VAL B C 1
ATOM 3024 O O . VAL B 1 22 ? -8.703 14.211 31.234 1 97.12 22 VAL B O 1
ATOM 3027 N N . ILE B 1 23 ? -7.406 13.633 29.5 1 96.75 23 ILE B N 1
ATOM 3028 C CA . ILE B 1 23 ? -6.266 13.273 30.328 1 96.75 23 ILE B CA 1
ATOM 3029 C C . ILE B 1 23 ? -5.246 14.414 30.328 1 96.75 23 ILE B C 1
ATOM 3031 O O . ILE B 1 23 ? -4.898 14.945 31.391 1 96.75 23 ILE B O 1
ATOM 3035 N N . ARG B 1 24 ? -4.777 14.797 29.094 1 95.88 24 ARG B N 1
ATOM 3036 C CA . ARG B 1 24 ? -3.773 15.852 28.984 1 95.88 24 ARG B CA 1
ATOM 3037 C C . ARG B 1 24 ? -3.732 16.406 27.562 1 95.88 24 ARG B C 1
ATOM 3039 O O . ARG B 1 24 ? -4.195 15.758 26.625 1 95.88 24 ARG B O 1
ATOM 3046 N N . LYS B 1 25 ? -3.176 17.578 27.516 1 94.06 25 LYS B N 1
ATOM 3047 C CA . LYS B 1 25 ? -2.902 18.156 26.203 1 94.06 25 LYS B CA 1
ATOM 3048 C C . LYS B 1 25 ? -1.652 17.547 25.578 1 94.06 25 LYS B C 1
ATOM 3050 O O . LYS B 1 25 ? -0.631 17.391 26.25 1 94.06 25 LYS B O 1
ATOM 3055 N N . ILE B 1 26 ? -1.714 17.219 24.234 1 92.12 26 ILE B N 1
ATOM 3056 C CA . ILE B 1 26 ? -0.556 16.578 23.625 1 92.12 26 ILE B CA 1
ATOM 3057 C C . ILE B 1 26 ? -0.085 17.391 22.422 1 92.12 26 ILE B C 1
ATOM 3059 O O . ILE B 1 26 ? 0.948 17.094 21.828 1 92.12 26 ILE B O 1
ATOM 3063 N N . GLY B 1 27 ? -0.857 18.344 22.016 1 86.44 27 GLY B N 1
ATOM 3064 C CA . GLY B 1 27 ? -0.433 19.172 20.891 1 86.44 27 GLY B CA 1
ATOM 3065 C C . GLY B 1 27 ? -1.338 20.359 20.656 1 86.44 27 GLY B C 1
ATOM 3066 O O . GLY B 1 27 ? -2.373 20.5 21.312 1 86.44 27 GLY B O 1
ATOM 3067 N N . GLY B 1 28 ? -0.732 21.297 19.75 1 82.56 28 GLY B N 1
ATOM 3068 C CA . GLY B 1 28 ? -1.517 22.469 19.375 1 82.56 28 GLY B CA 1
ATOM 3069 C C . GLY B 1 28 ? -0.867 23.297 18.297 1 82.56 28 GLY B C 1
ATOM 3070 O O . GLY B 1 28 ? 0.328 23.156 18.016 1 82.56 28 GLY B O 1
ATOM 3071 N N . GLY B 1 29 ? -1.685 23.938 17.5 1 73.56 29 GLY B N 1
ATOM 3072 C CA . GLY B 1 29 ? -1.215 24.859 16.484 1 73.56 29 GLY B CA 1
ATOM 3073 C C . GLY B 1 29 ? -2.314 25.75 15.93 1 73.56 29 GLY B C 1
ATOM 3074 O O . GLY B 1 29 ? -3.305 26.016 16.609 1 73.56 29 GLY B O 1
ATOM 3075 N N . GLY B 1 30 ? -2.066 26.312 14.797 1 71.06 30 GLY B N 1
ATOM 3076 C CA . GLY B 1 30 ? -2.961 27.25 14.133 1 71.06 30 GLY B CA 1
ATOM 3077 C C . GLY B 1 30 ? -4.324 26.656 13.828 1 71.06 30 GLY B C 1
ATOM 3078 O O . GLY B 1 30 ? -5.293 27.391 13.625 1 71.06 30 GLY B O 1
ATOM 3079 N N . PHE B 1 31 ? -4.402 25.375 13.93 1 75.31 31 PHE B N 1
ATOM 3080 C CA . PHE B 1 31 ? -5.652 24.734 13.523 1 75.31 31 PHE B CA 1
ATOM 3081 C C . PHE B 1 31 ? -6.367 24.125 14.727 1 75.31 31 PHE B C 1
ATOM 3083 O O . PHE B 1 31 ? -7.293 23.328 14.562 1 75.31 31 PHE B O 1
ATOM 3090 N N . GLY B 1 32 ? -5.875 24.406 15.906 1 85.56 32 GLY B N 1
ATOM 3091 C CA . GLY B 1 32 ? -6.543 23.906 17.094 1 85.56 32 GLY B CA 1
ATOM 3092 C C . GLY B 1 32 ? -5.605 23.203 18.047 1 85.56 32 GLY B C 1
ATOM 3093 O O . GLY B 1 32 ? -4.387 23.344 17.953 1 85.56 32 GLY B O 1
ATOM 3094 N N . GLN B 1 33 ? -6.324 22.641 19.078 1 92.88 33 GLN B N 1
ATOM 3095 C CA . GLN B 1 33 ? -5.574 21.938 20.109 1 92.88 33 GLN B CA 1
ATOM 3096 C C . GLN B 1 33 ? -5.902 20.438 20.094 1 92.88 33 GLN B C 1
ATOM 3098 O O . GLN B 1 33 ? -7 20.047 19.703 1 92.88 33 GLN B O 1
ATOM 3103 N N . ILE B 1 34 ? -4.926 19.641 20.516 1 95.25 34 ILE B N 1
ATOM 3104 C CA . ILE B 1 34 ? -5.109 18.188 20.547 1 95.25 34 ILE B CA 1
ATOM 3105 C C . ILE B 1 34 ? -4.918 17.672 21.969 1 95.25 34 ILE B C 1
ATOM 3107 O O . ILE B 1 34 ? -3.951 18.031 22.641 1 95.25 34 ILE B O 1
ATOM 3111 N N . PHE B 1 35 ? -5.797 16.766 22.391 1 96.44 35 PHE B N 1
ATOM 3112 C CA . PHE B 1 35 ? -5.766 16.203 23.734 1 96.44 35 PHE B CA 1
ATOM 3113 C C . PHE B 1 35 ? -5.809 14.68 23.688 1 96.44 35 PHE B C 1
ATOM 3115 O O . PHE B 1 35 ? -6.422 14.094 22.797 1 96.44 35 PHE B O 1
ATOM 3122 N N . GLU B 1 36 ? -5.133 14.094 24.609 1 97.31 36 GLU B N 1
ATOM 3123 C CA . GLU B 1 36 ? -5.34 12.68 24.922 1 97.31 36 GLU B CA 1
ATOM 3124 C C . GLU B 1 36 ? -6.516 12.5 25.875 1 97.31 36 GLU B C 1
ATOM 3126 O O . GLU B 1 36 ? -6.672 13.258 26.828 1 97.31 36 GLU B O 1
ATOM 3131 N N . ALA B 1 37 ? -7.34 11.492 25.594 1 97.88 37 ALA B N 1
ATOM 3132 C CA . ALA B 1 37 ? -8.516 11.242 26.438 1 97.88 37 ALA B CA 1
ATOM 3133 C C . ALA B 1 37 ? -8.773 9.75 26.594 1 97.88 37 ALA B C 1
ATOM 3135 O O . ALA B 1 37 ? -8.227 8.938 25.828 1 97.88 37 ALA B O 1
ATOM 3136 N N . TRP B 1 38 ? -9.547 9.445 27.578 1 97.44 38 TRP B N 1
ATOM 3137 C CA . TRP B 1 38 ? -9.969 8.07 27.828 1 97.44 38 TRP B CA 1
ATOM 3138 C C . TRP B 1 38 ? -11.406 7.844 27.359 1 97.44 38 TRP B C 1
ATOM 3140 O O . TRP B 1 38 ? -12.312 8.578 27.766 1 97.44 38 TRP B O 1
ATOM 3150 N N . ASP B 1 39 ? -11.57 6.836 26.484 1 96.81 39 ASP B N 1
ATOM 3151 C CA . ASP B 1 39 ? -12.898 6.43 26.031 1 96.81 39 ASP B CA 1
ATOM 3152 C C . ASP B 1 39 ? -13.492 5.375 26.953 1 96.81 39 ASP B C 1
ATOM 3154 O O . ASP B 1 39 ? -13.07 4.215 26.938 1 96.81 39 ASP B O 1
ATOM 3158 N N . LYS B 1 40 ? -14.477 5.699 27.609 1 94.88 40 LYS B N 1
ATOM 3159 C CA . LYS B 1 40 ? -15.07 4.816 28.609 1 94.88 40 LYS B CA 1
ATOM 3160 C C . LYS B 1 40 ? -15.789 3.643 27.953 1 94.88 40 LYS B C 1
ATOM 3162 O O . LYS B 1 40 ? -15.797 2.535 28.5 1 94.88 40 LYS B O 1
ATOM 3167 N N . ASP B 1 41 ? -16.375 3.877 26.875 1 93.19 41 ASP B N 1
ATOM 3168 C CA . ASP B 1 41 ? -17.156 2.848 26.188 1 93.19 41 ASP B CA 1
ATOM 3169 C C . ASP B 1 41 ? -16.234 1.788 25.578 1 93.19 41 ASP B C 1
ATOM 3171 O O . ASP B 1 41 ? -16.484 0.589 25.719 1 93.19 41 ASP B O 1
ATOM 3175 N N . LYS B 1 42 ? -15.172 2.23 24.984 1 90.94 42 LYS B N 1
ATOM 3176 C CA . LYS B 1 42 ? -14.297 1.307 24.266 1 90.94 42 LYS B CA 1
ATOM 3177 C C . LYS B 1 42 ? -13.086 0.937 25.109 1 90.94 42 LYS B C 1
ATOM 3179 O O . LYS B 1 42 ? -12.273 0.094 24.719 1 90.94 42 LYS B O 1
ATOM 3184 N N . ARG B 1 43 ? -12.898 1.575 26.203 1 93.31 43 ARG B N 1
ATOM 3185 C CA . ARG B 1 43 ? -11.828 1.3 27.156 1 93.31 43 ARG B CA 1
ATOM 3186 C C . ARG B 1 43 ? -10.461 1.397 26.5 1 93.31 43 ARG B C 1
ATOM 3188 O O . ARG B 1 43 ? -9.656 0.473 26.594 1 93.31 43 ARG B O 1
ATOM 3195 N N . GLN B 1 44 ? -10.289 2.504 25.891 1 93.94 44 GLN B N 1
ATOM 3196 C CA . GLN B 1 44 ? -9.016 2.766 25.219 1 93.94 44 GLN B CA 1
ATOM 3197 C C . GLN B 1 44 ? -8.703 4.262 25.188 1 93.94 44 GLN B C 1
ATOM 3199 O O . GLN B 1 44 ? -9.594 5.086 25.406 1 93.94 44 GLN B O 1
ATOM 3204 N N . ARG B 1 45 ? -7.41 4.566 25.016 1 95.69 45 ARG B N 1
ATOM 3205 C CA . ARG B 1 45 ? -7 5.957 24.828 1 95.69 45 ARG B CA 1
ATOM 3206 C C . ARG B 1 45 ? -7.348 6.449 23.422 1 95.69 45 ARG B C 1
ATOM 3208 O O . ARG B 1 45 ? -7.266 5.691 22.453 1 95.69 45 ARG B O 1
ATOM 3215 N N . VAL B 1 46 ? -7.699 7.766 23.359 1 97.62 46 VAL B N 1
ATOM 3216 C CA . VAL B 1 46 ? -8.078 8.359 22.078 1 97.62 46 VAL B CA 1
ATOM 3217 C C . VAL B 1 46 ? -7.504 9.773 21.984 1 97.62 46 VAL B C 1
ATOM 3219 O O . VAL B 1 46 ? -6.988 10.312 22.969 1 97.62 46 VAL B O 1
ATOM 3222 N N . ALA B 1 47 ? -7.527 10.359 20.797 1 97.31 47 ALA B N 1
ATOM 3223 C CA . ALA B 1 47 ? -7.133 11.742 20.547 1 97.31 47 ALA B CA 1
ATOM 3224 C C . ALA B 1 47 ? -8.352 12.617 20.266 1 97.31 47 ALA B C 1
ATOM 3226 O O . ALA B 1 47 ? -9.266 12.203 19.547 1 97.31 47 ALA B O 1
ATOM 3227 N N . ILE B 1 48 ? -8.32 13.859 20.844 1 96.94 48 ILE B N 1
ATOM 3228 C CA . ILE B 1 48 ? -9.383 14.836 20.609 1 96.94 48 ILE B CA 1
ATOM 3229 C C . ILE B 1 48 ? -8.781 16.125 20.047 1 96.94 48 ILE B C 1
ATOM 3231 O O . ILE B 1 48 ? -7.918 16.734 20.688 1 96.94 48 ILE B O 1
ATOM 3235 N N . LYS B 1 49 ? -9.227 16.5 18.891 1 95.69 49 LYS B N 1
ATOM 3236 C CA . LYS B 1 49 ? -8.875 17.797 18.328 1 95.69 49 LYS B CA 1
ATOM 3237 C C . LYS B 1 49 ? -10.008 18.797 18.531 1 95.69 49 LYS B C 1
ATOM 3239 O O . LYS B 1 49 ? -11.172 18.5 18.25 1 95.69 49 LYS B O 1
ATOM 3244 N N . VAL B 1 50 ? -9.609 20.016 19 1 95.25 50 VAL B N 1
ATOM 3245 C CA . VAL B 1 50 ? -10.633 20.984 19.359 1 95.25 50 VAL B CA 1
ATOM 3246 C C . VAL B 1 50 ? -10.32 22.328 18.703 1 95.25 50 VAL B C 1
ATOM 3248 O O . VAL B 1 50 ? -9.148 22.688 18.531 1 95.25 50 VAL B O 1
ATOM 3251 N N . GLU B 1 51 ? -11.391 23 18.297 1 93.06 51 GLU B N 1
ATOM 3252 C CA . GLU B 1 51 ? -11.305 24.391 17.859 1 93.06 51 GLU B CA 1
ATOM 3253 C C . GLU B 1 51 ? -12.43 25.234 18.438 1 93.06 51 GLU B C 1
ATOM 3255 O O . GLU B 1 51 ? -13.453 24.703 18.875 1 93.06 51 GLU B O 1
ATOM 3260 N N . ARG B 1 52 ? -12.219 26.5 18.5 1 90.31 52 ARG B N 1
ATOM 3261 C CA . ARG B 1 52 ? -13.266 27.391 18.984 1 90.31 52 ARG B CA 1
ATOM 3262 C C . ARG B 1 52 ? -14.438 27.438 18 1 90.31 52 ARG B C 1
ATOM 3264 O O . ARG B 1 52 ? -14.234 27.469 16.797 1 90.31 52 ARG B O 1
ATOM 3271 N N . ARG B 1 53 ? -15.602 27.438 18.562 1 87.25 53 ARG B N 1
ATOM 3272 C CA . ARG B 1 53 ? -16.797 27.484 17.734 1 87.25 53 ARG B CA 1
ATOM 3273 C C . ARG B 1 53 ? -16.828 28.719 16.844 1 87.25 53 ARG B C 1
ATOM 3275 O O . ARG B 1 53 ? -17.219 28.641 15.68 1 87.25 53 ARG B O 1
ATOM 3282 N N . GLN B 1 54 ? -16.375 29.844 17.344 1 83.31 54 GLN B N 1
ATOM 3283 C CA . GLN B 1 54 ? -16.406 31.094 16.594 1 83.31 54 GLN B CA 1
ATOM 3284 C C . GLN B 1 54 ? -15.055 31.359 15.938 1 83.31 54 GLN B C 1
ATOM 3286 O O . GLN B 1 54 ? -14.688 32.531 15.711 1 83.31 54 GLN B O 1
ATOM 3291 N N . ALA B 1 55 ? -14.406 30.312 15.711 1 82.06 55 ALA B N 1
ATOM 3292 C CA . ALA B 1 55 ? -13.133 30.516 15.023 1 82.06 55 ALA B CA 1
ATOM 3293 C C . ALA B 1 55 ? -13.352 31.156 13.656 1 82.06 55 ALA B C 1
ATOM 3295 O O . ALA B 1 55 ? -14.297 30.812 12.938 1 82.06 55 ALA B O 1
ATOM 3296 N N . PRO B 1 56 ? -12.57 32.125 13.273 1 79.19 56 PRO B N 1
ATOM 3297 C CA . PRO B 1 56 ? -12.727 32.844 11.992 1 79.19 56 PRO B CA 1
ATOM 3298 C C . PRO B 1 56 ? -12.625 31.891 10.797 1 79.19 56 PRO B C 1
ATOM 3300 O O . PRO B 1 56 ? -13.328 32.062 9.797 1 79.19 56 PRO B O 1
ATOM 3303 N N . LYS B 1 57 ? -11.797 30.891 10.914 1 81.56 57 LYS B N 1
ATOM 3304 C CA . LYS B 1 57 ? -11.609 29.922 9.836 1 81.56 57 LYS B CA 1
ATOM 3305 C C . LYS B 1 57 ? -11.758 28.5 10.352 1 81.56 57 LYS B C 1
ATOM 3307 O O . LYS B 1 57 ? -10.766 27.812 10.578 1 81.56 57 LYS B O 1
ATOM 3312 N N . PRO B 1 58 ? -13.008 28.109 10.438 1 85 58 PRO B N 1
ATOM 3313 C CA . PRO B 1 58 ? -13.211 26.75 10.938 1 85 58 PRO B CA 1
ATOM 3314 C C . PRO B 1 58 ? -12.742 25.672 9.953 1 85 58 PRO B C 1
ATOM 3316 O O . PRO B 1 58 ? -12.992 25.781 8.758 1 85 58 PRO B O 1
ATOM 3319 N N . VAL B 1 59 ? -11.969 24.734 10.461 1 89.44 59 VAL B N 1
ATOM 3320 C CA . VAL B 1 59 ? -11.406 23.734 9.555 1 89.44 59 VAL B CA 1
ATOM 3321 C C . VAL B 1 59 ? -11.875 22.328 9.977 1 89.44 59 VAL B C 1
ATOM 3323 O O . VAL B 1 59 ? -11.773 21.375 9.203 1 89.44 59 VAL B O 1
ATOM 3326 N N . LEU B 1 60 ? -12.484 22.109 11.086 1 92.31 60 LEU B N 1
ATOM 3327 C CA . LEU B 1 60 ? -12.75 20.781 11.641 1 92.31 60 LEU B CA 1
ATOM 3328 C C . LEU B 1 60 ? -13.828 20.062 10.836 1 92.31 60 LEU B C 1
ATOM 3330 O O . LEU B 1 60 ? -13.805 18.828 10.727 1 92.31 60 LEU B O 1
ATOM 3334 N N . ARG B 1 61 ? -14.758 20.828 10.297 1 90.06 61 ARG B N 1
ATOM 3335 C CA . ARG B 1 61 ? -15.812 20.188 9.5 1 90.06 61 ARG B CA 1
ATOM 3336 C C . ARG B 1 61 ? -15.227 19.438 8.312 1 90.06 61 ARG B C 1
ATOM 3338 O O . ARG B 1 61 ? -15.617 18.297 8.039 1 90.06 61 ARG B O 1
ATOM 3345 N N . MET B 1 62 ? -14.312 20.062 7.66 1 90 62 MET B N 1
ATOM 3346 C CA . MET B 1 62 ? -13.648 19.422 6.527 1 90 62 MET B CA 1
ATOM 3347 C C . MET B 1 62 ? -12.82 18.234 6.988 1 90 62 MET B C 1
ATOM 3349 O O . MET B 1 62 ? -12.781 17.203 6.309 1 90 62 MET B O 1
ATOM 3353 N N . GLU B 1 63 ? -12.203 18.328 8.039 1 93.88 63 GLU B N 1
ATOM 3354 C CA . GLU B 1 63 ? -11.414 17.234 8.594 1 93.88 63 GLU B CA 1
ATOM 3355 C C . GLU B 1 63 ? -12.289 16.016 8.867 1 93.88 63 GLU B C 1
ATOM 3357 O O . GLU B 1 63 ? -11.898 14.883 8.578 1 93.88 63 GLU B O 1
ATOM 3362 N N . VAL B 1 64 ? -13.453 16.281 9.414 1 94.81 64 VAL B N 1
ATOM 3363 C CA . VAL B 1 64 ? -14.391 15.195 9.695 1 94.81 64 VAL B CA 1
ATOM 3364 C C . VAL B 1 64 ? -14.812 14.523 8.383 1 94.81 64 VAL B C 1
ATOM 3366 O O . VAL B 1 64 ? -14.805 13.297 8.281 1 94.81 64 VAL B O 1
ATOM 3369 N N . THR B 1 65 ? -15.102 15.32 7.414 1 94.69 65 THR B N 1
ATOM 3370 C CA . THR B 1 65 ? -15.547 14.805 6.121 1 94.69 65 THR B CA 1
ATOM 3371 C C . THR B 1 65 ? -14.477 13.898 5.512 1 94.69 65 THR B C 1
ATOM 3373 O O . THR B 1 65 ? -14.773 12.773 5.105 1 94.69 65 THR B O 1
ATOM 3376 N N . LEU B 1 66 ? -13.32 14.344 5.473 1 95.62 66 LEU B N 1
ATOM 3377 C CA . LEU B 1 66 ? -12.234 13.586 4.855 1 95.62 66 LEU B CA 1
ATOM 3378 C C . LEU B 1 66 ? -11.914 12.336 5.668 1 95.62 66 LEU B C 1
ATOM 3380 O O . LEU B 1 66 ? -11.719 11.258 5.102 1 95.62 66 LEU B O 1
ATOM 3384 N N . LEU B 1 67 ? -11.844 12.461 6.957 1 96.5 67 LEU B N 1
ATOM 3385 C CA . LEU B 1 67 ? -11.539 11.312 7.801 1 96.5 67 LEU B CA 1
ATOM 3386 C C . LEU B 1 67 ? -12.602 10.227 7.637 1 96.5 67 LEU B C 1
ATOM 3388 O O . LEU B 1 67 ? -12.273 9.039 7.594 1 96.5 67 LEU B O 1
ATOM 3392 N N . LYS B 1 68 ? -13.805 10.609 7.52 1 95.12 68 LYS B N 1
ATOM 3393 C CA . LYS B 1 68 ? -14.883 9.641 7.305 1 95.12 68 LYS B CA 1
ATOM 3394 C C . LYS B 1 68 ? -14.719 8.93 5.965 1 95.12 68 LYS B C 1
ATOM 3396 O O . LYS B 1 68 ? -14.914 7.719 5.871 1 95.12 68 LYS B O 1
ATOM 3401 N N . ARG B 1 69 ? -14.312 9.703 5.039 1 94 69 ARG B N 1
ATOM 3402 C CA . ARG B 1 69 ? -14.133 9.133 3.711 1 94 69 ARG B CA 1
ATOM 3403 C C . ARG B 1 69 ? -12.977 8.141 3.695 1 94 69 ARG B C 1
ATOM 3405 O O . ARG B 1 69 ? -12.969 7.191 2.906 1 94 69 ARG B O 1
ATOM 3412 N N . LEU B 1 70 ? -12.047 8.266 4.547 1 96.12 70 LEU B N 1
ATOM 3413 C CA . LEU B 1 70 ? -10.836 7.449 4.574 1 96.12 70 LEU B CA 1
ATOM 3414 C C . LEU B 1 70 ? -11.031 6.219 5.453 1 96.12 70 LEU B C 1
ATOM 3416 O O . LEU B 1 70 ? -10.117 5.395 5.582 1 96.12 70 LEU B O 1
ATOM 3420 N N . GLN B 1 71 ? -12.164 6.109 6.059 1 94.5 71 GLN B N 1
ATOM 3421 C CA . GLN B 1 71 ? -12.359 4.953 6.93 1 94.5 71 GLN B CA 1
ATOM 3422 C C . GLN B 1 71 ? -12.219 3.648 6.152 1 94.5 71 GLN B C 1
ATOM 3424 O O . GLN B 1 71 ? -12.695 3.539 5.02 1 94.5 71 GLN B O 1
ATOM 3429 N N . GLY B 1 72 ? -11.508 2.699 6.805 1 91.25 72 GLY B N 1
ATOM 3430 C CA . GLY B 1 72 ? -11.188 1.441 6.148 1 91.25 72 GLY B CA 1
ATOM 3431 C C . GLY B 1 72 ? -9.797 1.42 5.535 1 91.25 72 GLY B C 1
ATOM 3432 O O . GLY B 1 72 ? -9.258 0.351 5.25 1 91.25 72 GLY B O 1
ATOM 3433 N N . CYS B 1 73 ? -9.266 2.566 5.289 1 93 73 CYS B N 1
ATOM 3434 C CA . CYS B 1 73 ? -7.887 2.684 4.828 1 93 73 CYS B CA 1
ATOM 3435 C C . CYS B 1 73 ? -6.906 2.4 5.961 1 93 73 CYS B C 1
ATOM 3437 O O . CYS B 1 73 ? -7.027 2.965 7.047 1 93 73 CYS B O 1
ATOM 3439 N N . PRO B 1 74 ? -5.926 1.592 5.691 1 92.62 74 PRO B N 1
ATOM 3440 C CA . PRO B 1 74 ? -4.996 1.238 6.766 1 92.62 74 PRO B CA 1
ATOM 3441 C C . PRO B 1 74 ? -4.039 2.377 7.117 1 92.62 74 PRO B C 1
ATOM 3443 O O . PRO B 1 74 ? -3.26 2.262 8.07 1 92.62 74 PRO B O 1
ATOM 3446 N N . HIS B 1 75 ? -4.094 3.475 6.426 1 94.44 75 HIS B N 1
ATOM 3447 C CA . HIS B 1 75 ? -3.174 4.59 6.621 1 94.44 75 HIS B CA 1
ATOM 3448 C C . HIS B 1 75 ? -3.881 5.785 7.25 1 94.44 75 HIS B C 1
ATOM 3450 O O . HIS B 1 75 ? -3.307 6.871 7.344 1 94.44 75 HIS B O 1
ATOM 3456 N N . ALA B 1 76 ? -5.137 5.562 7.711 1 95.62 76 ALA B N 1
ATOM 3457 C CA . ALA B 1 76 ? -5.914 6.633 8.328 1 95.62 76 ALA B CA 1
ATOM 3458 C C . ALA B 1 76 ? -6.363 6.242 9.734 1 95.62 76 ALA B C 1
ATOM 3460 O O . ALA B 1 76 ? -6.668 5.078 9.992 1 95.62 76 ALA B O 1
ATOM 3461 N N . CYS B 1 77 ? -6.445 7.25 10.578 1 95.38 77 CYS B N 1
ATOM 3462 C CA . CYS B 1 77 ? -6.969 7.023 11.914 1 95.38 77 CYS B CA 1
ATOM 3463 C C . CYS B 1 77 ? -8.438 6.617 11.867 1 95.38 77 CYS B C 1
ATOM 3465 O O . CYS B 1 77 ? -9.195 7.121 11.039 1 95.38 77 CYS B O 1
ATOM 3467 N N . THR B 1 78 ? -8.812 5.824 12.812 1 94.25 78 THR B N 1
ATOM 3468 C CA . THR B 1 78 ? -10.227 5.488 12.945 1 94.25 78 THR B CA 1
ATOM 3469 C C . THR B 1 78 ? -11.016 6.672 13.484 1 94.25 78 THR B C 1
ATOM 3471 O O . THR B 1 78 ? -10.609 7.305 14.461 1 94.25 78 THR B O 1
ATOM 3474 N N . PHE B 1 79 ? -12.109 6.988 12.836 1 95.81 79 PHE B N 1
ATOM 3475 C CA . PHE B 1 79 ? -13.047 7.996 13.32 1 95.81 79 PHE B CA 1
ATOM 3476 C C . PHE B 1 79 ? -13.906 7.434 14.445 1 95.81 79 PHE B C 1
ATOM 3478 O O . PHE B 1 79 ? -14.57 6.41 14.281 1 95.81 79 PHE B O 1
ATOM 3485 N N . LEU B 1 80 ? -13.977 8.148 15.578 1 95.75 80 LEU B N 1
ATOM 3486 C CA . LEU B 1 80 ? -14.695 7.609 16.719 1 95.75 80 LEU B CA 1
ATOM 3487 C C . LEU B 1 80 ? -15.898 8.484 17.062 1 95.75 80 LEU B C 1
ATOM 3489 O O . LEU B 1 80 ? -16.859 8.016 17.688 1 95.75 80 LEU B O 1
ATOM 3493 N N . GLY B 1 81 ? -15.82 9.758 16.656 1 95.44 81 GLY B N 1
ATOM 3494 C CA . GLY B 1 81 ? -16.953 10.648 16.891 1 95.44 81 GLY B CA 1
ATOM 3495 C C . GLY B 1 81 ? -16.594 12.117 16.75 1 95.44 81 GLY B C 1
ATOM 3496 O O . GLY B 1 81 ? -15.438 12.453 16.469 1 95.44 81 GLY B O 1
ATOM 3497 N N . CYS B 1 82 ? -17.641 13 16.797 1 95.69 82 CYS B N 1
ATOM 3498 C CA . CYS B 1 82 ? -17.469 14.453 16.781 1 95.69 82 CYS B CA 1
ATOM 3499 C C . CYS B 1 82 ? -18.609 15.141 17.516 1 95.69 82 CYS B C 1
ATOM 3501 O O . CYS B 1 82 ? -19.594 14.5 17.875 1 95.69 82 CYS B O 1
ATOM 3503 N N . GLY B 1 83 ? -18.391 16.391 17.812 1 94.12 83 GLY B N 1
ATOM 3504 C CA . GLY B 1 83 ? -19.438 17.125 18.516 1 94.12 83 GLY B CA 1
ATOM 3505 C C . GLY B 1 83 ? -19.156 18.609 18.625 1 94.12 83 GLY B C 1
ATOM 3506 O O . GLY B 1 83 ? -18.188 19.109 18.047 1 94.12 83 GLY B O 1
ATOM 3507 N N . ARG B 1 84 ? -20.156 19.25 19.266 1 92.94 84 ARG B N 1
ATOM 3508 C CA . ARG B 1 84 ? -20.078 20.688 19.5 1 92.94 84 ARG B CA 1
ATOM 3509 C C . ARG B 1 84 ? -20.625 21.047 20.875 1 92.94 84 ARG B C 1
ATOM 3511 O O . ARG B 1 84 ? -21.609 20.469 21.328 1 92.94 84 ARG B O 1
ATOM 3518 N N . THR B 1 85 ? -19.953 21.906 21.562 1 90.69 85 THR B N 1
ATOM 3519 C CA . THR B 1 85 ? -20.453 22.547 22.766 1 90.69 85 THR B CA 1
ATOM 3520 C C . THR B 1 85 ? -20.672 24.047 22.531 1 90.69 85 THR B C 1
ATOM 3522 O O . THR B 1 85 ? -20.656 24.5 21.375 1 90.69 85 THR B O 1
ATOM 3525 N N . GLU B 1 86 ? -20.969 24.797 23.578 1 90.31 86 GLU B N 1
ATOM 3526 C CA . GLU B 1 86 ? -21.203 26.234 23.453 1 90.31 86 GLU B CA 1
ATOM 3527 C C . GLU B 1 86 ? -19.938 26.938 22.969 1 90.31 86 GLU B C 1
ATOM 3529 O O . GLU B 1 86 ? -20.031 27.938 22.234 1 90.31 86 GLU B O 1
ATOM 3534 N N . ASN B 1 87 ? -18.859 26.344 23.234 1 90.56 87 ASN B N 1
ATOM 3535 C CA . ASN B 1 87 ? -17.656 27.109 23.016 1 90.56 87 ASN B CA 1
ATOM 3536 C C . ASN B 1 87 ? -16.734 26.422 22.016 1 90.56 87 ASN B C 1
ATOM 3538 O O . ASN B 1 87 ? -15.828 27.062 21.453 1 90.56 87 ASN B O 1
ATOM 3542 N N . ILE B 1 88 ? -16.969 25.078 21.828 1 93.31 88 ILE B N 1
ATOM 3543 C CA . ILE B 1 88 ? -15.945 24.391 21.047 1 93.31 88 ILE B CA 1
ATOM 3544 C C . ILE B 1 88 ? -16.609 23.422 20.078 1 93.31 88 ILE B C 1
ATOM 3546 O O . ILE B 1 88 ? -17.734 22.969 20.297 1 93.31 88 ILE B O 1
ATOM 3550 N N . ASN B 1 89 ? -15.906 23.172 18.969 1 94.69 89 ASN B N 1
ATOM 3551 C CA . ASN B 1 89 ? -16.078 22 18.109 1 94.69 89 ASN B CA 1
ATOM 3552 C C . ASN B 1 89 ? -14.984 20.969 18.344 1 94.69 89 ASN B C 1
ATOM 3554 O O . ASN B 1 89 ? -13.844 21.328 18.641 1 94.69 89 ASN B O 1
ATOM 3558 N N . TYR B 1 90 ? -15.359 19.641 18.234 1 96.06 90 TYR B N 1
ATOM 3559 C CA . TYR B 1 90 ? -14.297 18.656 18.469 1 96.06 90 TYR B CA 1
ATOM 3560 C C . TYR B 1 90 ? -14.523 17.406 17.625 1 96.06 90 TYR B C 1
ATOM 3562 O O . TYR B 1 90 ? -15.656 17.109 17.219 1 96.06 90 TYR B O 1
ATOM 3570 N N . ILE B 1 91 ? -13.445 16.75 17.297 1 96.62 91 ILE B N 1
ATOM 3571 C CA . ILE B 1 91 ? -13.414 15.445 16.656 1 96.62 91 ILE B CA 1
ATOM 3572 C C . ILE B 1 91 ? -12.617 14.469 17.516 1 96.62 91 ILE B C 1
ATOM 3574 O O . ILE B 1 91 ? -11.609 14.836 18.125 1 96.62 91 ILE B O 1
ATOM 3578 N N . VAL B 1 92 ? -13.133 13.227 17.656 1 97.25 92 VAL B N 1
ATOM 3579 C CA . VAL B 1 92 ? -12.484 12.156 18.422 1 97.25 92 VAL B CA 1
ATOM 3580 C C . VAL B 1 92 ? -12.008 11.07 17.469 1 97.25 92 VAL B C 1
ATOM 3582 O O . VAL B 1 92 ? -12.766 10.602 16.609 1 97.25 92 VAL B O 1
ATOM 3585 N N . MET B 1 93 ? -10.727 10.617 17.594 1 97.06 93 MET B N 1
ATOM 3586 C CA . MET B 1 93 ? -10.164 9.633 16.672 1 97.06 93 MET B CA 1
ATOM 3587 C C . MET B 1 93 ? -9.141 8.75 17.391 1 97.06 93 MET B C 1
ATOM 3589 O O . MET B 1 93 ? -8.734 9.039 18.516 1 97.06 93 MET B O 1
ATOM 3593 N N . GLN B 1 94 ? -8.773 7.707 16.703 1 95.5 94 GLN B N 1
ATOM 3594 C CA . GLN B 1 94 ? -7.734 6.801 17.188 1 95.5 94 GLN B CA 1
ATOM 3595 C C . GLN B 1 94 ? -6.426 7.547 17.438 1 95.5 94 GLN B C 1
ATOM 3597 O O . GLN B 1 94 ? -6.016 8.383 16.625 1 95.5 94 GLN B O 1
ATOM 3602 N N . ILE B 1 95 ? -5.852 7.27 18.594 1 95.69 95 ILE B N 1
ATOM 3603 C CA . ILE B 1 95 ? -4.57 7.883 18.922 1 95.69 95 ILE B CA 1
ATOM 3604 C C . ILE B 1 95 ? -3.439 7.102 18.266 1 95.69 95 ILE B C 1
ATOM 3606 O O . ILE B 1 95 ? -3.512 5.879 18.141 1 95.69 95 ILE B O 1
ATOM 3610 N N . GLN B 1 96 ? -2.4 7.805 17.828 1 95.56 96 GLN B N 1
ATOM 3611 C CA . GLN B 1 96 ? -1.246 7.168 17.203 1 95.56 96 GLN B CA 1
ATOM 3612 C C . GLN B 1 96 ? 0.016 7.387 18.031 1 95.56 96 GLN B C 1
ATOM 3614 O O . GLN B 1 96 ? -0.04 7.977 19.125 1 95.56 96 GLN B O 1
ATOM 3619 N N . GLY B 1 97 ? 1.135 6.754 17.516 1 96 97 GLY B N 1
ATOM 3620 C CA . GLY B 1 97 ? 2.42 6.922 18.172 1 96 97 GLY B CA 1
ATOM 3621 C C . GLY B 1 97 ? 3.09 8.242 17.859 1 96 97 GLY B C 1
ATOM 3622 O O . GLY B 1 97 ? 2.42 9.211 17.484 1 96 97 GLY B O 1
ATOM 3623 N N . PRO B 1 98 ? 4.398 8.336 18.141 1 96.56 98 PRO B N 1
ATOM 3624 C CA . PRO B 1 98 ? 5.113 9.578 17.844 1 96.56 98 PRO B CA 1
ATOM 3625 C C . PRO B 1 98 ? 5.082 9.93 16.359 1 96.56 98 PRO B C 1
ATOM 3627 O O . PRO B 1 98 ? 5.082 9.039 15.5 1 96.56 98 PRO B O 1
ATOM 3630 N N . ASN B 1 99 ? 5.023 11.211 16.109 1 97 99 ASN B N 1
ATOM 3631 C CA . ASN B 1 99 ? 5.086 11.617 14.711 1 97 99 ASN B CA 1
ATOM 3632 C C . ASN B 1 99 ? 6.52 11.586 14.188 1 97 99 ASN B C 1
ATOM 3634 O O . ASN B 1 99 ? 7.465 11.43 14.961 1 97 99 ASN B O 1
ATOM 3638 N N . LEU B 1 100 ? 6.699 11.758 12.867 1 98.38 100 LEU B N 1
ATOM 3639 C CA . LEU B 1 100 ? 7.988 11.523 12.227 1 98.38 100 LEU B CA 1
ATOM 3640 C C . LEU B 1 100 ? 8.969 12.648 12.547 1 98.38 100 LEU B C 1
ATOM 3642 O O . LEU B 1 100 ? 10.18 12.445 12.508 1 98.38 100 LEU B O 1
ATOM 3646 N N . SER B 1 101 ? 8.453 13.867 12.82 1 97.31 101 SER B N 1
ATOM 3647 C CA . SER B 1 101 ? 9.328 14.945 13.25 1 97.31 101 SER B CA 1
ATOM 3648 C C . SER B 1 101 ? 9.969 14.641 14.594 1 97.31 101 SER B C 1
ATOM 3650 O O . SER B 1 101 ? 11.18 14.82 14.773 1 97.31 101 SER B O 1
ATOM 3652 N N . GLU B 1 102 ? 9.195 14.164 15.523 1 96.62 102 GLU B N 1
ATOM 3653 C CA . GLU B 1 102 ? 9.688 13.789 16.844 1 96.62 102 GLU B CA 1
ATOM 3654 C C . GLU B 1 102 ? 10.711 12.664 16.75 1 96.62 102 GLU B C 1
ATOM 3656 O O . GLU B 1 102 ? 11.758 12.719 17.406 1 96.62 102 GLU B O 1
ATOM 3661 N N . LEU B 1 103 ? 10.422 11.688 15.977 1 97.62 103 LEU B N 1
ATOM 3662 C CA . LEU B 1 103 ? 11.32 10.555 15.82 1 97.62 103 LEU B CA 1
ATOM 3663 C C . LEU B 1 103 ? 12.648 10.992 15.211 1 97.62 103 LEU B C 1
ATOM 3665 O O . LEU B 1 103 ? 13.711 10.531 15.633 1 97.62 103 LEU B O 1
ATOM 3669 N N . ARG B 1 104 ? 12.594 11.844 14.242 1 97.69 104 ARG B N 1
ATOM 3670 C CA . ARG B 1 104 ? 13.812 12.344 13.609 1 97.69 104 ARG B CA 1
ATOM 3671 C C . ARG B 1 104 ? 14.664 13.133 14.602 1 97.69 104 ARG B C 1
ATOM 3673 O O . ARG B 1 104 ? 15.875 12.93 14.68 1 97.69 104 ARG B O 1
ATOM 3680 N N . ARG B 1 105 ? 14.062 14 15.359 1 95.88 105 ARG B N 1
ATOM 3681 C CA . ARG B 1 105 ? 14.766 14.852 16.312 1 95.88 105 ARG B CA 1
ATOM 3682 C C . ARG B 1 105 ? 15.422 14.016 17.422 1 95.88 105 ARG B C 1
ATOM 3684 O O . ARG B 1 105 ? 16.422 14.43 18 1 95.88 105 ARG B O 1
ATOM 3691 N N . ALA B 1 106 ? 14.867 12.891 17.656 1 95.88 106 ALA B N 1
ATOM 3692 C CA . ALA B 1 106 ? 15.383 12.016 18.703 1 95.88 106 ALA B CA 1
ATOM 3693 C C . ALA B 1 106 ? 16.641 11.297 18.234 1 95.88 106 ALA B C 1
ATOM 3695 O O . ALA B 1 106 ? 17.375 10.711 19.047 1 95.88 106 ALA B O 1
ATOM 3696 N N . GLN B 1 107 ? 16.859 11.352 16.984 1 95.19 107 GLN B N 1
ATOM 3697 C CA . GLN B 1 107 ? 18.078 10.75 16.484 1 95.19 107 GLN B CA 1
ATOM 3698 C C . GLN B 1 107 ? 19.297 11.656 16.719 1 95.19 107 GLN B C 1
ATOM 3700 O O . GLN B 1 107 ? 19.156 12.875 16.781 1 95.19 107 GLN B O 1
ATOM 3705 N N . GLY B 1 108 ? 20.5 11.148 16.859 1 89.25 108 GLY B N 1
ATOM 3706 C CA . GLY B 1 108 ? 21.703 11.898 17.172 1 89.25 108 GLY B CA 1
ATOM 3707 C C . GLY B 1 108 ? 21.953 13.047 16.203 1 89.25 108 GLY B C 1
ATOM 3708 O O . GLY B 1 108 ? 22.188 14.18 16.641 1 89.25 108 GLY B O 1
ATOM 3709 N N . ASP B 1 109 ? 21.906 12.93 14.961 1 92 109 ASP B N 1
ATOM 3710 C CA . ASP B 1 109 ? 22.203 13.953 13.961 1 92 109 ASP B CA 1
ATOM 3711 C C . ASP B 1 109 ? 20.906 14.492 13.336 1 92 109 ASP B C 1
ATOM 3713 O O . ASP B 1 109 ? 20.938 15.156 12.305 1 92 109 ASP B O 1
ATOM 3717 N N . GLN B 1 110 ? 19.781 14.133 13.914 1 95.12 110 GLN B N 1
ATOM 3718 C CA . GLN B 1 110 ? 18.453 14.555 13.484 1 95.12 110 GLN B CA 1
ATOM 3719 C C . GLN B 1 110 ? 18.172 14.117 12.055 1 95.12 110 GLN B C 1
ATOM 3721 O O . GLN B 1 110 ? 17.562 14.859 11.281 1 95.12 110 GLN B O 1
ATOM 3726 N N . LYS B 1 111 ? 18.797 13.117 11.727 1 96.25 111 LYS B N 1
ATOM 3727 C CA . LYS B 1 111 ? 18.5 12.508 10.438 1 96.25 111 LYS B CA 1
ATOM 3728 C C . LYS B 1 111 ? 18.266 11.008 10.578 1 96.25 111 LYS B C 1
ATOM 3730 O O . LYS B 1 111 ? 18.562 10.422 11.625 1 96.25 111 LYS B O 1
ATOM 3735 N N . PHE B 1 112 ? 17.672 10.406 9.578 1 97.62 112 PHE B N 1
ATOM 3736 C CA . PHE B 1 112 ? 17.484 8.961 9.523 1 97.62 112 PHE B CA 1
ATOM 3737 C C . PHE B 1 112 ? 18.547 8.312 8.641 1 97.62 112 PHE B C 1
ATOM 3739 O O . PHE B 1 112 ? 19.109 8.961 7.762 1 97.62 112 PHE B O 1
ATOM 3746 N N . SER B 1 113 ? 18.797 7.02 8.969 1 96.88 113 SER B N 1
ATOM 3747 C CA . SER B 1 113 ? 19.516 6.215 7.988 1 96.88 113 SER B CA 1
ATOM 3748 C C . SER B 1 113 ? 18.75 6.125 6.672 1 96.88 113 SER B C 1
ATOM 3750 O O . SER B 1 113 ? 17.547 6.348 6.637 1 96.88 113 SER B O 1
ATOM 3752 N N . ALA B 1 114 ? 19.5 5.812 5.598 1 96.31 114 ALA B N 1
ATOM 3753 C CA . ALA B 1 114 ? 18.844 5.613 4.305 1 96.31 114 ALA B CA 1
ATOM 3754 C C . ALA B 1 114 ? 17.75 4.551 4.395 1 96.31 114 ALA B C 1
ATOM 3756 O O . ALA B 1 114 ? 16.688 4.695 3.795 1 96.31 114 ALA B O 1
ATOM 3757 N N . SER B 1 115 ? 18 3.541 5.152 1 96.69 115 SER B N 1
ATOM 3758 C CA . SER B 1 115 ? 17.031 2.457 5.309 1 96.69 115 SER B CA 1
ATOM 3759 C C . SER B 1 115 ? 15.719 2.961 5.906 1 96.69 115 SER B C 1
ATOM 3761 O O . SER B 1 115 ? 14.648 2.764 5.328 1 96.69 115 SER B O 1
ATOM 3763 N N . THR B 1 116 ? 15.836 3.654 6.973 1 97.62 116 THR B N 1
ATOM 3764 C CA . THR B 1 116 ? 14.656 4.176 7.66 1 97.62 116 THR B CA 1
ATOM 3765 C C . THR B 1 116 ? 13.953 5.223 6.801 1 97.62 116 THR B C 1
ATOM 3767 O O . THR B 1 116 ? 12.742 5.141 6.582 1 97.62 116 THR B O 1
ATOM 3770 N N . ALA B 1 117 ? 14.664 6.125 6.27 1 98.12 117 ALA B N 1
ATOM 3771 C CA . ALA B 1 117 ? 14.102 7.242 5.52 1 98.12 117 ALA B CA 1
ATOM 3772 C C . ALA B 1 117 ? 13.305 6.742 4.316 1 98.12 117 ALA B C 1
ATOM 3774 O O . ALA B 1 117 ? 12.148 7.137 4.121 1 98.12 117 ALA B O 1
ATOM 3775 N N . LEU B 1 118 ? 13.883 5.875 3.555 1 97.81 118 LEU B N 1
ATOM 3776 C CA . LEU B 1 118 ? 13.273 5.434 2.305 1 97.81 118 LEU B CA 1
ATOM 3777 C C . LEU B 1 118 ? 12.023 4.598 2.572 1 97.81 118 LEU B C 1
ATOM 3779 O O . LEU B 1 118 ? 11.031 4.715 1.856 1 97.81 118 LEU B O 1
ATOM 3783 N N . ARG B 1 119 ? 12.039 3.816 3.557 1 97.19 119 ARG B N 1
ATOM 3784 C CA . ARG B 1 119 ? 10.867 3.004 3.887 1 97.19 119 ARG B CA 1
ATOM 3785 C C . ARG B 1 119 ? 9.734 3.865 4.43 1 97.19 119 ARG B C 1
ATOM 3787 O O . ARG B 1 119 ? 8.562 3.629 4.117 1 97.19 119 ARG B O 1
ATOM 3794 N N . LEU B 1 120 ? 10.055 4.867 5.211 1 98.31 120 LEU B N 1
ATOM 3795 C CA . LEU B 1 120 ? 9.047 5.801 5.695 1 98.31 120 LEU B CA 1
ATOM 3796 C C . LEU B 1 120 ? 8.414 6.57 4.539 1 98.31 120 LEU B C 1
ATOM 3798 O O . LEU B 1 120 ? 7.195 6.77 4.512 1 98.31 120 LEU B O 1
ATOM 3802 N N . VAL B 1 121 ? 9.195 6.965 3.639 1 98.5 121 VAL B N 1
ATOM 3803 C CA . VAL B 1 121 ? 8.719 7.75 2.506 1 98.5 121 VAL B CA 1
ATOM 3804 C C . VAL B 1 121 ? 7.84 6.883 1.607 1 98.5 121 VAL B C 1
ATOM 3806 O O . VAL B 1 121 ? 6.844 7.355 1.06 1 98.5 121 VAL B O 1
ATOM 3809 N N . TYR B 1 122 ? 8.219 5.676 1.483 1 97.44 122 TYR B N 1
ATOM 3810 C CA . TYR B 1 122 ? 7.383 4.734 0.743 1 97.44 122 TYR B CA 1
ATOM 3811 C C . TYR B 1 122 ? 5.984 4.66 1.345 1 97.44 122 TYR B C 1
ATOM 3813 O O . TYR B 1 122 ? 4.988 4.754 0.626 1 97.44 122 TYR B O 1
ATOM 3821 N N . GLU B 1 123 ? 5.883 4.488 2.609 1 97.38 123 GLU B N 1
ATOM 3822 C CA . GLU B 1 123 ? 4.602 4.43 3.307 1 97.38 123 GLU B CA 1
ATOM 3823 C C . GLU B 1 123 ? 3.852 5.754 3.197 1 97.38 123 GLU B C 1
ATOM 3825 O O . GLU B 1 123 ? 2.637 5.77 2.99 1 97.38 123 GLU B O 1
ATOM 3830 N N . ALA B 1 124 ? 4.535 6.793 3.307 1 98.62 124 ALA B N 1
ATOM 3831 C CA . ALA B 1 124 ? 3.92 8.109 3.215 1 98.62 124 ALA B CA 1
ATOM 3832 C C . ALA B 1 124 ? 3.307 8.336 1.836 1 98.62 124 ALA B C 1
ATOM 3834 O O . ALA B 1 124 ? 2.273 9 1.709 1 98.62 124 ALA B O 1
ATOM 3835 N N . LEU B 1 125 ? 3.961 7.816 0.84 1 98.38 125 LEU B N 1
ATOM 3836 C CA . LEU B 1 125 ? 3.404 7.902 -0.506 1 98.38 125 LEU B CA 1
ATOM 3837 C C . LEU B 1 125 ? 2.037 7.23 -0.573 1 98.38 125 LEU B C 1
ATOM 3839 O O . LEU B 1 125 ? 1.109 7.758 -1.189 1 98.38 125 LEU B O 1
ATOM 3843 N N . GLN B 1 126 ? 1.893 6.145 0.068 1 96.62 126 GLN B N 1
ATOM 3844 C CA . GLN B 1 126 ? 0.614 5.445 0.1 1 96.62 126 GLN B CA 1
ATOM 3845 C C . GLN B 1 126 ? -0.45 6.273 0.814 1 96.62 126 GLN B C 1
ATOM 3847 O O . GLN B 1 126 ? -1.606 6.309 0.389 1 96.62 126 GLN B O 1
ATOM 3852 N N . CYS B 1 127 ? -0.054 6.898 1.794 1 98.19 127 CYS B N 1
ATOM 3853 C CA . CYS B 1 127 ? -0.95 7.789 2.525 1 98.19 127 CYS B CA 1
ATOM 3854 C C . CYS B 1 127 ? -1.486 8.891 1.617 1 98.19 127 CYS B C 1
ATOM 3856 O O . CYS B 1 127 ? -2.699 9.102 1.541 1 98.19 127 CYS B O 1
ATOM 3858 N N . ILE B 1 128 ? -0.609 9.531 0.965 1 98.62 128 ILE B N 1
ATOM 3859 C CA . ILE B 1 128 ? -0.957 10.672 0.125 1 98.62 128 ILE B CA 1
ATOM 3860 C C . ILE B 1 128 ? -1.83 10.203 -1.039 1 98.62 128 ILE B C 1
ATOM 3862 O O . ILE B 1 128 ? -2.818 10.859 -1.38 1 98.62 128 ILE B O 1
ATOM 3866 N N . GLU B 1 129 ? -1.434 9.102 -1.582 1 97.75 129 GLU B N 1
ATOM 3867 C CA . GLU B 1 129 ? -2.215 8.547 -2.684 1 97.75 129 GLU B CA 1
ATOM 3868 C C . GLU B 1 129 ? -3.646 8.25 -2.248 1 97.75 129 GLU B C 1
ATOM 3870 O O . GLU B 1 129 ? -4.59 8.477 -3.006 1 97.75 129 GLU B O 1
ATOM 3875 N N . ALA B 1 130 ? -3.828 7.75 -1.095 1 96.88 130 ALA B N 1
ATOM 3876 C CA . ALA B 1 130 ? -5.164 7.469 -0.573 1 96.88 130 ALA B CA 1
ATOM 3877 C C . ALA B 1 130 ? -5.992 8.75 -0.472 1 96.88 130 ALA B C 1
ATOM 3879 O O . ALA B 1 130 ? -7.168 8.766 -0.846 1 96.88 130 ALA B O 1
ATOM 3880 N N . VAL B 1 131 ? -5.441 9.773 0.003 1 97.88 131 VAL B N 1
ATOM 3881 C CA . VAL B 1 131 ? -6.117 11.062 0.118 1 97.88 131 VAL B CA 1
ATOM 3882 C C . VAL B 1 131 ? -6.523 11.555 -1.268 1 97.88 131 VAL B C 1
ATOM 3884 O O . VAL B 1 131 ? -7.664 11.977 -1.474 1 97.88 131 VAL B O 1
ATOM 3887 N N . HIS B 1 132 ? -5.613 11.469 -2.209 1 97.88 132 HIS B N 1
ATOM 3888 C CA . HIS B 1 132 ? -5.875 11.922 -3.57 1 97.88 132 HIS B CA 1
ATOM 3889 C C . HIS B 1 132 ? -6.988 11.102 -4.215 1 97.88 132 HIS B C 1
ATOM 3891 O O . HIS B 1 132 ? -7.809 11.641 -4.961 1 97.88 132 HIS B O 1
ATOM 3897 N N . SER B 1 133 ? -6.992 9.867 -3.902 1 95.25 133 SER B N 1
ATOM 3898 C CA . SER B 1 133 ? -7.98 8.969 -4.488 1 95.25 133 SER B CA 1
ATOM 3899 C C . SER B 1 133 ? -9.391 9.32 -4.023 1 95.25 133 SER B C 1
ATOM 3901 O O . SER B 1 133 ? -10.375 9 -4.699 1 95.25 133 SER B O 1
ATOM 3903 N N . GLU B 1 134 ? -9.492 9.977 -2.934 1 94.88 134 GLU B N 1
ATOM 3904 C CA . GLU B 1 134 ? -10.789 10.406 -2.414 1 94.88 134 GLU B CA 1
ATOM 3905 C C . GLU B 1 134 ? -11.172 11.773 -2.959 1 94.88 134 GLU B C 1
ATOM 3907 O O . GLU B 1 134 ? -12.188 12.352 -2.553 1 94.88 134 GLU B O 1
ATOM 3912 N N . GLY B 1 135 ? -10.32 12.344 -3.791 1 95.88 135 GLY B N 1
ATOM 3913 C CA . GLY B 1 135 ? -10.633 13.609 -4.445 1 95.88 135 GLY B CA 1
ATOM 3914 C C . GLY B 1 135 ? -10.18 14.82 -3.652 1 95.88 135 GLY B C 1
ATOM 3915 O O . GLY B 1 135 ? -10.719 15.914 -3.816 1 95.88 135 GLY B O 1
ATOM 3916 N N . PHE B 1 136 ? -9.18 14.609 -2.754 1 97.19 136 PHE B N 1
ATOM 3917 C CA . PHE B 1 136 ? -8.711 15.703 -1.918 1 97.19 136 PHE B CA 1
ATOM 3918 C C . PHE B 1 136 ? -7.207 15.898 -2.074 1 97.19 136 PHE B C 1
ATOM 3920 O O . PHE B 1 136 ? -6.48 14.945 -2.355 1 97.19 136 PHE B O 1
ATOM 3927 N N . LEU B 1 13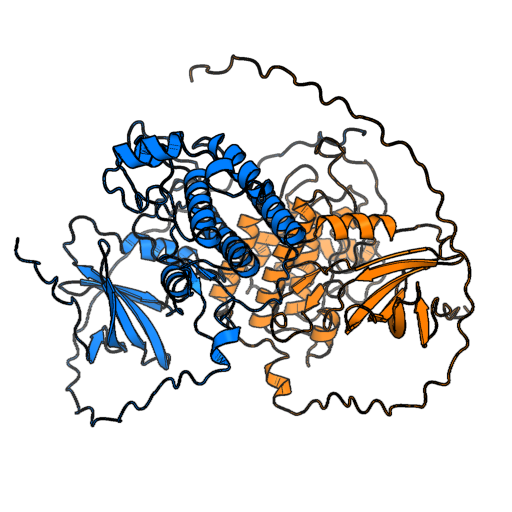7 ? -6.82 17.156 -1.894 1 98.06 137 LEU B N 1
ATOM 3928 C CA . LEU B 1 137 ? -5.422 17.484 -1.641 1 98.06 137 LEU B CA 1
ATOM 3929 C C . LEU B 1 137 ? -5.172 17.672 -0.148 1 98.06 137 LEU B C 1
ATOM 3931 O O . LEU B 1 137 ? -6.004 18.25 0.56 1 98.06 137 LEU B O 1
ATOM 3935 N N . HIS B 1 138 ? -4 17.281 0.286 1 98.12 138 HIS B N 1
ATOM 3936 C CA . HIS B 1 138 ? -3.65 17.5 1.685 1 98.12 138 HIS B CA 1
ATOM 3937 C C . HIS B 1 138 ? -3.213 18.953 1.925 1 98.12 138 HIS B C 1
ATOM 3939 O O . HIS B 1 138 ? -3.74 19.625 2.812 1 98.12 138 HIS B O 1
ATOM 3945 N N . ARG B 1 139 ? -2.197 19.453 1.155 1 97.94 139 ARG B N 1
ATOM 3946 C CA . ARG B 1 139 ? -1.697 20.812 1.032 1 97.94 139 ARG B CA 1
ATOM 3947 C C . ARG B 1 139 ? -0.823 21.188 2.225 1 97.94 139 ARG B C 1
ATOM 3949 O O . ARG B 1 139 ? -0.394 22.344 2.352 1 97.94 139 ARG B O 1
ATOM 3956 N N . ASP B 1 140 ? -0.539 20.281 3.121 1 97.25 140 ASP B N 1
ATOM 3957 C CA . ASP B 1 140 ? 0.392 20.516 4.219 1 97.25 140 ASP B CA 1
ATOM 3958 C C . ASP B 1 140 ? 1.206 19.266 4.535 1 97.25 140 ASP B C 1
ATOM 3960 O O . ASP B 1 140 ? 1.305 18.859 5.699 1 97.25 140 ASP B O 1
ATOM 3964 N N . VAL B 1 141 ? 1.77 18.656 3.602 1 98.56 141 VAL B N 1
ATOM 3965 C CA . VAL B 1 141 ? 2.643 17.5 3.75 1 98.56 141 VAL B CA 1
ATOM 3966 C C . VAL B 1 141 ? 3.945 17.906 4.43 1 98.56 141 VAL B C 1
ATOM 3968 O O . VAL B 1 141 ? 4.695 18.734 3.898 1 98.56 141 VAL B O 1
ATOM 3971 N N . LYS B 1 142 ? 4.172 17.344 5.629 1 98.25 142 LYS B N 1
ATOM 3972 C CA . LYS B 1 142 ? 5.355 17.594 6.453 1 98.25 142 LYS B CA 1
ATOM 3973 C C . LYS B 1 142 ? 5.531 16.484 7.492 1 98.25 142 LYS B C 1
ATOM 3975 O O . LYS B 1 142 ? 4.59 15.75 7.785 1 98.25 142 LYS B O 1
ATOM 3980 N N . PRO B 1 143 ? 6.699 16.344 8.094 1 98.25 143 PRO B N 1
ATOM 3981 C CA . PRO B 1 143 ? 6.988 15.227 8.992 1 98.25 143 PRO B CA 1
ATOM 3982 C C . PRO B 1 143 ? 6.027 15.156 10.18 1 98.25 143 PRO B C 1
ATOM 3984 O O . PRO B 1 143 ? 5.633 14.062 10.586 1 98.25 143 PRO B O 1
ATOM 3987 N N . SER B 1 144 ? 5.57 16.266 10.703 1 96.88 144 SER B N 1
ATOM 3988 C CA . SER B 1 144 ? 4.746 16.281 11.906 1 96.88 144 SER B CA 1
ATOM 3989 C C . SER B 1 144 ? 3.314 15.852 11.602 1 96.88 144 SER B C 1
ATOM 3991 O O . SER B 1 144 ? 2.527 15.594 12.516 1 96.88 144 SER B O 1
ATOM 3993 N N . ASN B 1 145 ? 2.99 15.695 10.336 1 97.06 145 ASN B N 1
ATOM 3994 C CA . ASN B 1 145 ? 1.643 15.281 9.961 1 97.06 145 ASN B CA 1
ATOM 3995 C C . ASN B 1 145 ? 1.592 13.812 9.57 1 97.06 145 ASN B C 1
ATOM 3997 O O . ASN B 1 145 ? 0.641 13.367 8.93 1 97.06 145 ASN B O 1
ATOM 4001 N N . PHE B 1 146 ? 2.613 13.086 9.891 1 98.5 146 PHE B N 1
ATOM 4002 C CA . PHE B 1 146 ? 2.674 11.633 9.797 1 98.5 146 PHE B CA 1
ATOM 4003 C C . PHE B 1 146 ? 3.139 11.023 11.109 1 98.5 146 PHE B C 1
ATOM 4005 O O . PHE B 1 146 ? 4.008 11.578 11.781 1 98.5 146 PHE B O 1
ATOM 4012 N N . ALA B 1 147 ? 2.561 9.859 11.406 1 98 147 ALA B N 1
ATOM 4013 C CA . ALA B 1 147 ? 2.934 9.195 12.656 1 98 147 ALA B CA 1
ATOM 4014 C C . ALA B 1 147 ? 2.998 7.68 12.469 1 98 147 ALA B C 1
ATOM 4016 O O . ALA B 1 147 ? 2.369 7.133 11.562 1 98 147 ALA B O 1
ATOM 4017 N N . ILE B 1 148 ? 3.785 7.051 13.367 1 97.25 148 ILE B N 1
ATOM 4018 C CA . ILE B 1 148 ? 3.775 5.594 13.406 1 97.25 148 ILE B CA 1
ATOM 4019 C C . ILE B 1 148 ? 2.627 5.109 14.289 1 97.25 148 ILE B C 1
ATOM 4021 O O . ILE B 1 148 ? 2.182 5.828 15.188 1 97.25 148 ILE B O 1
ATOM 4025 N N . GLY B 1 149 ? 2.209 3.877 14.031 1 95 149 GLY B N 1
ATOM 4026 C CA . GLY B 1 149 ? 1.168 3.293 14.867 1 95 149 GLY B CA 1
ATOM 4027 C C . GLY B 1 149 ? 1.597 3.092 16.312 1 95 149 GLY B C 1
ATOM 4028 O O . GLY B 1 149 ? 2.791 3.062 16.609 1 95 149 GLY B O 1
ATOM 4029 N N . CYS B 1 150 ? 0.606 2.93 17.172 1 92.88 150 CYS B N 1
ATOM 4030 C CA . CYS B 1 150 ? 0.926 2.93 18.594 1 92.88 150 CYS B CA 1
ATOM 4031 C C . CYS B 1 150 ? 0.834 1.523 19.172 1 92.88 150 CYS B C 1
ATOM 4033 O O . CYS B 1 150 ? 1.108 1.315 20.359 1 92.88 150 CYS B O 1
ATOM 4035 N N . THR B 1 151 ? 0.482 0.578 18.375 1 89.56 151 THR B N 1
ATOM 4036 C CA . THR B 1 151 ? 0.423 -0.802 18.844 1 89.56 151 THR B CA 1
ATOM 4037 C C . THR B 1 151 ? 1.56 -1.626 18.25 1 89.56 151 THR B C 1
ATOM 4039 O O . THR B 1 151 ? 2.215 -1.192 17.297 1 89.56 151 THR B O 1
ATOM 4042 N N . LYS B 1 152 ? 1.789 -2.779 18.797 1 86.5 152 LYS B N 1
ATOM 4043 C CA . LYS B 1 152 ? 2.822 -3.67 18.281 1 86.5 152 LYS B CA 1
ATOM 4044 C C . LYS B 1 152 ? 2.541 -4.051 16.828 1 86.5 152 LYS B C 1
ATOM 4046 O O . LYS B 1 152 ? 3.461 -4.125 16.016 1 86.5 152 LYS B O 1
ATOM 4051 N N . GLU B 1 153 ? 1.285 -4.156 16.516 1 86.12 153 GLU B N 1
ATOM 4052 C CA . GLU B 1 153 ? 0.854 -4.602 15.188 1 86.12 153 GLU B CA 1
ATOM 4053 C C . GLU B 1 153 ? 0.991 -3.488 14.156 1 86.12 153 GLU B C 1
ATOM 4055 O O . GLU B 1 153 ? 1.108 -3.754 12.961 1 86.12 153 GLU B O 1
ATOM 4060 N N . THR B 1 154 ? 0.98 -2.314 14.656 1 91.5 154 THR B N 1
ATOM 4061 C CA . THR B 1 154 ? 0.977 -1.199 13.719 1 91.5 154 THR B CA 1
ATOM 4062 C C . THR B 1 154 ? 2.236 -0.352 13.883 1 91.5 154 THR B C 1
ATOM 4064 O O . THR B 1 154 ? 2.334 0.736 13.312 1 91.5 154 THR B O 1
ATOM 4067 N N . SER B 1 155 ? 3.227 -0.825 14.57 1 91.56 155 SER B N 1
ATOM 4068 C CA . SER B 1 155 ? 4.398 -0.043 14.953 1 91.56 155 SER B CA 1
ATOM 4069 C C . SER B 1 155 ? 5.277 0.259 13.742 1 91.56 155 SER B C 1
ATOM 4071 O O . SER B 1 155 ? 6.176 1.099 13.812 1 91.56 155 SER B O 1
ATOM 4073 N N . ARG B 1 156 ? 4.996 -0.372 12.594 1 91.38 156 ARG B N 1
ATOM 4074 C CA . ARG B 1 156 ? 5.789 -0.122 11.391 1 91.38 156 ARG B CA 1
ATOM 4075 C C . ARG B 1 156 ? 4.914 0.416 10.266 1 91.38 156 ARG B C 1
ATOM 4077 O O . ARG B 1 156 ? 5.301 0.367 9.094 1 91.38 156 ARG B O 1
ATOM 4084 N N . LYS B 1 157 ? 3.752 0.835 10.672 1 93.56 157 LYS B N 1
ATOM 4085 C CA . LYS B 1 157 ? 2.822 1.469 9.742 1 93.56 157 LYS B CA 1
ATOM 4086 C C . LYS B 1 157 ? 2.811 2.984 9.922 1 93.56 157 LYS B C 1
ATOM 4088 O O . LYS B 1 157 ? 2.873 3.48 11.047 1 93.56 157 LYS B O 1
ATOM 4093 N N . VAL B 1 158 ? 2.67 3.701 8.797 1 97.62 158 VAL B N 1
ATOM 4094 C CA . VAL B 1 158 ? 2.611 5.16 8.844 1 97.62 158 VAL B CA 1
ATOM 4095 C C . VAL B 1 158 ? 1.167 5.621 8.656 1 97.62 158 VAL B C 1
ATOM 4097 O O . VAL B 1 158 ? 0.442 5.098 7.812 1 97.62 158 VAL B O 1
ATOM 4100 N N . TYR B 1 159 ? 0.77 6.566 9.438 1 97.88 159 TYR B N 1
ATOM 4101 C CA . TYR B 1 159 ? -0.553 7.18 9.391 1 97.88 159 TYR B CA 1
ATOM 4102 C C . TYR B 1 159 ? -0.456 8.648 9.008 1 97.88 159 TYR B C 1
ATOM 4104 O O . TYR B 1 159 ? 0.455 9.352 9.453 1 97.88 159 TYR B O 1
ATOM 4112 N N . ILE B 1 160 ? -1.37 9.094 8.234 1 98 160 ILE B N 1
ATOM 4113 C CA . ILE B 1 160 ? -1.454 10.508 7.879 1 98 160 ILE B CA 1
ATOM 4114 C C . ILE B 1 160 ? -2.408 11.219 8.836 1 98 160 ILE B C 1
ATOM 4116 O O . ILE B 1 160 ? -3.48 10.703 9.156 1 98 160 ILE B O 1
ATOM 4120 N N . LEU B 1 161 ? -1.913 12.422 9.328 1 93.88 161 LEU B N 1
ATOM 4121 C CA . LEU B 1 161 ? -2.631 13.18 10.344 1 93.88 161 LEU B CA 1
ATOM 4122 C C . LEU B 1 161 ? -3.023 14.555 9.828 1 93.88 161 LEU B C 1
ATOM 4124 O O . LEU B 1 161 ? -2.459 15.039 8.844 1 93.88 161 LEU B O 1
ATOM 4128 N N . ASP B 1 162 ? -3.928 15.234 10.453 1 92.19 162 ASP B N 1
ATOM 4129 C CA . ASP B 1 162 ? -4.246 16.656 10.359 1 92.19 162 ASP B CA 1
ATOM 4130 C C . ASP B 1 162 ? -4.637 17.031 8.938 1 92.19 162 ASP B C 1
ATOM 4132 O O . ASP B 1 162 ? -3.77 17.203 8.078 1 92.19 162 ASP B O 1
ATOM 4136 N N . PHE B 1 163 ? -5.832 17.297 8.695 1 95.44 163 PHE B N 1
ATOM 4137 C CA . PHE B 1 163 ? -6.352 17.672 7.387 1 95.44 163 PHE B CA 1
ATOM 4138 C C . PHE B 1 163 ? -6.859 19.109 7.402 1 95.44 163 PHE B C 1
ATOM 4140 O O . PHE B 1 163 ? -7.816 19.453 6.699 1 95.44 163 PHE B O 1
ATOM 4147 N N . GLY B 1 164 ? -6.266 19.969 8.164 1 92.56 164 GLY B N 1
ATOM 4148 C CA . GLY B 1 164 ? -6.715 21.328 8.367 1 92.56 164 GLY B CA 1
ATOM 4149 C C . GLY B 1 164 ? -6.656 22.172 7.109 1 92.56 164 GLY B C 1
ATOM 4150 O O . GLY B 1 164 ? -7.441 23.109 6.949 1 92.56 164 GLY B O 1
ATOM 4151 N N . LEU B 1 165 ? -5.828 21.875 6.184 1 94.69 165 LEU B N 1
ATOM 4152 C CA . LEU B 1 165 ? -5.672 22.688 4.973 1 94.69 165 LEU B CA 1
ATOM 4153 C C . LEU B 1 165 ? -6.156 21.906 3.746 1 94.69 165 LEU B C 1
ATOM 4155 O O . LEU B 1 165 ? -5.969 22.359 2.613 1 94.69 165 LEU B O 1
ATOM 4159 N N . ALA B 1 166 ? -6.754 20.734 3.979 1 96.44 166 ALA B N 1
ATOM 4160 C CA . ALA B 1 166 ? -7.195 19.891 2.867 1 96.44 166 ALA B CA 1
ATOM 4161 C C . ALA B 1 166 ? -8.242 20.609 2.018 1 96.44 166 ALA B C 1
ATOM 4163 O O . ALA B 1 166 ? -9 21.438 2.527 1 96.44 166 ALA B O 1
ATOM 4164 N N . ARG B 1 167 ? -8.266 20.25 0.782 1 95.5 167 ARG B N 1
ATOM 4165 C CA . ARG B 1 167 ? -9.211 20.844 -0.161 1 95.5 167 ARG B CA 1
ATOM 4166 C C . ARG B 1 167 ? -9.68 19.812 -1.183 1 95.5 167 ARG B C 1
ATOM 4168 O O . ARG B 1 167 ? -8.875 19.047 -1.709 1 95.5 167 ARG B O 1
ATOM 4175 N N . GLN B 1 168 ? -10.945 19.891 -1.472 1 95.44 168 GLN B N 1
ATOM 4176 C CA . GLN B 1 168 ? -11.492 19.062 -2.531 1 95.44 168 GLN B CA 1
ATOM 4177 C C . GLN B 1 168 ? -11.133 19.609 -3.91 1 95.44 168 GLN B C 1
ATOM 4179 O O . GLN B 1 168 ? -11.43 20.766 -4.223 1 95.44 168 GLN B O 1
ATOM 4184 N N . TYR B 1 169 ? -10.477 18.781 -4.727 1 96.31 169 TYR B N 1
ATOM 4185 C CA . TYR B 1 169 ? -10.109 19.25 -6.055 1 96.31 169 TYR B CA 1
ATOM 4186 C C . TYR B 1 169 ? -11.078 18.719 -7.109 1 96.31 169 TYR B C 1
ATOM 4188 O O . TYR B 1 169 ? -11.078 19.188 -8.25 1 96.31 169 TYR B O 1
ATOM 4196 N N . LEU B 1 170 ? -11.875 17.719 -6.707 1 93.81 170 LEU B N 1
ATOM 4197 C CA . LEU B 1 170 ? -12.969 17.25 -7.555 1 93.81 170 LEU B CA 1
ATOM 4198 C C . LEU B 1 170 ? -14.289 17.859 -7.121 1 93.81 170 LEU B C 1
ATOM 4200 O O . LEU B 1 170 ? -14.523 18.078 -5.93 1 93.81 170 LEU B O 1
ATOM 4204 N N . ASP B 1 171 ? -15.203 18.094 -8.07 1 90.25 171 ASP B N 1
ATOM 4205 C CA . ASP B 1 171 ? -16.516 18.625 -7.723 1 90.25 171 ASP B CA 1
ATOM 4206 C C . ASP B 1 171 ? -17.5 17.484 -7.438 1 90.25 171 ASP B C 1
ATOM 4208 O O . ASP B 1 171 ? -17.094 16.328 -7.332 1 90.25 171 ASP B O 1
ATOM 4212 N N . GLY B 1 172 ? -18.797 17.812 -7.262 1 84.31 172 GLY B N 1
ATOM 4213 C CA . GLY B 1 172 ? -19.812 16.844 -6.879 1 84.31 172 GLY B CA 1
ATOM 4214 C C . GLY B 1 172 ? -20.047 15.773 -7.93 1 84.31 172 GLY B C 1
ATOM 4215 O O . GLY B 1 172 ? -20.547 14.688 -7.621 1 84.31 172 GLY B O 1
ATOM 4216 N N . ASP B 1 173 ? -19.609 16.078 -9.164 1 85.31 173 ASP B N 1
ATOM 4217 C CA . ASP B 1 173 ? -19.781 15.133 -10.258 1 85.31 173 ASP B CA 1
ATOM 4218 C C . ASP B 1 173 ? -18.453 14.461 -10.609 1 85.31 173 ASP B C 1
ATOM 4220 O O . ASP B 1 173 ? -18.297 13.93 -11.719 1 85.31 173 ASP B O 1
ATOM 4224 N N . ASP B 1 174 ? -17.484 14.664 -9.703 1 85.44 174 ASP B N 1
ATOM 4225 C CA . ASP B 1 174 ? -16.172 14.039 -9.82 1 85.44 174 ASP B CA 1
ATOM 4226 C C . ASP B 1 174 ? -15.398 14.617 -11.008 1 85.44 174 ASP B C 1
ATOM 4228 O O . ASP B 1 174 ? -14.609 13.914 -11.641 1 85.44 174 ASP B O 1
ATOM 4232 N N . HIS B 1 175 ? -15.727 15.812 -11.32 1 90.31 175 HIS B N 1
ATOM 4233 C CA . HIS B 1 175 ? -14.93 16.531 -12.312 1 90.31 175 HIS B CA 1
ATOM 4234 C C . HIS B 1 175 ? -13.891 17.422 -11.641 1 90.31 175 HIS B C 1
ATOM 4236 O O . HIS B 1 175 ? -14.148 17.969 -10.562 1 90.31 175 HIS B O 1
ATOM 4242 N N . LEU B 1 176 ? -12.844 17.578 -12.359 1 94.12 176 LEU B N 1
ATOM 4243 C CA . LEU B 1 176 ? -11.797 18.469 -11.867 1 94.12 176 LEU B CA 1
ATOM 4244 C C . LEU B 1 176 ? -12.289 19.906 -11.773 1 94.12 176 LEU B C 1
ATOM 4246 O O . LEU B 1 176 ? -12.867 20.422 -12.727 1 94.12 176 LEU B O 1
ATOM 4250 N N . ARG B 1 177 ? -12.016 20.547 -10.641 1 94.38 177 ARG B N 1
ATOM 4251 C CA . ARG B 1 177 ? -12.352 21.953 -10.477 1 94.38 177 ARG B CA 1
ATOM 4252 C C . ARG B 1 177 ? -11.453 22.844 -11.336 1 94.38 177 ARG B C 1
ATOM 4254 O O . ARG B 1 177 ? -10.273 22.547 -11.5 1 94.38 177 ARG B O 1
ATOM 4261 N N . PRO B 1 178 ? -12.008 23.953 -11.797 1 93.19 178 PRO B N 1
ATOM 4262 C CA . PRO B 1 178 ? -11.18 24.859 -12.602 1 93.19 178 PRO B CA 1
ATOM 4263 C C . PRO B 1 178 ? -10.062 25.516 -11.789 1 93.19 178 PRO B C 1
ATOM 4265 O O . PRO B 1 178 ? -10.242 25.797 -10.602 1 93.19 178 PRO B O 1
ATOM 4268 N N . GLU B 1 179 ? -9.016 25.734 -12.5 1 92.69 179 GLU B N 1
ATOM 4269 C CA . GLU B 1 179 ? -7.859 26.391 -11.883 1 92.69 179 GLU B CA 1
ATOM 4270 C C . GLU B 1 179 ? -8.148 27.859 -11.586 1 92.69 179 GLU B C 1
ATOM 4272 O O . GLU B 1 179 ? -8.594 28.594 -12.469 1 92.69 179 GLU B O 1
ATOM 4277 N N . ARG B 1 180 ? -7.906 28.312 -10.367 1 89.62 180 ARG B N 1
ATOM 4278 C CA . ARG B 1 180 ? -8.016 29.719 -10.016 1 89.62 180 ARG B CA 1
ATOM 4279 C C . ARG B 1 180 ? -6.766 30.484 -10.438 1 89.62 180 ARG B C 1
ATOM 4281 O O . ARG B 1 180 ? -5.652 29.953 -10.375 1 89.62 180 ARG B O 1
ATOM 4288 N N . SER B 1 181 ? -6.926 31.672 -10.719 1 87.88 181 SER B N 1
ATOM 4289 C CA . SER B 1 181 ? -5.84 32.469 -11.242 1 87.88 181 SER B CA 1
ATOM 4290 C C . SER B 1 181 ? -4.848 32.875 -10.148 1 87.88 181 SER B C 1
ATOM 4292 O O . SER B 1 181 ? -3.645 32.969 -10.398 1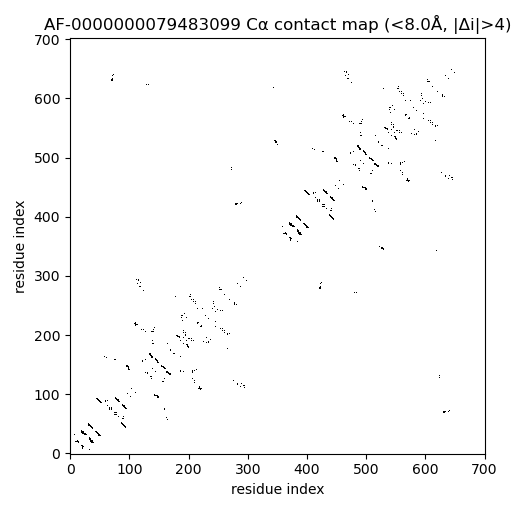 87.88 181 SER B O 1
ATOM 4294 N N . PHE B 1 182 ? -5.332 33.125 -8.969 1 89.69 182 PHE B N 1
ATOM 4295 C CA . PHE B 1 182 ? -4.461 33.438 -7.844 1 89.69 182 PHE B CA 1
ATOM 4296 C C . PHE B 1 182 ? -5.031 32.906 -6.539 1 89.69 182 PHE B C 1
ATOM 4298 O O . PHE B 1 182 ? -6.23 33.031 -6.277 1 89.69 182 PHE B O 1
ATOM 4305 N N . VAL B 1 183 ? -4.129 32.188 -5.84 1 91.69 183 VAL B N 1
ATOM 4306 C CA . VAL B 1 183 ? -4.504 31.625 -4.551 1 91.69 183 VAL B CA 1
ATOM 4307 C C . VAL B 1 183 ? -3.477 32.031 -3.492 1 91.69 183 VAL B C 1
ATOM 4309 O O . VAL B 1 183 ? -2.279 32.094 -3.779 1 91.69 183 VAL B O 1
ATOM 4312 N N . GLY B 1 184 ? -3.883 32.344 -2.311 1 92.94 184 GLY B N 1
ATOM 4313 C CA . GLY B 1 184 ? -2.969 32.625 -1.219 1 92.94 184 GLY B CA 1
ATOM 4314 C C . GLY B 1 184 ? -2.098 31.453 -0.841 1 92.94 184 GLY B C 1
ATOM 4315 O O . GLY B 1 184 ? -2.451 30.297 -1.113 1 92.94 184 GLY B O 1
ATOM 4316 N N . PHE B 1 185 ? -1.006 31.781 -0.183 1 93.88 185 PHE B N 1
ATOM 4317 C CA . PHE B 1 185 ? -0.066 30.75 0.236 1 93.88 185 PHE B CA 1
ATOM 4318 C C . PHE B 1 185 ? -0.731 29.781 1.197 1 93.88 185 PHE B C 1
ATOM 4320 O O . PHE B 1 185 ? -1.395 30.188 2.15 1 93.88 185 PHE B O 1
ATOM 4327 N N . ARG B 1 186 ? -0.593 28.484 0.956 1 92.25 186 ARG B N 1
ATOM 4328 C CA . ARG B 1 186 ? -1.065 27.391 1.813 1 92.25 186 ARG B CA 1
ATOM 4329 C C . ARG B 1 186 ? 0.043 26.391 2.08 1 92.25 186 ARG B C 1
ATOM 4331 O O . ARG B 1 186 ? 0.77 26 1.162 1 92.25 186 ARG B O 1
ATOM 4338 N N . GLY B 1 187 ? 0.175 26.062 3.383 1 94 187 GLY B N 1
ATOM 4339 C CA . GLY B 1 187 ? 1.152 25.047 3.729 1 94 187 GLY B CA 1
ATOM 4340 C C . GLY B 1 187 ? 2.24 25.547 4.656 1 94 187 GLY B C 1
ATOM 4341 O O . GLY B 1 187 ? 2.123 26.641 5.223 1 94 187 GLY B O 1
ATOM 4342 N N . THR B 1 188 ? 3.203 24.703 4.879 1 95.44 188 THR B N 1
ATOM 4343 C CA . THR B 1 188 ? 4.406 25.047 5.621 1 95.44 188 THR B CA 1
ATOM 4344 C C . THR B 1 188 ? 5.523 25.484 4.676 1 95.44 188 THR B C 1
ATOM 4346 O O . THR B 1 188 ? 5.984 24.688 3.854 1 95.44 188 THR B O 1
ATOM 4349 N N . THR B 1 189 ? 5.992 26.688 4.883 1 96.94 189 THR B N 1
ATOM 4350 C CA . THR B 1 189 ? 6.945 27.344 3.984 1 96.94 189 THR B CA 1
ATOM 4351 C C . THR B 1 189 ? 8.133 26.422 3.699 1 96.94 189 THR B C 1
ATOM 4353 O O . THR B 1 189 ? 8.578 26.312 2.555 1 96.94 189 THR B O 1
ATOM 4356 N N . ARG B 1 190 ? 8.586 25.703 4.641 1 96.69 190 ARG B N 1
ATOM 4357 C CA . ARG B 1 190 ? 9.773 24.859 4.562 1 96.69 190 ARG B CA 1
ATOM 4358 C C . ARG B 1 190 ? 9.594 23.766 3.529 1 96.69 190 ARG B C 1
ATOM 4360 O O . ARG B 1 190 ? 10.539 23.391 2.828 1 96.69 190 ARG B O 1
ATOM 4367 N N . TYR B 1 191 ? 8.391 23.281 3.326 1 98 191 TYR B N 1
ATOM 4368 C CA . TYR B 1 191 ? 8.188 22.094 2.502 1 98 191 TYR B CA 1
ATOM 4369 C C . TYR B 1 191 ? 7.328 22.422 1.289 1 98 191 TYR B C 1
ATOM 4371 O O . TYR B 1 191 ? 7.18 21.578 0.391 1 98 191 TYR B O 1
ATOM 4379 N N . ALA B 1 192 ? 6.785 23.578 1.232 1 97.88 192 ALA B N 1
ATOM 4380 C CA . ALA B 1 192 ? 5.828 23.938 0.189 1 97.88 192 ALA B CA 1
ATOM 4381 C C . ALA B 1 192 ? 6.492 23.953 -1.186 1 97.88 192 ALA B C 1
ATOM 4383 O O . ALA B 1 192 ? 7.668 24.281 -1.312 1 97.88 192 ALA B O 1
ATOM 4384 N N . SER B 1 193 ? 5.703 23.609 -2.209 1 97.56 193 SER B N 1
ATOM 4385 C CA . SER B 1 193 ? 6.18 23.656 -3.586 1 97.56 193 SER B CA 1
ATOM 4386 C C . SER B 1 193 ? 6.352 25.109 -4.051 1 97.56 193 SER B C 1
ATOM 4388 O O . SER B 1 193 ? 5.828 26.031 -3.428 1 97.56 193 SER B O 1
ATOM 4390 N N . LEU B 1 194 ? 7.031 25.281 -5.176 1 96.81 194 LEU B N 1
ATOM 4391 C CA . LEU B 1 194 ? 7.188 26.625 -5.746 1 96.81 194 LEU B CA 1
ATOM 4392 C C . LEU B 1 194 ? 5.844 27.188 -6.188 1 96.81 194 LEU B C 1
ATOM 4394 O O . LEU B 1 194 ? 5.617 28.391 -6.105 1 96.81 194 LEU B O 1
ATOM 4398 N N . ASN B 1 195 ? 4.926 26.312 -6.652 1 96.81 195 ASN B N 1
ATOM 4399 C CA . ASN B 1 195 ? 3.588 26.766 -7.02 1 96.81 195 ASN B CA 1
ATOM 4400 C C . ASN B 1 195 ? 2.887 27.453 -5.852 1 96.81 195 ASN B C 1
ATOM 4402 O O . ASN B 1 195 ? 2.207 28.469 -6.039 1 96.81 195 ASN B O 1
ATOM 4406 N N . ALA B 1 196 ? 3.07 26.938 -4.684 1 97.19 196 ALA B N 1
ATOM 4407 C CA . ALA B 1 196 ? 2.486 27.547 -3.496 1 97.19 196 ALA B CA 1
ATOM 4408 C C . ALA B 1 196 ? 3.053 28.953 -3.268 1 97.19 196 ALA B C 1
ATOM 4410 O O . ALA B 1 196 ? 2.307 29.891 -2.98 1 97.19 196 ALA B O 1
ATOM 4411 N N . HIS B 1 197 ? 4.305 29.094 -3.447 1 96.69 197 HIS B N 1
ATOM 4412 C CA . HIS B 1 197 ? 4.973 30.375 -3.26 1 96.69 197 HIS B CA 1
ATOM 4413 C C . HIS B 1 197 ? 4.527 31.391 -4.309 1 96.69 197 HIS B C 1
ATOM 4415 O O . HIS B 1 197 ? 4.457 32.594 -4.027 1 96.69 197 HIS B O 1
ATOM 4421 N N . ARG B 1 198 ? 4.164 30.938 -5.438 1 95 198 ARG B N 1
ATOM 4422 C CA . ARG B 1 198 ? 3.814 31.797 -6.562 1 95 198 ARG B CA 1
ATOM 4423 C C . ARG B 1 198 ? 2.324 32.125 -6.562 1 95 198 ARG B C 1
ATOM 4425 O O . ARG B 1 198 ? 1.837 32.812 -7.453 1 95 198 ARG B O 1
ATOM 4432 N N . GLY B 1 199 ? 1.646 31.5 -5.711 1 95.44 199 GLY B N 1
ATOM 4433 C CA . GLY B 1 199 ? 0.218 31.75 -5.629 1 95.44 199 GLY B CA 1
ATOM 4434 C C . GLY B 1 199 ? -0.58 31.047 -6.703 1 95.44 199 GLY B C 1
ATOM 4435 O O . GLY B 1 199 ? -1.643 31.516 -7.109 1 95.44 199 GLY B O 1
ATOM 4436 N N . LYS B 1 200 ? -0.078 30.016 -7.191 1 95.38 200 LYS B N 1
ATOM 4437 C CA . LYS B 1 200 ? -0.789 29.203 -8.18 1 95.38 200 LYS B CA 1
ATOM 4438 C C . LYS B 1 200 ? -1.717 28.203 -7.508 1 95.38 200 LYS B C 1
ATOM 4440 O O . LYS B 1 200 ? -1.531 27.875 -6.332 1 95.38 200 LYS B O 1
ATOM 4445 N N . GLU B 1 201 ? -2.697 27.781 -8.328 1 96.44 201 GLU B N 1
ATOM 4446 C CA . GLU B 1 201 ? -3.545 26.688 -7.84 1 96.44 201 GLU B CA 1
ATOM 4447 C C . GLU B 1 201 ? -2.738 25.422 -7.621 1 96.44 201 GLU B C 1
ATOM 4449 O O . GLU B 1 201 ? -1.986 25 -8.5 1 96.44 201 GLU B O 1
ATOM 4454 N N . LEU B 1 202 ? -2.873 24.875 -6.438 1 97.62 202 LEU B N 1
ATOM 4455 C CA . LEU B 1 202 ? -2.121 23.672 -6.113 1 97.62 202 LEU B CA 1
ATOM 4456 C C . LEU B 1 202 ? -2.811 22.422 -6.676 1 97.62 202 LEU B C 1
ATOM 4458 O O . LEU B 1 202 ? -4.039 22.328 -6.656 1 97.62 202 LEU B O 1
ATOM 4462 N N . GLY B 1 203 ? -2.018 21.484 -7.148 1 97.88 203 GLY B N 1
ATOM 4463 C CA . GLY B 1 203 ? -2.49 20.188 -7.613 1 97.88 203 GLY B CA 1
ATOM 4464 C C . GLY B 1 203 ? -1.904 19.031 -6.84 1 97.88 203 GLY B C 1
ATOM 4465 O O . GLY B 1 203 ? -1.192 19.234 -5.852 1 97.88 203 GLY B O 1
ATOM 4466 N N . ARG B 1 204 ? -2.242 17.812 -7.273 1 98.44 204 ARG B N 1
ATOM 4467 C CA . ARG B 1 204 ? -1.781 16.594 -6.617 1 98.44 204 ARG B CA 1
ATOM 4468 C C . ARG B 1 204 ? -0.258 16.531 -6.586 1 98.44 204 ARG B C 1
ATOM 4470 O O . ARG B 1 204 ? 0.332 16.125 -5.586 1 98.44 204 ARG B O 1
ATOM 4477 N N . HIS B 1 205 ? 0.361 17 -7.688 1 98.69 205 HIS B N 1
ATOM 4478 C CA . HIS B 1 205 ? 1.815 16.953 -7.785 1 98.69 205 HIS B CA 1
ATOM 4479 C C . HIS B 1 205 ? 2.469 17.844 -6.73 1 98.69 205 HIS B C 1
ATOM 4481 O O . HIS B 1 205 ? 3.596 17.578 -6.305 1 98.69 205 HIS B O 1
ATOM 4487 N N . ASP B 1 206 ? 1.844 18.844 -6.238 1 98.69 206 ASP B N 1
ATOM 4488 C CA . ASP B 1 206 ? 2.418 19.75 -5.246 1 98.69 206 ASP B CA 1
ATOM 4489 C C . ASP B 1 206 ? 2.58 19.047 -3.896 1 98.69 206 ASP B C 1
ATOM 4491 O O . ASP B 1 206 ? 3.551 19.297 -3.178 1 98.69 206 ASP B O 1
ATOM 4495 N N . ASP B 1 207 ? 1.621 18.188 -3.531 1 98.88 207 ASP B N 1
ATOM 4496 C CA . ASP B 1 207 ? 1.78 17.359 -2.336 1 98.88 207 ASP B CA 1
ATOM 4497 C C . ASP B 1 207 ? 3.014 16.469 -2.449 1 98.88 207 ASP B C 1
ATOM 4499 O O . ASP B 1 207 ? 3.752 16.297 -1.477 1 98.88 207 ASP B O 1
ATOM 4503 N N . LEU B 1 208 ? 3.225 15.977 -3.596 1 98.88 208 LEU B N 1
ATOM 4504 C CA . LEU B 1 208 ? 4.332 15.047 -3.811 1 98.88 208 LEU B CA 1
ATOM 4505 C C . LEU B 1 208 ? 5.664 15.789 -3.834 1 98.88 208 LEU B C 1
ATOM 4507 O O . LEU B 1 208 ? 6.688 15.242 -3.416 1 98.88 208 LEU B O 1
ATOM 4511 N N . VAL B 1 209 ? 5.676 17 -4.285 1 98.62 209 VAL B N 1
ATOM 4512 C CA . VAL B 1 209 ? 6.879 17.828 -4.199 1 98.62 209 VAL B CA 1
ATOM 4513 C C . VAL B 1 209 ? 7.23 18.078 -2.736 1 98.62 209 VAL B C 1
ATOM 4515 O O . VAL B 1 209 ? 8.406 18.016 -2.355 1 98.62 209 VAL B O 1
ATOM 4518 N N . SER B 1 210 ? 6.234 18.359 -1.927 1 98.75 210 SER B N 1
ATOM 4519 C CA . SER B 1 210 ? 6.473 18.5 -0.493 1 98.75 210 SER B CA 1
ATOM 4520 C C . SER B 1 210 ? 7.055 17.219 0.096 1 98.75 210 SER B C 1
ATOM 4522 O O . SER B 1 210 ? 7.926 17.266 0.967 1 98.75 210 SER B O 1
ATOM 4524 N N . LEU B 1 211 ? 6.57 16.094 -0.378 1 98.81 211 LEU B N 1
ATOM 4525 C CA . LEU B 1 211 ? 7.121 14.812 0.046 1 98.81 211 LEU B CA 1
ATOM 4526 C C . LEU B 1 211 ? 8.602 14.719 -0.294 1 98.81 211 LEU B C 1
ATOM 4528 O O . LEU B 1 211 ? 9.391 14.195 0.492 1 98.81 211 LEU B O 1
ATOM 4532 N N . PHE B 1 212 ? 9 15.227 -1.409 1 98.62 212 PHE B N 1
ATOM 4533 C CA . PHE B 1 212 ? 10.406 15.242 -1.808 1 98.62 212 PHE B CA 1
ATOM 4534 C C . PHE B 1 212 ? 11.242 16.047 -0.814 1 98.62 212 PHE B C 1
ATOM 4536 O O . PHE B 1 212 ? 12.289 15.57 -0.361 1 98.62 212 PHE B O 1
ATOM 4543 N N . TYR B 1 213 ? 10.789 17.188 -0.464 1 98.38 213 TYR B N 1
ATOM 4544 C CA . TYR B 1 213 ? 11.547 18 0.48 1 98.38 213 TYR B CA 1
ATOM 4545 C C . TYR B 1 213 ? 11.625 17.328 1.844 1 98.38 213 TYR B C 1
ATOM 4547 O O . TYR B 1 213 ? 12.656 17.391 2.521 1 98.38 213 TYR B O 1
ATOM 4555 N N . MET B 1 214 ? 10.57 16.672 2.254 1 98.38 214 MET B N 1
ATOM 4556 C CA . MET B 1 214 ? 10.594 15.859 3.469 1 98.38 214 MET B CA 1
ATOM 4557 C C . MET B 1 214 ? 11.664 14.781 3.387 1 98.38 214 MET B C 1
ATOM 4559 O O . MET B 1 214 ? 12.398 14.555 4.355 1 98.38 214 MET B O 1
ATOM 4563 N N . THR B 1 215 ? 11.766 14.156 2.24 1 98.19 215 THR B N 1
ATOM 4564 C CA . THR B 1 215 ? 12.75 13.109 2.012 1 98.19 215 THR B CA 1
ATOM 4565 C C . THR B 1 215 ? 14.172 13.656 2.164 1 98.19 215 THR B C 1
ATOM 4567 O O . THR B 1 215 ? 15.008 13.047 2.822 1 98.19 215 THR B O 1
ATOM 4570 N N . VAL B 1 216 ? 14.414 14.789 1.617 1 97.69 216 VAL B N 1
ATOM 4571 C CA . VAL B 1 216 ? 15.727 15.43 1.702 1 97.69 216 VAL B CA 1
ATOM 4572 C C . VAL B 1 216 ? 16.078 15.695 3.164 1 97.69 216 VAL B C 1
ATOM 4574 O O . VAL B 1 216 ? 17.188 15.391 3.607 1 97.69 216 VAL B O 1
ATOM 4577 N N . GLU B 1 217 ? 15.156 16.188 3.857 1 97.62 217 GLU B N 1
ATOM 4578 C CA . GLU B 1 217 ? 15.414 16.484 5.262 1 97.62 217 GLU B CA 1
ATOM 4579 C C . GLU B 1 217 ? 15.68 15.211 6.059 1 97.62 217 GLU B C 1
ATOM 4581 O O . GLU B 1 217 ? 16.547 15.188 6.938 1 97.62 217 GLU B O 1
ATOM 4586 N N . PHE B 1 218 ? 14.953 14.148 5.801 1 98.19 218 PHE B N 1
ATOM 4587 C CA . PHE B 1 218 ? 15.172 12.875 6.469 1 98.19 218 PHE B CA 1
ATOM 4588 C C . PHE B 1 218 ? 16.594 12.375 6.238 1 98.19 218 PHE B C 1
ATOM 4590 O O . PHE B 1 218 ? 17.234 11.844 7.152 1 98.19 218 PHE B O 1
ATOM 4597 N N . LEU B 1 219 ? 17.078 12.578 5.051 1 96.94 219 LEU B N 1
ATOM 4598 C CA . LEU B 1 219 ? 18.344 11.977 4.637 1 96.94 219 LEU B CA 1
ATOM 4599 C C . LEU B 1 219 ? 19.516 12.859 5.023 1 96.94 219 LEU B C 1
ATOM 4601 O O . LEU B 1 219 ? 20.609 12.359 5.309 1 96.94 219 LEU B O 1
ATOM 4605 N N . THR B 1 220 ? 19.312 14.188 5.094 1 95.56 220 THR B N 1
ATOM 4606 C CA . THR B 1 220 ? 20.438 15.094 5.258 1 95.56 220 THR B CA 1
ATOM 4607 C C . THR B 1 220 ? 20.391 15.773 6.625 1 95.56 220 THR B C 1
ATOM 4609 O O . THR B 1 220 ? 21.391 16.359 7.066 1 95.56 220 THR B O 1
ATOM 4612 N N . GLY B 1 221 ? 19.219 15.789 7.23 1 94.88 221 GLY B N 1
ATOM 4613 C CA . GLY B 1 221 ? 19.078 16.375 8.555 1 94.88 221 GLY B CA 1
ATOM 4614 C C . GLY B 1 221 ? 18.547 17.797 8.523 1 94.88 221 GLY B C 1
ATOM 4615 O O . GLY B 1 221 ? 18.016 18.297 9.523 1 94.88 221 GLY B O 1
ATOM 4616 N N . LYS B 1 222 ? 18.75 18.391 7.375 1 93.75 222 LYS B N 1
ATOM 4617 C CA . LYS B 1 222 ? 18.297 19.781 7.281 1 93.75 222 LYS B CA 1
ATOM 4618 C C . LYS B 1 222 ? 18.109 20.188 5.824 1 93.75 222 LYS B C 1
ATOM 4620 O O . LYS B 1 222 ? 18.797 19.688 4.934 1 93.75 222 LYS B O 1
ATOM 4625 N N . LEU B 1 223 ? 17.172 21.156 5.656 1 96.44 223 LEU B N 1
ATOM 4626 C CA . LEU B 1 223 ? 17.062 21.891 4.395 1 96.44 223 LEU B CA 1
ATOM 4627 C C . LEU B 1 223 ? 17.859 23.188 4.441 1 96.44 223 LEU B C 1
ATOM 4629 O O . LEU B 1 223 ? 17.922 23.844 5.484 1 96.44 223 LEU B O 1
ATOM 4633 N N . PRO B 1 224 ? 18.438 23.562 3.34 1 95.81 224 PRO B N 1
ATOM 4634 C CA . PRO B 1 224 ? 19.281 24.75 3.342 1 95.81 224 PRO B CA 1
ATOM 4635 C C . PRO B 1 224 ? 18.562 26 3.832 1 95.81 224 PRO B C 1
ATOM 4637 O O . PRO B 1 224 ? 19.188 26.922 4.371 1 95.81 224 PRO B O 1
ATOM 4640 N N . TRP B 1 225 ? 17.281 26.078 3.664 1 96.94 225 TRP B N 1
ATOM 4641 C CA . TRP B 1 225 ? 16.531 27.281 4.004 1 96.94 225 TRP B CA 1
ATOM 4642 C C . TRP B 1 225 ? 15.812 27.109 5.34 1 96.94 225 TRP B C 1
ATOM 4644 O O . TRP B 1 225 ? 14.867 27.844 5.645 1 96.94 225 TRP B O 1
ATOM 4654 N N . ARG B 1 226 ? 16.219 26.203 6.191 1 93.88 226 ARG B N 1
ATOM 4655 C CA . ARG B 1 226 ? 15.531 25.875 7.438 1 93.88 226 ARG B CA 1
ATOM 4656 C C . ARG B 1 226 ? 15.469 27.094 8.359 1 93.88 226 ARG B C 1
ATOM 4658 O O . ARG B 1 226 ? 14.508 27.25 9.109 1 93.88 226 ARG B O 1
ATOM 4665 N N . LYS B 1 227 ? 16.391 28.031 8.289 1 93.56 227 LYS B N 1
ATOM 4666 C CA . LYS B 1 227 ? 16.469 29.172 9.203 1 93.56 227 LYS B CA 1
ATOM 4667 C C . LYS B 1 227 ? 15.93 30.438 8.547 1 93.56 227 LYS B C 1
ATOM 4669 O O . LYS B 1 227 ? 16.016 31.531 9.125 1 93.56 227 LYS B O 1
ATOM 4674 N N . VAL B 1 228 ? 15.422 30.266 7.398 1 94.56 228 VAL B N 1
ATOM 4675 C CA . VAL B 1 228 ? 14.906 31.422 6.672 1 94.56 228 VAL B CA 1
ATOM 4676 C C . VAL B 1 228 ? 13.398 31.531 6.879 1 94.56 228 VAL B C 1
ATOM 4678 O O . VAL B 1 228 ? 12.648 30.594 6.578 1 94.56 228 VAL B O 1
ATOM 4681 N N . LYS B 1 229 ? 12.945 32.688 7.309 1 89.81 229 LYS B N 1
ATOM 4682 C CA . LYS B 1 229 ? 11.531 32.875 7.652 1 89.81 229 LYS B CA 1
ATOM 4683 C C . LYS B 1 229 ? 10.766 33.5 6.496 1 89.81 229 LYS B C 1
ATOM 4685 O O . LYS B 1 229 ? 9.578 33.219 6.309 1 89.81 229 LYS B O 1
ATOM 4690 N N . GLU B 1 230 ? 11.398 34.312 5.75 1 93.69 230 GLU B N 1
ATOM 4691 C CA . GLU B 1 230 ? 10.734 35.031 4.664 1 93.69 230 GLU B CA 1
ATOM 4692 C C . GLU B 1 230 ? 10.391 34.125 3.508 1 93.69 230 GLU B C 1
ATOM 4694 O O . GLU B 1 230 ? 11.289 33.531 2.896 1 93.69 230 GLU B O 1
ATOM 4699 N N . LYS B 1 231 ? 9.141 34.094 3.146 1 95.31 231 LYS B N 1
ATOM 4700 C CA . LYS B 1 231 ? 8.633 33.188 2.117 1 95.31 231 LYS B CA 1
ATOM 4701 C C . LYS B 1 231 ? 9.297 33.469 0.77 1 95.31 231 LYS B C 1
ATOM 4703 O O . LYS B 1 231 ? 9.648 32.531 0.043 1 95.31 231 LYS B O 1
ATOM 4708 N N . ASP B 1 232 ? 9.445 34.719 0.496 1 94.94 232 ASP B N 1
ATOM 4709 C CA . ASP B 1 232 ? 10.008 35.094 -0.796 1 94.94 232 ASP B CA 1
ATOM 4710 C C . ASP B 1 232 ? 11.461 34.656 -0.909 1 94.94 232 ASP B C 1
ATOM 4712 O O . ASP B 1 232 ? 11.898 34.188 -1.97 1 94.94 232 ASP B O 1
ATOM 4716 N N . ARG B 1 233 ? 12.141 34.781 0.122 1 96.44 233 ARG B N 1
ATOM 4717 C CA . ARG B 1 233 ? 13.531 34.344 0.13 1 96.44 233 ARG B CA 1
ATOM 4718 C C . ARG B 1 233 ? 13.633 32.844 0.012 1 96.44 233 ARG B C 1
ATOM 4720 O O . ARG B 1 233 ? 14.5 32.312 -0.7 1 96.44 233 ARG B O 1
ATOM 4727 N N . VAL B 1 234 ? 12.766 32.125 0.675 1 97.56 234 VAL B N 1
ATOM 4728 C CA . VAL B 1 234 ? 12.742 30.656 0.59 1 97.56 234 VAL B CA 1
ATOM 4729 C C . VAL B 1 234 ? 12.461 30.234 -0.85 1 97.56 234 VAL B C 1
ATOM 4731 O O . VAL B 1 234 ? 13.117 29.328 -1.369 1 97.56 234 VAL B O 1
ATOM 4734 N N . ALA B 1 235 ? 11.555 30.938 -1.485 1 97 235 ALA B N 1
ATOM 4735 C CA . ALA B 1 235 ? 11.234 30.641 -2.881 1 97 235 ALA B CA 1
ATOM 4736 C C . ALA B 1 235 ? 12.461 30.812 -3.77 1 97 235 ALA B C 1
ATOM 4738 O O . ALA B 1 235 ? 12.727 29.984 -4.641 1 97 235 ALA B O 1
ATOM 4739 N N . GLN B 1 236 ? 13.211 31.844 -3.539 1 96.62 236 GLN B N 1
ATOM 4740 C CA . GLN B 1 236 ? 14.414 32.094 -4.32 1 96.62 236 GLN B CA 1
ATOM 4741 C C . GLN B 1 236 ? 15.461 31.016 -4.109 1 96.62 236 GLN B C 1
ATOM 4743 O O . GLN B 1 236 ? 16.109 30.578 -5.062 1 96.62 236 GLN B O 1
ATOM 4748 N N . MET B 1 237 ? 15.578 30.609 -2.953 1 96.31 237 MET B N 1
ATOM 4749 C CA . MET B 1 237 ? 16.547 29.562 -2.641 1 96.31 237 MET B CA 1
ATOM 4750 C C . MET B 1 237 ? 16.141 28.234 -3.271 1 96.31 237 MET B C 1
ATOM 4752 O O . MET B 1 237 ? 16.984 27.516 -3.797 1 96.31 237 MET B O 1
ATOM 4756 N N . LYS B 1 238 ? 14.852 27.938 -3.246 1 96.12 238 LYS B N 1
ATOM 4757 C CA . LYS B 1 238 ? 14.367 26.688 -3.846 1 96.12 238 LYS B CA 1
ATOM 4758 C C . LYS B 1 238 ? 14.656 26.656 -5.344 1 96.12 238 LYS B C 1
ATOM 4760 O O . LYS B 1 238 ? 14.906 25.594 -5.91 1 96.12 238 LYS B O 1
ATOM 4765 N N . LYS B 1 239 ? 14.656 27.766 -5.977 1 93.94 239 LYS B N 1
ATOM 4766 C CA . LYS B 1 239 ? 14.969 27.844 -7.398 1 93.94 239 LYS B CA 1
ATOM 4767 C C . LYS B 1 239 ? 16.453 27.562 -7.648 1 93.94 239 LYS B C 1
ATOM 4769 O O . LYS B 1 239 ? 16.812 27.031 -8.695 1 93.94 239 LYS B O 1
ATOM 4774 N N . GLN B 1 240 ? 17.219 27.875 -6.668 1 91.81 240 GLN B N 1
ATOM 4775 C CA . GLN B 1 240 ? 18.656 27.766 -6.816 1 91.81 240 GLN B CA 1
ATOM 4776 C C . GLN B 1 240 ? 19.156 26.375 -6.438 1 91.81 240 GLN B C 1
ATOM 4778 O O . GLN B 1 240 ? 20.141 25.875 -6.992 1 91.81 240 GLN B O 1
ATOM 4783 N N . PHE B 1 241 ? 18.469 25.781 -5.52 1 89 241 PHE B N 1
ATOM 4784 C CA . PHE B 1 241 ? 18.922 24.484 -5.016 1 89 241 PHE B CA 1
ATOM 4785 C C . PHE B 1 241 ? 18.281 23.344 -5.801 1 89 241 PHE B C 1
ATOM 4787 O O . PHE B 1 241 ? 17.203 22.875 -5.445 1 89 241 PHE B O 1
ATOM 4794 N N . ILE B 1 242 ? 19.094 22.906 -6.754 1 85.94 242 ILE B N 1
ATOM 4795 C CA . ILE B 1 242 ? 18.688 21.75 -7.547 1 85.94 242 ILE B CA 1
ATOM 4796 C C . ILE B 1 242 ? 18.891 20.469 -6.746 1 85.94 242 ILE B C 1
ATOM 4798 O O . ILE B 1 242 ? 19.656 20.453 -5.781 1 85.94 242 ILE B O 1
ATOM 4802 N N . PRO B 1 243 ? 18.203 19.391 -7.152 1 90.94 243 PRO B N 1
ATOM 4803 C CA . PRO B 1 243 ? 18.266 18.141 -6.371 1 90.94 243 PRO B CA 1
ATOM 4804 C C . PRO B 1 243 ? 19.703 17.656 -6.148 1 90.94 243 PRO B C 1
ATOM 4806 O O . PRO B 1 243 ? 20.031 17.188 -5.055 1 90.94 243 PRO B O 1
ATOM 4809 N N . SER B 1 244 ? 20.531 17.812 -7.09 1 89.12 244 SER B N 1
ATOM 4810 C CA . SER B 1 244 ? 21.906 17.328 -6.949 1 89.12 244 SER B CA 1
ATOM 4811 C C . SER B 1 244 ? 22.656 18.094 -5.852 1 89.12 244 SER B C 1
ATOM 4813 O O . SER B 1 244 ? 23.547 17.547 -5.215 1 89.12 244 SER B O 1
ATOM 4815 N N . ARG B 1 245 ? 22.281 19.297 -5.621 1 90 245 ARG B N 1
ATOM 4816 C CA . ARG B 1 245 ? 22.875 20.094 -4.555 1 90 245 ARG B CA 1
ATOM 4817 C C . ARG B 1 245 ? 22.266 19.75 -3.201 1 90 245 ARG B C 1
ATOM 4819 O O . ARG B 1 245 ? 22.938 19.844 -2.172 1 90 245 ARG B O 1
ATOM 4826 N N . LEU B 1 246 ? 21.031 19.344 -3.258 1 94.06 246 LEU B N 1
ATOM 4827 C CA . LEU B 1 246 ? 20.328 19.016 -2.021 1 94.06 246 LEU B CA 1
ATOM 4828 C C . LEU B 1 246 ? 20.766 17.641 -1.514 1 94.06 246 LEU B C 1
ATOM 4830 O O . LEU B 1 246 ? 20.875 17.422 -0.304 1 94.06 246 LEU B O 1
ATOM 4834 N N . LEU B 1 247 ? 20.953 16.75 -2.592 1 91.81 247 LEU B N 1
ATOM 4835 C CA . LEU B 1 247 ? 21.266 15.359 -2.271 1 91.81 247 LEU B CA 1
ATOM 4836 C C . LEU B 1 247 ? 22.672 14.992 -2.723 1 91.81 247 LEU B C 1
ATOM 4838 O O . LEU B 1 247 ? 23.188 15.57 -3.678 1 91.81 247 LEU B O 1
ATOM 4842 N N . GLN B 1 248 ? 23.734 14.617 -1.974 1 76.44 248 GLN B N 1
ATOM 4843 C CA . GLN B 1 248 ? 25.109 14.25 -2.299 1 76.44 248 GLN B CA 1
ATOM 4844 C C . GLN B 1 248 ? 25.156 13.219 -3.422 1 76.44 248 GLN B C 1
ATOM 4846 O O . GLN B 1 248 ? 25.922 12.258 -3.357 1 76.44 248 GLN B O 1
ATOM 4851 N N . ASP B 1 249 ? 24.828 13.445 -4.77 1 68.12 249 ASP B N 1
ATOM 4852 C CA . ASP B 1 249 ? 24.859 12.75 -6.055 1 68.12 249 ASP B CA 1
ATOM 4853 C C . ASP B 1 249 ? 24.562 11.266 -5.887 1 68.12 249 ASP B C 1
ATOM 4855 O O . ASP B 1 249 ? 24.5 10.523 -6.871 1 68.12 249 ASP B O 1
ATOM 4859 N N . ASP B 1 250 ? 24.141 10.781 -4.805 1 84.88 250 ASP B N 1
ATOM 4860 C CA . ASP B 1 250 ? 24 9.352 -4.574 1 84.88 250 ASP B CA 1
ATOM 4861 C C . ASP B 1 250 ? 22.531 8.922 -4.664 1 84.88 250 ASP B C 1
ATOM 4863 O O . ASP B 1 250 ? 22.219 7.738 -4.512 1 84.88 250 ASP B O 1
ATOM 4867 N N . TYR B 1 251 ? 21.688 9.82 -5.027 1 94.31 251 TYR B N 1
ATOM 4868 C CA . TYR B 1 251 ? 20.266 9.477 -5.082 1 94.31 251 TYR B CA 1
ATOM 4869 C C . TYR B 1 251 ? 19.656 9.898 -6.414 1 94.31 251 TYR B C 1
ATOM 4871 O O . TYR B 1 251 ? 18.719 10.695 -6.449 1 94.31 251 TYR B O 1
ATOM 4879 N N . ALA B 1 252 ? 20.078 9.305 -7.492 1 94.62 252 ALA B N 1
ATOM 4880 C CA . ALA B 1 252 ? 19.672 9.664 -8.844 1 94.62 252 ALA B CA 1
ATOM 4881 C C . ALA B 1 252 ? 18.172 9.461 -9.031 1 94.62 252 ALA B C 1
ATOM 4883 O O . ALA B 1 252 ? 17.516 10.227 -9.742 1 94.62 252 ALA B O 1
ATOM 4884 N N . GLU B 1 253 ? 17.625 8.406 -8.461 1 96.5 253 GLU B N 1
ATOM 4885 C CA . GLU B 1 253 ? 16.188 8.109 -8.586 1 96.5 253 GLU B CA 1
ATOM 4886 C C . GLU B 1 253 ? 15.344 9.227 -7.98 1 96.5 253 GLU B C 1
ATOM 4888 O O . GLU B 1 253 ? 14.312 9.602 -8.539 1 96.5 253 GLU B O 1
ATOM 4893 N N . LEU B 1 254 ? 15.781 9.773 -6.883 1 97.62 254 LEU B N 1
ATOM 4894 C CA . LEU B 1 254 ? 15.062 10.859 -6.238 1 97.62 254 LEU B CA 1
ATOM 4895 C C . LEU B 1 254 ? 15.109 12.125 -7.094 1 97.62 254 LEU B C 1
ATOM 4897 O O . LEU B 1 254 ? 14.133 12.875 -7.152 1 97.62 254 LEU B O 1
ATOM 4901 N N . GLU B 1 255 ? 16.219 12.32 -7.723 1 96.44 255 GLU B N 1
ATOM 4902 C CA . GLU B 1 255 ? 16.328 13.445 -8.641 1 96.44 255 GLU B CA 1
ATOM 4903 C C . GLU B 1 255 ? 15.352 13.32 -9.805 1 96.44 255 GLU B C 1
ATOM 4905 O O . GLU B 1 255 ? 14.695 14.289 -10.18 1 96.44 255 GLU B O 1
ATOM 4910 N N . LYS B 1 256 ? 15.258 12.148 -10.344 1 96.56 256 LYS B N 1
ATOM 4911 C CA . LYS B 1 256 ? 14.328 11.891 -11.438 1 96.56 256 LYS B CA 1
ATOM 4912 C C . LYS B 1 256 ? 12.883 12.156 -11.008 1 96.56 256 LYS B C 1
ATOM 4914 O O . LYS B 1 256 ? 12.102 12.727 -11.766 1 96.56 256 LYS B O 1
ATOM 4919 N N . ILE B 1 257 ? 12.539 11.742 -9.797 1 98.12 257 ILE B N 1
ATOM 4920 C CA . ILE B 1 257 ? 11.211 12 -9.266 1 98.12 257 ILE B CA 1
ATOM 4921 C C . ILE B 1 257 ? 10.953 13.5 -9.219 1 98.12 257 ILE B C 1
ATOM 4923 O O . ILE B 1 257 ? 9.906 13.977 -9.672 1 98.12 257 ILE B O 1
ATOM 4927 N N . PHE B 1 258 ? 11.891 14.266 -8.742 1 97.75 258 PHE B N 1
ATOM 4928 C CA . PHE B 1 258 ? 11.734 15.711 -8.586 1 97.75 258 PHE B CA 1
ATOM 4929 C C . PHE B 1 258 ? 11.477 16.375 -9.93 1 97.75 258 PHE B C 1
ATOM 4931 O O . PHE B 1 258 ? 10.539 17.156 -10.07 1 97.75 258 PHE B O 1
ATOM 4938 N N . TYR B 1 259 ? 12.234 16.047 -10.906 1 97.12 259 TYR B N 1
ATOM 4939 C CA . TYR B 1 259 ? 12.102 16.688 -12.211 1 97.12 259 TYR B CA 1
ATOM 4940 C C . TYR B 1 259 ? 10.789 16.281 -12.883 1 97.12 259 TYR B C 1
ATOM 4942 O O . TYR B 1 259 ? 10.141 17.094 -13.531 1 97.12 259 TYR B O 1
ATOM 4950 N N . TYR B 1 260 ? 10.43 15.055 -12.727 1 98.19 260 TYR B N 1
ATOM 4951 C CA . TYR B 1 260 ? 9.148 14.586 -13.242 1 98.19 260 TYR B CA 1
ATOM 4952 C C . TYR B 1 260 ? 8 15.391 -12.641 1 98.19 260 TYR B C 1
ATOM 4954 O O . TYR B 1 260 ? 7.148 15.906 -13.367 1 98.19 260 TYR B O 1
ATOM 4962 N N . LEU B 1 261 ? 7.992 15.555 -11.359 1 98.31 261 LEU B N 1
ATOM 4963 C CA . LEU B 1 261 ? 6.91 16.219 -10.641 1 98.31 261 LEU B CA 1
ATOM 4964 C C . LEU B 1 261 ? 6.852 17.703 -11.016 1 98.31 261 LEU B C 1
ATOM 4966 O O . LEU B 1 261 ? 5.766 18.266 -11.164 1 98.31 261 LEU B O 1
ATOM 4970 N N . ASN B 1 262 ? 7.996 18.328 -11.102 1 96.31 262 ASN B N 1
ATOM 4971 C CA . ASN B 1 262 ? 8.062 19.75 -11.414 1 96.31 262 ASN B CA 1
ATOM 4972 C C . ASN B 1 262 ? 7.613 20.031 -12.844 1 96.31 262 ASN B C 1
ATOM 4974 O O . ASN B 1 262 ? 7.344 21.188 -13.203 1 96.31 262 ASN B O 1
ATOM 4978 N N . GLY B 1 263 ? 7.512 19.016 -13.648 1 96.62 263 GLY B N 1
ATOM 4979 C CA . GLY B 1 263 ? 7.039 19.156 -15.016 1 96.62 263 GLY B CA 1
ATOM 4980 C C . GLY B 1 263 ? 5.531 19.047 -15.141 1 96.62 263 GLY B C 1
ATOM 4981 O O . GLY B 1 263 ? 4.957 19.391 -16.172 1 96.62 263 GLY B O 1
ATOM 4982 N N . LEU B 1 264 ? 4.887 18.672 -14.102 1 97.81 264 LEU B N 1
ATOM 4983 C CA . LEU B 1 264 ? 3.447 18.453 -14.141 1 97.81 264 LEU B CA 1
ATOM 4984 C C . LEU B 1 264 ? 2.695 19.75 -13.883 1 97.81 264 LEU B C 1
ATOM 4986 O O . LEU B 1 264 ? 3.242 20.688 -13.289 1 97.81 264 LEU B O 1
ATOM 4990 N N . ARG B 1 265 ? 1.426 19.734 -14.359 1 95.94 265 ARG B N 1
ATOM 4991 C CA . ARG B 1 265 ? 0.515 20.859 -14.164 1 95.94 265 ARG B CA 1
ATOM 4992 C C . ARG B 1 265 ? -0.708 20.438 -13.352 1 95.94 265 ARG B C 1
ATOM 4994 O O . ARG B 1 265 ? -0.908 19.25 -13.102 1 95.94 265 ARG B O 1
ATOM 5001 N N . TYR B 1 266 ? -1.51 21.438 -13.008 1 96.19 266 TYR B N 1
ATOM 5002 C CA . TYR B 1 266 ? -2.658 21.266 -12.133 1 96.19 266 TYR B CA 1
ATOM 5003 C C . TYR B 1 266 ? -3.578 20.156 -12.641 1 96.19 266 TYR B C 1
ATOM 5005 O O . TYR B 1 266 ? -4 19.281 -11.875 1 96.19 266 TYR B O 1
ATOM 5013 N N . HIS B 1 267 ? -3.82 20.078 -13.891 1 94.94 267 HIS B N 1
ATOM 5014 C CA . HIS B 1 267 ? -4.859 19.219 -14.453 1 94.94 267 HIS B CA 1
ATOM 5015 C C . HIS B 1 267 ? -4.336 17.812 -14.695 1 94.94 267 HIS B C 1
ATOM 5017 O O . HIS B 1 267 ? -5.109 16.891 -15 1 94.94 267 HIS B O 1
ATOM 5023 N N . GLN B 1 268 ? -3.059 17.625 -14.508 1 96.44 268 GLN B N 1
ATOM 5024 C CA . GLN B 1 268 ? -2.457 16.344 -14.82 1 96.44 268 GLN B CA 1
ATOM 5025 C C . GLN B 1 268 ? -2.398 15.445 -13.586 1 96.44 268 GLN B C 1
ATOM 5027 O O . GLN B 1 268 ? -1.928 15.875 -12.523 1 96.44 268 GLN B O 1
ATOM 5032 N N . LYS B 1 269 ? -2.91 14.211 -13.727 1 96 269 LYS B N 1
ATOM 5033 C CA . LYS B 1 269 ? -2.777 13.211 -12.672 1 96 269 LYS B CA 1
ATOM 5034 C C . LYS B 1 269 ? -1.356 12.656 -12.617 1 96 269 LYS B C 1
ATOM 5036 O O . LYS B 1 269 ? -0.841 12.156 -13.617 1 96 269 LYS B O 1
ATOM 5041 N N . PRO B 1 270 ? -0.708 12.719 -11.422 1 97.69 270 PRO B N 1
ATOM 5042 C CA . PRO B 1 270 ? 0.625 12.117 -11.328 1 97.69 270 PRO B CA 1
ATOM 5043 C C . PRO B 1 270 ? 0.61 10.609 -11.547 1 97.69 270 PRO B C 1
ATOM 5045 O O . PRO B 1 270 ? -0.349 9.938 -11.164 1 97.69 270 PRO B O 1
ATOM 5048 N N . ASP B 1 271 ? 1.696 10.133 -12.18 1 96.31 271 ASP B N 1
ATOM 5049 C CA . ASP B 1 271 ? 1.936 8.695 -12.273 1 96.31 271 ASP B CA 1
ATOM 5050 C C . ASP B 1 271 ? 2.52 8.148 -10.969 1 96.31 271 ASP B C 1
ATOM 5052 O O . ASP B 1 271 ? 3.738 8.031 -10.836 1 96.31 271 ASP B O 1
ATOM 5056 N N . TYR B 1 272 ? 1.619 7.734 -10.086 1 97.25 272 TYR B N 1
ATOM 5057 C CA . TYR B 1 272 ? 2.039 7.242 -8.781 1 97.25 272 TYR B CA 1
ATOM 5058 C C . TYR B 1 272 ? 2.889 5.984 -8.914 1 97.25 272 TYR B C 1
ATOM 5060 O O . TYR B 1 272 ? 3.807 5.758 -8.125 1 97.25 272 TYR B O 1
ATOM 5068 N N . ASP B 1 273 ? 2.639 5.23 -9.93 1 93.25 273 ASP B N 1
ATOM 5069 C CA . ASP B 1 273 ? 3.398 4.008 -10.172 1 93.25 273 ASP B CA 1
ATOM 5070 C C . ASP B 1 273 ? 4.848 4.324 -10.531 1 93.25 273 ASP B C 1
ATOM 5072 O O . ASP B 1 273 ? 5.766 3.625 -10.102 1 93.25 273 ASP B O 1
ATOM 5076 N N . PHE B 1 274 ? 5.012 5.293 -11.312 1 95.69 274 PHE B N 1
ATOM 5077 C CA . PHE B 1 274 ? 6.359 5.727 -11.656 1 95.69 274 PHE B CA 1
ATOM 5078 C C . PHE B 1 274 ? 7.133 6.129 -10.406 1 95.69 274 PHE B C 1
ATOM 5080 O O . PHE B 1 274 ? 8.273 5.699 -10.203 1 95.69 274 PHE B O 1
ATOM 5087 N N . VAL B 1 275 ? 6.4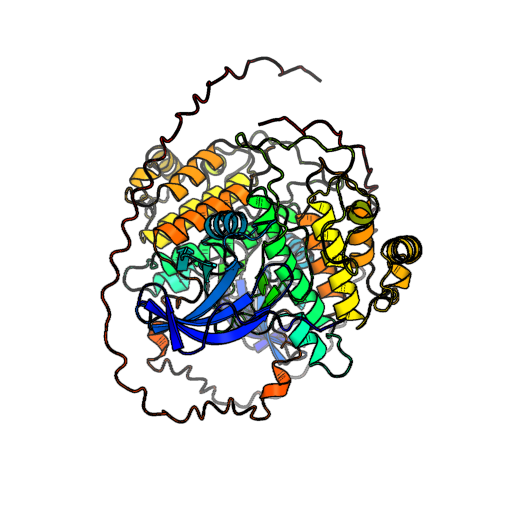88 6.922 -9.57 1 98 275 VAL B N 1
ATOM 5088 C CA . VAL B 1 275 ? 7.137 7.395 -8.352 1 98 275 VAL B CA 1
ATOM 5089 C C . VAL B 1 275 ? 7.488 6.203 -7.461 1 98 275 VAL B C 1
ATOM 5091 O O . VAL B 1 275 ? 8.602 6.117 -6.938 1 98 275 VAL B O 1
ATOM 5094 N N . ARG B 1 276 ? 6.602 5.32 -7.32 1 96.88 276 ARG B N 1
ATOM 5095 C CA . ARG B 1 276 ? 6.801 4.125 -6.512 1 96.88 276 ARG B CA 1
ATOM 5096 C C . ARG B 1 276 ? 7.953 3.283 -7.047 1 96.88 276 ARG B C 1
ATOM 5098 O O . ARG B 1 276 ? 8.789 2.805 -6.281 1 96.88 276 ARG B O 1
ATOM 5105 N N . ARG B 1 277 ? 8.047 3.088 -8.328 1 95.12 277 ARG B N 1
ATOM 5106 C CA . ARG B 1 277 ? 9.109 2.312 -8.961 1 95.12 277 ARG B CA 1
ATOM 5107 C C . ARG B 1 277 ? 10.469 2.951 -8.711 1 95.12 277 ARG B C 1
ATOM 5109 O O . ARG B 1 277 ? 11.445 2.254 -8.422 1 95.12 277 ARG B O 1
ATOM 5116 N N . MET B 1 278 ? 10.469 4.223 -8.844 1 96.75 278 MET B N 1
ATOM 5117 C CA . MET B 1 278 ? 11.727 4.93 -8.602 1 96.75 278 MET B CA 1
ATOM 5118 C C . MET B 1 278 ? 12.164 4.777 -7.152 1 96.75 278 MET B C 1
ATOM 5120 O O . MET B 1 278 ? 13.352 4.586 -6.875 1 96.75 278 MET B O 1
ATOM 5124 N N . LEU B 1 279 ? 11.266 4.832 -6.234 1 97.19 279 LEU B N 1
ATOM 5125 C CA . LEU B 1 279 ? 11.602 4.645 -4.824 1 97.19 279 LEU B CA 1
ATOM 5126 C C . LEU B 1 279 ? 12.109 3.23 -4.57 1 97.19 279 LEU B C 1
ATOM 5128 O O . LEU B 1 279 ? 13.094 3.043 -3.85 1 97.19 279 LEU B O 1
ATOM 5132 N N . CYS B 1 280 ? 11.516 2.326 -5.16 1 95.31 280 CYS B N 1
ATOM 5133 C CA . CYS B 1 280 ? 11.938 0.938 -5.008 1 95.31 280 CYS B CA 1
ATOM 5134 C C . CYS B 1 280 ? 13.344 0.734 -5.559 1 95.31 280 CYS B C 1
ATOM 5136 O O . CYS B 1 280 ? 14.156 0.036 -4.953 1 95.31 280 CYS B O 1
ATOM 5138 N N . ARG B 1 281 ? 13.625 1.31 -6.664 1 95 281 ARG B N 1
ATOM 5139 C CA . ARG B 1 281 ? 14.961 1.224 -7.234 1 95 281 ARG B CA 1
ATOM 5140 C C . ARG B 1 281 ? 16 1.843 -6.301 1 95 281 ARG B C 1
ATOM 5142 O O . ARG B 1 281 ? 17.094 1.31 -6.141 1 95 281 ARG B O 1
ATOM 5149 N N . CYS B 1 282 ? 15.625 2.93 -5.734 1 96.06 282 CYS B N 1
ATOM 5150 C CA . CYS B 1 282 ? 16.5 3.562 -4.758 1 96.06 282 CYS B CA 1
ATOM 5151 C C . CYS B 1 282 ? 16.766 2.637 -3.576 1 96.06 282 CYS B C 1
ATOM 5153 O O . CYS B 1 282 ? 17.906 2.516 -3.117 1 96.06 282 CYS B O 1
ATOM 5155 N N . ILE B 1 283 ? 15.805 1.974 -3.107 1 95.25 283 ILE B N 1
ATOM 5156 C CA . ILE B 1 283 ? 15.875 1.041 -1.988 1 95.25 283 ILE B CA 1
ATOM 5157 C C . ILE B 1 283 ? 16.859 -0.085 -2.318 1 95.25 283 ILE B C 1
ATOM 5159 O O . ILE B 1 283 ? 17.719 -0.419 -1.51 1 95.25 283 ILE B O 1
ATOM 5163 N N . VAL B 1 284 ? 16.812 -0.551 -3.459 1 94.19 284 VAL B N 1
ATOM 5164 C CA . VAL B 1 284 ? 17.672 -1.64 -3.902 1 94.19 284 VAL B CA 1
ATOM 5165 C C . VAL B 1 284 ? 19.125 -1.147 -4.004 1 94.19 284 VAL B C 1
ATOM 5167 O O . VAL B 1 284 ? 20.031 -1.793 -3.494 1 94.19 284 VAL B O 1
ATOM 5170 N N . ASN B 1 285 ? 19.234 -0.039 -4.637 1 94.44 285 ASN B N 1
ATOM 5171 C CA . ASN B 1 285 ? 20.562 0.512 -4.879 1 94.44 285 ASN B CA 1
ATOM 5172 C C . ASN B 1 285 ? 21.297 0.826 -3.57 1 94.44 285 ASN B C 1
ATOM 5174 O O . ASN B 1 285 ? 22.516 0.719 -3.49 1 94.44 285 ASN B O 1
ATOM 5178 N N . LYS B 1 286 ? 20.5 1.063 -2.545 1 95.38 286 LYS B N 1
ATOM 5179 C CA . LYS B 1 286 ? 21.109 1.408 -1.258 1 95.38 286 LYS B CA 1
ATOM 5180 C C . LYS B 1 286 ? 21.234 0.177 -0.365 1 95.38 286 LYS B C 1
ATOM 5182 O O . LYS B 1 286 ? 21.641 0.283 0.792 1 95.38 286 LYS B O 1
ATOM 5187 N N . GLY B 1 287 ? 20.797 -0.982 -0.795 1 92.88 287 GLY B N 1
ATOM 5188 C CA . GLY B 1 287 ? 20.906 -2.221 -0.042 1 92.88 287 GLY B CA 1
ATOM 5189 C C . GLY B 1 287 ? 19.938 -2.301 1.121 1 92.88 287 GLY B C 1
ATOM 5190 O O . GLY B 1 287 ? 20.234 -2.914 2.146 1 92.88 287 GLY B O 1
ATOM 5191 N N . VAL B 1 288 ? 18.797 -1.69 1 1 92.75 288 VAL B N 1
ATOM 5192 C CA . VAL B 1 288 ? 17.797 -1.615 2.061 1 92.75 288 VAL B CA 1
ATOM 5193 C C . VAL B 1 288 ? 16.859 -2.824 1.981 1 92.75 288 VAL B C 1
ATOM 5195 O O . VAL B 1 288 ? 16.453 -3.223 0.892 1 92.75 288 VAL B O 1
ATOM 5198 N N . HIS B 1 289 ? 16.531 -3.369 3.232 1 87.06 289 HIS B N 1
ATOM 5199 C CA . HIS B 1 289 ? 15.547 -4.441 3.346 1 87.06 289 HIS B CA 1
ATOM 5200 C C . HIS B 1 289 ? 14.375 -4.023 4.219 1 87.06 289 HIS B C 1
ATOM 5202 O O . HIS B 1 289 ? 14.562 -3.352 5.238 1 87.06 289 HIS B O 1
ATOM 5208 N N . PHE B 1 290 ? 13.234 -4.484 3.873 1 83.12 290 PHE B N 1
ATOM 5209 C CA . PHE B 1 290 ? 12.039 -4.039 4.574 1 83.12 290 PHE B CA 1
ATOM 5210 C C . PHE B 1 290 ? 11.953 -4.672 5.957 1 83.12 290 PHE B C 1
ATOM 5212 O O . PHE B 1 290 ? 11.195 -4.203 6.812 1 83.12 290 PHE B O 1
ATOM 5219 N N . GLU B 1 291 ? 12.711 -5.648 6.172 1 84.56 291 GLU B N 1
ATOM 5220 C CA . GLU B 1 291 ? 12.734 -6.285 7.484 1 84.56 291 GLU B CA 1
ATOM 5221 C C . GLU B 1 291 ? 13.703 -5.578 8.422 1 84.56 291 GLU B C 1
ATOM 5223 O O . GLU B 1 291 ? 13.773 -5.898 9.617 1 84.56 291 GLU B O 1
ATOM 5228 N N . ASP B 1 292 ? 14.383 -4.629 7.852 1 90.75 292 ASP B N 1
ATOM 5229 C CA . ASP B 1 292 ? 15.344 -3.898 8.68 1 90.75 292 ASP B CA 1
ATOM 5230 C C . ASP B 1 292 ? 14.641 -3.199 9.844 1 90.75 292 ASP B C 1
ATOM 5232 O O . ASP B 1 292 ? 13.469 -2.832 9.734 1 90.75 292 ASP B O 1
ATOM 5236 N N . SER B 1 293 ? 15.391 -3.064 10.922 1 93.62 293 SER B N 1
ATOM 5237 C CA . SER B 1 293 ? 14.875 -2.268 12.031 1 93.62 293 SER B CA 1
ATOM 5238 C C . SER B 1 293 ? 14.906 -0.779 11.703 1 93.62 293 SER B C 1
ATOM 5240 O O . SER B 1 293 ? 15.852 -0.292 11.086 1 93.62 293 SER B O 1
ATOM 5242 N N . PHE B 1 294 ? 13.891 -0.15 12.203 1 96.38 294 PHE B N 1
ATOM 5243 C CA . PHE B 1 294 ? 13.984 1.305 12.18 1 96.38 294 PHE B CA 1
ATOM 5244 C C . PHE B 1 294 ? 15.031 1.8 13.164 1 96.38 294 PHE B C 1
ATOM 5246 O O . PHE B 1 294 ? 15.398 1.089 14.102 1 96.38 294 PHE B O 1
ATOM 5253 N N . ASP B 1 295 ? 15.445 3.018 12.953 1 97 295 ASP B N 1
ATOM 5254 C CA . ASP B 1 295 ? 16.531 3.584 13.742 1 97 295 ASP B CA 1
ATOM 5255 C C . ASP B 1 295 ? 16.188 3.623 15.227 1 97 295 ASP B C 1
ATOM 5257 O O . ASP B 1 295 ? 17.062 3.52 16.078 1 97 295 ASP B O 1
ATOM 5261 N N . TRP B 1 296 ? 14.922 3.695 15.578 1 95.56 296 TRP B N 1
ATOM 5262 C CA . TRP B 1 296 ? 14.523 3.854 16.969 1 95.56 296 TRP B CA 1
ATOM 5263 C C . TRP B 1 296 ? 14.219 2.5 17.609 1 95.56 296 TRP B C 1
ATOM 5265 O O . TRP B 1 296 ? 14 2.412 18.812 1 95.56 296 TRP B O 1
ATOM 5275 N N . GLU B 1 297 ? 14.078 1.428 16.812 1 91.06 297 GLU B N 1
ATOM 5276 C CA . GLU B 1 297 ? 13.82 0.093 17.344 1 91.06 297 GLU B CA 1
ATOM 5277 C C . GLU B 1 297 ? 15.07 -0.502 17.984 1 91.06 297 GLU B C 1
ATOM 5279 O O . GLU B 1 297 ? 14.977 -1.362 18.859 1 91.06 297 GLU B O 1
ATOM 5284 N N . ASP B 1 298 ? 16.234 -0.312 17.531 1 73.31 298 ASP B N 1
ATOM 5285 C CA . ASP B 1 298 ? 17.5 -0.831 18.031 1 73.31 298 ASP B CA 1
ATOM 5286 C C . ASP B 1 298 ? 17.859 -0.198 19.375 1 73.31 298 ASP B C 1
ATOM 5288 O O . ASP B 1 298 ? 18.516 -0.83 20.203 1 73.31 298 ASP B O 1
ATOM 5292 N N . SER B 1 299 ? 17.469 1.008 19.641 1 58.12 299 SER B N 1
ATOM 5293 C CA . SER B 1 299 ? 17.828 1.676 20.891 1 58.12 299 SER B CA 1
ATOM 5294 C C . SER B 1 299 ? 17.062 1.105 22.062 1 58.12 299 SER B C 1
ATOM 5296 O O . SER B 1 299 ? 17.469 1.249 23.219 1 58.12 299 SER B O 1
ATOM 5298 N N . THR B 1 300 ? 15.812 0.726 21.969 1 47.12 300 THR B N 1
ATOM 5299 C CA . THR B 1 300 ? 15.023 0.282 23.109 1 47.12 300 THR B CA 1
ATOM 5300 C C . THR B 1 300 ? 15.5 -1.084 23.609 1 47.12 300 THR B C 1
ATOM 5302 O O . THR B 1 300 ? 14.914 -1.657 24.531 1 47.12 300 THR B O 1
ATOM 5305 N N . SER B 1 301 ? 16.344 -1.848 23.094 1 39.34 301 SER B N 1
ATOM 5306 C CA . SER B 1 301 ? 16.891 -2.867 23.984 1 39.34 301 SER B CA 1
ATOM 5307 C C . SER B 1 301 ? 17.406 -2.252 25.281 1 39.34 301 SER B C 1
ATOM 5309 O O . SER B 1 301 ? 17.797 -2.969 26.203 1 39.34 301 SER B O 1
ATOM 5311 N N . LYS B 1 302 ? 17.875 -0.966 25.469 1 32.44 302 LYS B N 1
ATOM 5312 C CA . LYS B 1 302 ? 17.984 -0.307 26.766 1 32.44 302 LYS B CA 1
ATOM 5313 C C . LYS B 1 302 ? 16.625 0.199 27.25 1 32.44 302 LYS B C 1
ATOM 5315 O O . LYS B 1 302 ? 15.805 0.632 26.438 1 32.44 302 LYS B O 1
ATOM 5320 N N . GLY B 1 303 ? 16.016 -0.051 28.484 1 31.2 303 GLY B N 1
ATOM 5321 C CA . GLY B 1 303 ? 14.773 -0.015 29.25 1 31.2 303 GLY B CA 1
ATOM 5322 C C . GLY B 1 303 ? 14.047 1.313 29.141 1 31.2 303 GLY B C 1
ATOM 5323 O O . GLY B 1 303 ? 14.461 2.303 29.75 1 31.2 303 GLY B O 1
ATOM 5324 N N . ILE B 1 304 ? 13.812 2.01 28.203 1 31.67 304 ILE B N 1
ATOM 5325 C CA . ILE B 1 304 ? 12.945 3.145 28.5 1 31.67 304 ILE B CA 1
ATOM 5326 C C . ILE B 1 304 ? 11.68 2.656 29.203 1 31.67 304 ILE B C 1
ATOM 5328 O O . ILE B 1 304 ? 10.922 1.858 28.656 1 31.67 304 ILE B O 1
ATOM 5332 N N . SER B 1 305 ? 11.758 2.648 30.516 1 26.55 305 SER B N 1
ATOM 5333 C CA . SER B 1 305 ? 10.703 2.463 31.516 1 26.55 305 SER B CA 1
ATOM 5334 C C . SER B 1 305 ? 9.523 3.393 31.25 1 26.55 305 SER B C 1
ATOM 5336 O O . SER B 1 305 ? 9.68 4.613 31.234 1 26.55 305 SER B O 1
ATOM 5338 N N . CYS B 1 306 ? 8.758 3.217 30.281 1 28.06 306 CYS B N 1
ATOM 5339 C CA . CYS B 1 306 ? 7.488 3.93 30.406 1 28.06 306 CYS B CA 1
ATOM 5340 C C . CYS B 1 306 ? 6.965 3.879 31.828 1 28.06 306 CYS B C 1
ATOM 5342 O O . CYS B 1 306 ? 6.648 2.803 32.344 1 28.06 306 CYS B O 1
ATOM 5344 N N . SER B 1 307 ? 7.531 4.734 32.688 1 25.67 307 SER B N 1
ATOM 5345 C CA . SER B 1 307 ? 7.086 4.98 34.062 1 25.67 307 SER B CA 1
ATOM 5346 C C . SER B 1 307 ? 5.578 5.195 34.125 1 25.67 307 SER B C 1
ATOM 5348 O O . SER B 1 307 ? 5.082 6.262 33.75 1 25.67 307 SER B O 1
ATOM 5350 N N . SER B 1 308 ? 4.832 4.359 33.688 1 25.31 308 SER B N 1
ATOM 5351 C CA . SER B 1 308 ? 3.408 4.398 34 1 25.31 308 SER B CA 1
ATOM 5352 C C . SER B 1 308 ? 3.182 4.469 35.5 1 25.31 308 SER B C 1
ATOM 5354 O O . SER B 1 308 ? 2.207 3.918 36.031 1 25.31 308 SER B O 1
ATOM 5356 N N . GLU B 1 309 ? 4.164 5.027 36.281 1 25.25 309 GLU B N 1
ATOM 5357 C CA . GLU B 1 309 ? 3.721 5.016 37.656 1 25.25 309 GLU B CA 1
ATOM 5358 C C . GLU B 1 309 ? 2.516 5.934 37.875 1 25.25 309 GLU B C 1
ATOM 5360 O O . GLU B 1 309 ? 2.674 7.141 38.062 1 25.25 309 GLU B O 1
ATOM 5365 N N . GLY B 1 310 ? 1.57 6.082 36.969 1 21.22 310 GLY B N 1
ATOM 5366 C CA . GLY B 1 310 ? 0.469 6.926 37.406 1 21.22 310 GLY B CA 1
ATOM 5367 C C . GLY B 1 310 ? -0.085 6.523 38.75 1 21.22 310 GLY B C 1
ATOM 5368 O O . GLY B 1 310 ? -0.448 5.363 38.969 1 21.22 310 GLY B O 1
ATOM 5369 N N . ARG B 1 311 ? 0.461 7.117 39.812 1 22.5 311 ARG B N 1
ATOM 5370 C CA . ARG B 1 311 ? -0.174 7.086 41.125 1 22.5 311 ARG B CA 1
ATOM 5371 C C . ARG B 1 311 ? -1.67 7.363 41 1 22.5 311 ARG B C 1
ATOM 5373 O O . ARG B 1 311 ? -2.088 8.281 40.281 1 22.5 311 ARG B O 1
ATOM 5380 N N . GLY B 1 312 ? -2.617 6.363 41.188 1 22.02 312 GLY B N 1
ATOM 5381 C CA . GLY B 1 312 ? -4.055 6.254 41.375 1 22.02 312 GLY B CA 1
ATOM 5382 C C . GLY B 1 312 ? -4.629 7.359 42.25 1 22.02 312 GLY B C 1
ATOM 5383 O O . GLY B 1 312 ? -4.602 7.266 43.469 1 22.02 312 GLY B O 1
ATOM 5384 N N . GLU B 1 313 ? -4.266 8.641 42 1 21.36 313 GLU B N 1
ATOM 5385 C CA . GLU B 1 313 ? -4.926 9.578 42.906 1 21.36 313 GLU B CA 1
ATOM 5386 C C . GLU B 1 313 ? -6.441 9.398 42.875 1 21.36 313 GLU B C 1
ATOM 5388 O O . GLU B 1 313 ? -6.996 8.93 41.875 1 21.36 313 GLU B O 1
ATOM 5393 N N . SER B 1 314 ? -7.09 9.609 44.062 1 21.84 314 SER B N 1
ATOM 5394 C CA . SER B 1 314 ? -8.438 9.453 44.594 1 21.84 314 SER B CA 1
ATOM 5395 C C . SER B 1 314 ? -9.445 10.305 43.844 1 21.84 314 SER B C 1
ATOM 5397 O O . SER B 1 314 ? -9.312 11.531 43.781 1 21.84 314 SER B O 1
ATOM 5399 N N . VAL B 1 315 ? -9.805 9.938 42.625 1 21.52 315 VAL B N 1
ATOM 5400 C CA . VAL B 1 315 ? -10.867 10.609 41.875 1 21.52 315 VAL B CA 1
ATOM 5401 C C . VAL B 1 315 ? -12.078 10.82 42.781 1 21.52 315 VAL B C 1
ATOM 5403 O O . VAL B 1 315 ? -12.656 9.852 43.281 1 21.52 315 VAL B O 1
ATOM 5406 N N . ARG B 1 316 ? -12.141 11.945 43.438 1 20.05 316 ARG B N 1
ATOM 5407 C CA . ARG B 1 316 ? -13.344 12.383 44.125 1 20.05 316 ARG B CA 1
ATOM 5408 C C . ARG B 1 316 ? -14.562 12.336 43.219 1 20.05 316 ARG B C 1
ATOM 5410 O O . ARG B 1 316 ? -14.438 12.508 42 1 20.05 316 ARG B O 1
ATOM 5417 N N . LYS B 1 317 ? -15.742 11.953 43.719 1 20.55 317 LYS B N 1
ATOM 5418 C CA . LYS B 1 317 ? -17.125 11.656 43.344 1 20.55 317 LYS B CA 1
ATOM 5419 C C . LYS B 1 317 ? -17.797 12.867 42.688 1 20.55 317 LYS B C 1
ATOM 5421 O O . LYS B 1 317 ? -18.141 13.828 43.375 1 20.55 317 LYS B O 1
ATOM 5426 N N . ILE B 1 318 ? -17.156 13.469 41.531 1 18.66 318 ILE B N 1
ATOM 5427 C CA . ILE B 1 318 ? -17.891 14.648 41.094 1 18.66 318 ILE B CA 1
ATOM 5428 C C . ILE B 1 318 ? -19.312 14.25 40.688 1 18.66 318 ILE B C 1
ATOM 5430 O O . ILE B 1 318 ? -19.5 13.227 40.031 1 18.66 318 ILE B O 1
ATOM 5434 N N . ARG B 1 319 ? -20.391 14.945 41.188 1 20.45 319 ARG B N 1
ATOM 5435 C CA . ARG B 1 319 ? -21.844 15 41.156 1 20.45 319 ARG B CA 1
ATOM 5436 C C . ARG B 1 319 ? -22.328 15.281 39.719 1 20.45 319 ARG B C 1
ATOM 5438 O O . ARG B 1 319 ? -21.766 16.109 39.031 1 20.45 319 ARG B O 1
ATOM 5445 N N . GLY B 1 320 ? -23.109 14.398 39.062 1 19.23 320 GLY B N 1
ATOM 5446 C CA . GLY B 1 320 ? -23.797 14.016 37.844 1 19.23 320 GLY B CA 1
ATOM 5447 C C . GLY B 1 320 ? -24.734 15.094 37.312 1 19.23 320 GLY B C 1
ATOM 5448 O O . GLY B 1 320 ? -25.594 14.828 36.469 1 19.23 320 GLY B O 1
ATOM 5449 N N . SER B 1 321 ? -24.391 16.422 37.156 1 17.83 321 SER B N 1
ATOM 5450 C CA . SER B 1 321 ? -25.562 17.188 36.75 1 17.83 321 SER B CA 1
ATOM 5451 C C . SER B 1 321 ? -25.953 16.906 35.281 1 17.83 321 SER B C 1
ATOM 5453 O O . SER B 1 321 ? -25.094 16.766 34.438 1 17.83 321 SER B O 1
ATOM 5455 N N . LYS B 1 322 ? -27.219 16.578 34.906 1 20.31 322 LYS B N 1
ATOM 5456 C CA . LYS B 1 322 ? -28.094 16.062 33.875 1 20.31 322 LYS B CA 1
ATOM 5457 C C . LYS B 1 322 ? -28.281 17.094 32.75 1 20.31 322 LYS B C 1
ATOM 5459 O O . LYS B 1 322 ? -29.125 16.922 31.875 1 20.31 322 LYS B O 1
ATOM 5464 N N . HIS B 1 323 ? -27.266 17.969 32.156 1 18.42 323 HIS B N 1
ATOM 5465 C CA . HIS B 1 323 ? -27.844 18.969 31.281 1 18.42 323 HIS B CA 1
ATOM 5466 C C . HIS B 1 323 ? -28.328 18.328 29.984 1 18.42 323 HIS B C 1
ATOM 5468 O O . HIS B 1 323 ? -27.75 17.375 29.5 1 18.42 323 HIS B O 1
ATOM 5474 N N . LYS B 1 324 ? -29.625 18.641 29.359 1 19.42 324 LYS B N 1
ATOM 5475 C CA . LYS B 1 324 ? -30.641 18.297 28.359 1 19.42 324 LYS B CA 1
ATOM 5476 C C . LYS B 1 324 ? -30.25 18.781 26.969 1 19.42 324 LYS B C 1
ATOM 5478 O O . LYS B 1 324 ? -30.125 19.984 26.734 1 19.42 324 LYS B O 1
ATOM 5483 N N . ASN B 1 325 ? -29.297 18.141 26.188 1 18.61 325 ASN B N 1
ATOM 5484 C CA . ASN B 1 325 ? -28.812 18.516 24.859 1 18.61 325 ASN B CA 1
ATOM 5485 C C . ASN B 1 325 ? -29.906 18.359 23.812 1 18.61 325 ASN B C 1
ATOM 5487 O O . ASN B 1 325 ? -30.375 17.234 23.547 1 18.61 325 ASN B O 1
ATOM 5491 N N . ARG B 1 326 ? -30.906 19.266 23.469 1 18.28 326 ARG B N 1
ATOM 5492 C CA . ARG B 1 326 ? -32 19.25 22.516 1 18.28 326 ARG B CA 1
ATOM 5493 C C . ARG B 1 326 ? -31.5 19.422 21.094 1 18.28 326 ARG B C 1
ATOM 5495 O O . ARG B 1 326 ? -30.984 20.484 20.734 1 18.28 326 ARG B O 1
ATOM 5502 N N . PHE B 1 327 ? -30.969 18.453 20.344 1 18.53 327 PHE B N 1
ATOM 5503 C CA . PHE B 1 327 ? -30.391 18.422 19 1 18.53 327 PHE B CA 1
ATOM 5504 C C . PHE B 1 327 ? -31.5 18.5 17.953 1 18.53 327 PHE B C 1
ATOM 5506 O O . PHE B 1 327 ? -32.219 17.516 17.734 1 18.53 327 PHE B O 1
ATOM 5513 N N . ASP B 1 328 ? -32.219 19.578 17.562 1 18.16 328 ASP B N 1
ATOM 5514 C CA . ASP B 1 328 ? -33.344 19.594 16.641 1 18.16 328 ASP B CA 1
ATOM 5515 C C . ASP B 1 328 ? -32.844 19.688 15.188 1 18.16 328 ASP B C 1
ATOM 5517 O O . ASP B 1 328 ? -33.656 19.859 14.266 1 18.16 328 ASP B O 1
ATOM 5521 N N . ALA B 1 329 ? -31.641 19.5 14.586 1 17.77 329 ALA B N 1
ATOM 5522 C CA . ALA B 1 329 ? -31.312 20.109 13.305 1 17.77 329 ALA B CA 1
ATOM 5523 C C . ALA B 1 329 ? -31.953 19.344 12.148 1 17.77 329 ALA B C 1
ATOM 5525 O O . ALA B 1 329 ? -31.625 18.172 11.922 1 17.77 329 ALA B O 1
ATOM 5526 N N . ASN B 1 330 ? -33.062 19.672 11.406 1 18 330 ASN B N 1
ATOM 5527 C CA . ASN B 1 330 ? -33.969 19.172 10.383 1 18 330 ASN B CA 1
ATOM 5528 C C . ASN B 1 330 ? -33.406 19.344 8.984 1 18 330 ASN B C 1
ATOM 5530 O O . ASN B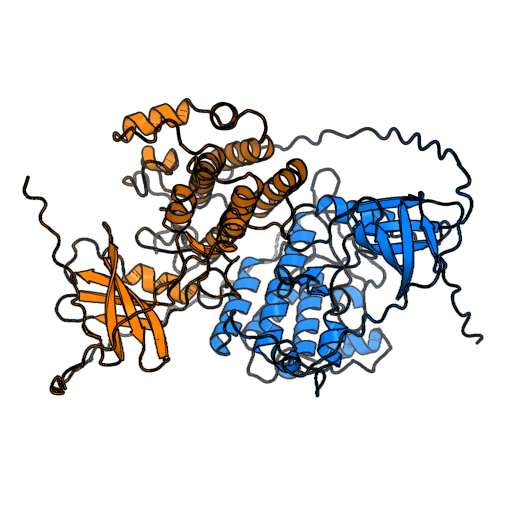 1 330 ? -34.125 19.297 7.992 1 18 330 ASN B O 1
ATOM 5534 N N . ALA B 1 331 ? -32.125 19.578 8.539 1 18.75 331 ALA B N 1
ATOM 5535 C CA . ALA B 1 331 ? -32 20.203 7.227 1 18.75 331 ALA B CA 1
ATOM 5536 C C . ALA B 1 331 ? -32.312 19.203 6.113 1 18.75 331 ALA B C 1
ATOM 5538 O O . ALA B 1 331 ? -31.859 18.062 6.164 1 18.75 331 ALA B O 1
ATOM 5539 N N . PRO B 1 332 ? -33.031 19.5 4.91 1 17.95 332 PRO B N 1
ATOM 5540 C CA . PRO B 1 332 ? -33.719 18.797 3.832 1 17.95 332 PRO B CA 1
ATOM 5541 C C . PRO B 1 332 ? -32.781 18.375 2.693 1 17.95 332 PRO B C 1
ATOM 5543 O O . PRO B 1 332 ? -31.859 19.109 2.363 1 17.95 332 PRO B O 1
ATOM 5546 N N . TYR B 1 333 ? -32.438 17.094 2.477 1 17.11 333 TYR B N 1
ATOM 5547 C CA . TYR B 1 333 ? -31.562 16.406 1.534 1 17.11 333 TYR B CA 1
ATOM 5548 C C . TYR B 1 333 ? -32.062 16.547 0.108 1 17.11 333 TYR B C 1
ATOM 5550 O O . TYR B 1 333 ? -33.219 16.188 -0.183 1 17.11 333 TYR B O 1
ATOM 5558 N N . ILE B 1 334 ? -31.578 17.547 -0.741 1 18.16 334 ILE B N 1
ATOM 5559 C CA . ILE B 1 334 ? -31.953 17.906 -2.104 1 18.16 334 ILE B CA 1
ATOM 5560 C C . ILE B 1 334 ? -31.5 16.812 -3.07 1 18.16 334 ILE B C 1
ATOM 5562 O O . ILE B 1 334 ? -30.375 16.312 -2.98 1 18.16 334 ILE B O 1
ATOM 5566 N N . GLY B 1 335 ? -32.344 16.078 -3.848 1 17.77 335 GLY B N 1
ATOM 5567 C CA . GLY B 1 335 ? -32.469 14.938 -4.738 1 17.77 335 GLY B CA 1
ATOM 5568 C C . GLY B 1 335 ? -31.828 15.156 -6.094 1 17.77 335 GLY B C 1
ATOM 5569 O O . GLY B 1 335 ? -32.281 15.984 -6.879 1 17.77 335 GLY B O 1
ATOM 5570 N N . LEU B 1 336 ? -30.422 15.188 -6.23 1 17.72 336 LEU B N 1
ATOM 5571 C CA . LEU B 1 336 ? -29.734 15.508 -7.488 1 17.72 336 LEU B CA 1
ATOM 5572 C C . LEU B 1 336 ? -30.047 14.453 -8.547 1 17.72 336 LEU B C 1
ATOM 5574 O O . LEU B 1 336 ? -30.016 13.258 -8.273 1 17.72 336 LEU B O 1
ATOM 5578 N N . HIS B 1 337 ? -30.75 14.727 -9.672 1 17.62 337 HIS B N 1
ATOM 5579 C CA . HIS B 1 337 ? -31.297 14.07 -10.859 1 17.62 337 HIS B CA 1
ATOM 5580 C C . HIS B 1 337 ? -30.203 13.719 -11.852 1 17.62 337 HIS B C 1
ATOM 5582 O O . HIS B 1 337 ? -29.453 14.594 -12.289 1 17.62 337 HIS B O 1
ATOM 5588 N N . HIS B 1 338 ? -29.469 12.625 -11.703 1 17.44 338 HIS B N 1
ATOM 5589 C CA . HIS B 1 338 ? -28.391 12.18 -12.578 1 17.44 338 HIS B CA 1
ATOM 5590 C C . HIS B 1 338 ? -28.938 11.773 -13.945 1 17.44 338 HIS B C 1
ATOM 5592 O O . HIS B 1 338 ? -29.781 10.883 -14.047 1 17.44 338 HIS B O 1
ATOM 5598 N N . GLU B 1 339 ? -29.047 12.648 -14.906 1 17.39 339 GLU B N 1
ATOM 5599 C CA . GLU B 1 339 ? -29.5 12.414 -16.266 1 17.39 339 GLU B CA 1
ATOM 5600 C C . GLU B 1 339 ? -28.516 11.539 -17.047 1 17.39 339 GLU B C 1
ATOM 5602 O O . GLU B 1 339 ? -27.297 11.656 -16.859 1 17.39 339 GLU B O 1
ATOM 5607 N N . GLY B 1 340 ? -28.906 10.352 -17.562 1 18.05 340 GLY B N 1
ATOM 5608 C CA . GLY B 1 340 ? -28.453 9.141 -18.219 1 18.05 340 GLY B CA 1
ATOM 5609 C C . GLY B 1 340 ? -28.016 9.367 -19.656 1 18.05 340 GLY B C 1
ATOM 5610 O O . GLY B 1 340 ? -27.859 8.414 -20.422 1 18.05 340 GLY B O 1
ATOM 5611 N N . ASP B 1 341 ? -27.188 10.43 -19.969 1 17.09 341 ASP B N 1
ATOM 5612 C CA . ASP B 1 341 ? -27.109 10.648 -21.422 1 17.09 341 ASP B CA 1
ATOM 5613 C C . ASP B 1 341 ? -26.453 9.461 -22.125 1 17.09 341 ASP B C 1
ATOM 5615 O O . ASP B 1 341 ? -25.672 8.727 -21.5 1 17.09 341 ASP B O 1
ATOM 5619 N N . GLU B 1 342 ? -26.844 9.141 -23.344 1 18.17 342 GLU B N 1
ATOM 5620 C CA . GLU B 1 342 ? -26.875 8.227 -24.484 1 18.17 342 GLU B CA 1
ATOM 5621 C C . GLU B 1 342 ? -25.531 8.227 -25.219 1 18.17 342 GLU B C 1
ATOM 5623 O O . GLU B 1 342 ? -25.078 9.266 -25.703 1 18.17 342 GLU B O 1
ATOM 5628 N N . ILE B 1 343 ? -24.547 7.461 -24.688 1 17.89 343 ILE B N 1
ATOM 5629 C CA . ILE B 1 343 ? -23.219 7.371 -25.297 1 17.89 343 ILE B CA 1
ATOM 5630 C C . ILE B 1 343 ? -23.344 6.82 -26.719 1 17.89 343 ILE B C 1
ATOM 5632 O O . ILE B 1 343 ? -23.906 5.738 -26.922 1 17.89 343 ILE B O 1
ATOM 5636 N N . SER B 1 344 ? -23.281 7.699 -27.641 1 17.2 344 SER B N 1
ATOM 5637 C CA . SER B 1 344 ? -23.406 7.527 -29.078 1 17.2 344 SER B CA 1
ATOM 5638 C C . SER B 1 344 ? -22.297 6.637 -29.625 1 17.2 344 SER B C 1
ATOM 5640 O O . SER B 1 344 ? -21.25 6.477 -29 1 17.2 344 SER B O 1
ATOM 5642 N N . SER B 1 345 ? -22.422 6.102 -30.938 1 19.11 345 SER B N 1
ATOM 5643 C CA . SER B 1 345 ? -22.219 5.023 -31.891 1 19.11 345 SER B CA 1
ATOM 5644 C C . SER B 1 345 ? -20.812 5.055 -32.469 1 19.11 345 SER B C 1
ATOM 5646 O O . SER B 1 345 ? -20.219 4.012 -32.75 1 19.11 345 SER B O 1
ATOM 5648 N N . GLU B 1 346 ? -20.141 6.156 -32.812 1 18.34 346 GLU B N 1
ATOM 5649 C CA . GLU B 1 346 ? -19.719 6.195 -34.219 1 18.34 346 GLU B CA 1
ATOM 5650 C C . GLU B 1 346 ? -18.297 5.668 -34.375 1 18.34 346 GLU B C 1
ATOM 5652 O O . GLU B 1 346 ? -17.891 5.285 -35.469 1 18.34 346 GLU B O 1
ATOM 5657 N N . GLU B 1 347 ? -17.281 5.762 -33.469 1 17.97 347 GLU B N 1
ATOM 5658 C CA . GLU B 1 347 ? -16.062 6.238 -34.125 1 17.97 347 GLU B CA 1
ATOM 5659 C C . GLU B 1 347 ? -15.219 5.074 -34.625 1 17.97 347 GLU B C 1
ATOM 5661 O O . GLU B 1 347 ? -14.297 4.613 -33.969 1 17.97 347 GLU B O 1
ATOM 5666 N N . TRP B 1 348 ? -15.742 3.941 -35.094 1 18.8 348 TRP B N 1
ATOM 5667 C CA . TRP B 1 348 ? -14.797 2.889 -35.438 1 18.8 348 TRP B CA 1
ATOM 5668 C C . TRP B 1 348 ? -14 3.283 -36.688 1 18.8 348 TRP B C 1
ATOM 5670 O O . TRP B 1 348 ? -14.438 3.053 -37.812 1 18.8 348 TRP B O 1
ATOM 5680 N N . ALA B 1 349 ? -13.555 4.469 -36.938 1 17.77 349 ALA B N 1
ATOM 5681 C CA . ALA B 1 349 ? -12.969 4.797 -38.25 1 17.77 349 ALA B CA 1
ATOM 5682 C C . ALA B 1 349 ? -11.68 4.023 -38.469 1 17.77 349 ALA B C 1
ATOM 5684 O O . ALA B 1 349 ? -10.914 3.791 -37.531 1 17.77 349 ALA B O 1
ATOM 5685 N N . PRO B 1 350 ? -11.422 3.584 -39.625 1 19.08 350 PRO B N 1
ATOM 5686 C CA . PRO B 1 350 ? -10.438 2.834 -40.406 1 19.08 350 PRO B CA 1
ATOM 5687 C C . PRO B 1 350 ? -9.07 3.52 -40.438 1 19.08 350 PRO B C 1
ATOM 5689 O O . PRO B 1 350 ? -8.992 4.727 -40.688 1 19.08 350 PRO B O 1
ATOM 5692 N N . VAL B 1 351 ? -8.055 3.457 -39.406 1 19.42 351 VAL B N 1
ATOM 5693 C CA . VAL B 1 351 ? -6.824 3.943 -40.031 1 19.42 351 VAL B CA 1
ATOM 5694 C C . VAL B 1 351 ? -6.332 2.936 -41.062 1 19.42 351 VAL B C 1
ATOM 5696 O O . VAL B 1 351 ? -6.422 1.724 -40.844 1 19.42 351 VAL B O 1
#

pLDDT: mean 82.21, std 27.02, range [16.89, 98.88]

Secondary structure (DSSP, 8-state):
--------SS-TT-EETTTEEEEEEEEEETTEEEEEEEETTTTEEEEEEEEETT-SS--HHHHHHHHHHTTT-TTBPPEEEEEE-SSEEEEEEE----BHHHHHHTSTTS---HHHHHHHHHHHHHHHHHHHHTTEE-----GGGEEE-SSTTTTT-EEE---TT-EE-B-TTSPBPPPPS-----S-TTT--HHHHTTPPP-HHHHHHHHHHHHHHHHHS--TTTT---HHHHHHHHHH--HHHHS-TT-HHHHHHHHHHHT--TTSPP-HHHHHHHHHHHHHHTT--TTSPPTTTTGGGS-------------------------------------------------/--------SS-TT-EETTTEEEEEEEEEETTEEEEEEEETTTTEEEEEEEEETT-SS--HHHHHHHHHHTTT-TTBPPEEEEEE-SSEEEEEEE----BHHHHHHTSTTS---HHHHHHHHHHHHHHHHHHHHTTEE-----GGGEEE-SSTTTTT-EEE---TT-EE-B-TTSPBPPPPS-----S-TTT--HHHHTTPPP-HHHHHHHHHHHHHHHHHS--TTTT---HHHHHHHHHH--HHHHTTS--HHHHHHHHHHHT--TTSPP-HHHHHHHHHHHHHHTT--TTSPPTTTTGGGS-------------------------------------------------

Solvent-accessible surface area (backbone atoms only — not comparable to full-atom values): 41316 Å² total; per-residue (Å²): 129,79,76,73,71,77,70,74,91,69,52,69,68,42,61,50,93,86,39,35,31,30,62,42,80,74,47,73,59,101,82,28,37,29,27,36,25,40,31,64,87,76,69,42,71,28,29,35,41,34,37,55,59,82,43,92,74,78,35,62,68,59,30,52,54,53,43,61,70,39,41,51,40,90,31,42,54,50,76,73,49,68,53,72,60,95,58,30,34,38,41,32,28,54,53,64,35,66,27,47,43,60,55,29,60,70,29,95,75,30,32,39,56,70,56,40,36,53,55,51,51,54,42,46,49,53,35,52,50,53,44,42,65,73,34,31,40,57,52,54,52,48,49,72,33,28,25,29,32,67,43,88,85,31,50,88,38,51,28,54,48,84,44,65,63,42,43,70,49,38,45,94,80,69,38,76,57,81,80,54,86,70,37,79,76,60,56,49,78,90,28,45,33,68,52,32,74,68,17,37,55,80,31,68,43,41,43,53,46,8,47,50,47,46,49,45,25,31,60,66,37,54,55,96,56,71,87,56,81,53,63,68,58,46,49,53,48,56,73,66,54,44,56,65,75,71,37,71,88,79,50,63,44,60,40,52,48,52,56,56,44,72,69,58,55,61,89,49,80,72,63,61,58,58,51,51,51,34,51,15,46,46,32,46,77,69,70,44,59,88,79,55,74,45,80,71,61,69,58,55,81,52,81,77,71,77,76,70,74,69,76,84,68,84,79,73,87,78,86,82,81,78,85,85,84,84,84,80,88,79,87,85,87,84,86,78,85,85,83,81,85,81,81,71,71,80,45,29,57,84,120,129,82,77,72,69,77,70,72,92,68,53,69,68,41,60,50,92,85,39,37,31,31,62,43,79,75,50,71,58,98,81,30,38,30,27,36,26,40,30,65,86,76,68,43,71,30,29,35,40,36,38,56,60,82,42,94,74,78,36,63,68,58,31,52,54,54,44,60,69,39,42,50,41,90,31,43,54,51,77,72,49,68,53,72,60,96,59,31,34,38,41,33,29,55,53,63,34,65,28,47,43,60,57,28,62,69,30,95,75,30,33,39,56,70,56,42,36,54,55,51,50,54,42,48,50,53,35,52,50,53,44,43,67,72,34,30,40,57,52,54,53,48,48,73,34,28,24,28,32,65,44,88,85,31,52,88,38,52,30,54,47,84,44,65,64,42,42,71,50,38,38,94,83,70,40,48,41,38,74,53,86,71,36,78,77,61,56,49,78,90,29,45,33,68,50,31,73,70,18,36,57,81,32,67,44,40,43,53,45,9,46,51,48,46,50,44,25,30,62,66,38,56,55,96,55,71,85,56,81,53,63,68,59,44,49,55,47,57,73,67,54,45,57,63,76,72,41,88,75,76,52,64,46,59,40,51,47,51,56,56,45,73,70,58,51,60,69,45,81,71,61,61,58,60,51,51,51,34,51,14,46,47,32,45,76,69,71,46,57,89,78,56,74,44,80,72,62,69,58,56,81,55,79,78,70,78,74,70,74,69,78,83,71,82,80,72,86,78,84,76,81,76,85,84,86,85,81,75,89,75,85,83,85,84,83,84,81,81,80,78,81,79,85,79,86,75,85,78,72,82,128

Foldseek 3Di:
DPPPPPPDPDDAQDDDPNFWGFHAWDDDDPQFTKTWTAGPVVGDIKIKGKDWPVDPQHQVVVVVVLLVLCPPPPQEWAWDDWDDDPTMTMTITHDFAQFQQVVLCPDPLSAWDPQQLLLQLLLVLVQLVSSVVSQKHQQADARRQKGFGDDPVGRSHIHGHDSRQMDGQADPLRHGDDWDPFAAATYDLQQFDLCSLVRTGDASLRSVSSSLSNSLCNHPVDDPCRPPDDSVVSSVVVVVQQPCNSDPVLQVLSNVSNVQSVPDDRNDDDPSVSNSVSSVVSCVSVVHDPPDDTPVVVPCVPDPPPCPVPDPPDPPDPDDDDDDPPPPDDDDDDDRDDDDDDDDDDDPDDD/DPPPPPPDPDDAQDDDPNFWGFHAWDDDDPQFTKTWTAGPVVGDIKIKGKDWPVPVQHQVVVVVVLLVLCPPPPQEWAWDDWDDDPTMTMTITHDFAQFQQVVLCPDPLSAWDPQQLLLQLLLVLVQLVSSVVSQKHQQADARRQKGFGDDPVGRSHIHGHDSRQMDGQADPVRHGDDWDPFAAATYDLQQFDLCSLVRTGDASLRSVSSSLSNSLCNHPVDDPCRPPDDSVVSSVVVVVQQPCNSPVVLQVLSNVSNVQSVPDDRNDDDPSVSNSVSSVVSCVSVVHDPPDDTPVVVPCVPPPPPCPVPDPPDPPDPDDDDDDPPPPDDDDDDDDDPDDDDPDDDDPDDD